Protein 2CAR (pdb70)

Secondary structure (DSSP, 8-state):
--HHHHHTT-EEEEE-S-HHHHHHHHHHH-TT--SEEEEE------B-S-HHHHHHHHHHHHHHHHSS-EEEEEEEEEEGGGTT-EETTHHHHHHHHHHHHHHHTTTT-S--EEEEEEEEEEE-S-SSPPPEEEEEEEEEEE-S--S-TTSTTGGGEEETT-SS-TTTS-HHHHHHH-HHHHHHHHHHHHH-SS--/-HHHHTTSEEEEE-S-HHHHHHHHHHH-TT--SEEEEE------B-SSHHHHHHHHHHHHHHHH-S-EEEEEEEEEEGGGTT-EETTHHHHHHHHHHHHHHHTTTT-S--EEEEEEEEEEE-S-TTSPPEEEEEEEEEEE-S--S-TTSTTGGGEEETT-SS-TTTS-HHHHHHH-HHHHHHHHHHHHH-SS--

Organism: Homo sapiens (NCBI:txid9606)

Nearest PDB structures (foldseek):
  2car-assembly1_A  TM=1.005E+00  e=1.311E-44  Homo sapiens
  4f95-assembly1_A-2  TM=9.889E-01  e=4.635E-39  Homo sapiens
  2j4e-assembly1_A  TM=9.411E-01  e=9.762E-36  Homo sapiens
  2mjp-assembly1_B  TM=8.930E-01  e=3.606E-17  Methanocaldococcus jannaschii
  2e5x-assembly1_A-2  TM=8.368E-01  e=1.799E-17  Pyrococcus horikoshii OT3

Foldseek 3Di:
DPPLVVAFAEEAEEADDDVVVVVVLDVLLDDLSGHHYDYDHDDFDQDDDAPVVRQQVRVVVVLVVVLFKYKYKAKFKAFVVVVGPPGRVLVVVCVVQNLQRVQVVCPVPPRQKIKMKMKMWIDGSDDPTGIDIFMFMFIFGFARFDADRVPGNQRGTDTPVDPHTSRPDDVVVCCVRPGVSRSSVRVSPVNDRPRD/DLVVQFAEEAEEADDDPVVVVVLDVLLDDQSRHHYDYDHDDFDQDDDDVVVRQQVRVVVVLVVPLFKYKYKAKFKAFVQVVGPPGRVLVVCCVVQNLQRVLVVCPVPPRFKIKMKMKMWIDGSDVVDGIDIFMFMFIFGFQRFDADSVPGNQRGTGTPPDPHTSRRDDPVRCCVRPRVSRRSVRVSPVNDRPSD

Radius of gyration: 23.87 Å; Cα contacts (8 Å, |Δi|>4): 933; chains: 2; bounding box: 58×58×48 Å

Structure (mmCIF, N/CA/C/O backbone):
data_2CAR
#
_entry.id   2CAR
#
_cell.length_a   31.230
_cell.length_b   105.000
_cell.length_c   50.140
_cell.angle_alpha   90.00
_cell.angle_beta   90.01
_cell.angle_gamma   90.00
#
_symmetry.space_group_name_H-M   'P 1 21 1'
#
loop_
_entity.id
_entity.type
_entity.pdbx_description
1 polymer 'INOSINE TRIPHOSPHATE PYROPHOSPHATASE'
2 water water
#
loop_
_atom_site.group_PDB
_atom_site.id
_atom_site.type_symbol
_atom_site.label_atom_id
_atom_site.label_alt_id
_atom_site.label_comp_id
_atom_site.label_asym_id
_atom_site.label_entity_id
_atom_site.label_seq_id
_atom_site.pdbx_PDB_ins_code
_atom_site.Cartn_x
_atom_site.Cartn_y
_atom_site.Cartn_z
_atom_site.occupancy
_atom_site.B_iso_or_equiv
_atom_site.auth_seq_id
_atom_site.auth_comp_id
_atom_site.auth_asym_id
_atom_site.auth_atom_id
_atom_site.pdbx_PDB_model_num
ATOM 1 N N . GLY A 1 1 ? 12.341 42.006 19.935 1.00 42.66 -1 GLY A N 1
ATOM 2 C CA . GLY A 1 1 ? 12.533 42.008 21.410 1.00 28.41 -1 GLY A CA 1
ATOM 3 C C . GLY A 1 1 ? 11.766 40.835 21.984 1.00 21.41 -1 GLY A C 1
ATOM 4 O O . GLY A 1 1 ? 10.967 40.327 21.161 1.00 26.71 -1 GLY A O 1
ATOM 5 N N . SER A 1 2 ? 11.940 40.408 23.218 1.00 12.71 0 SER A N 1
ATOM 6 C CA . SER A 1 2 ? 12.824 41.013 24.224 1.00 12.64 0 SER A CA 1
ATOM 7 C C . SER A 1 2 ? 14.302 40.792 24.090 1.00 10.32 0 SER A C 1
ATOM 8 O O . SER A 1 2 ? 14.940 40.039 23.425 1.00 13.40 0 SER A O 1
ATOM 11 N N . MET A 1 3 ? 15.024 41.549 24.920 1.00 11.73 1 MET A N 1
ATOM 12 C CA A MET A 1 3 ? 16.444 41.315 25.096 0.52 12.33 1 MET A CA 1
ATOM 13 C CA B MET A 1 3 ? 16.479 41.289 24.980 0.48 13.55 1 MET A CA 1
ATOM 14 C C . MET A 1 3 ? 16.816 39.898 25.524 1.00 16.61 1 MET A C 1
ATOM 15 O O . MET A 1 3 ? 17.725 39.192 25.083 1.00 24.95 1 MET A O 1
ATOM 24 N N . ALA A 1 4 ? 16.083 39.418 26.502 1.00 15.06 2 ALA A N 1
ATOM 25 C CA . ALA A 1 4 ? 16.272 38.040 26.952 1.00 14.19 2 ALA A CA 1
ATOM 26 C C . ALA A 1 4 ? 16.069 37.019 25.845 1.00 20.96 2 ALA A C 1
ATOM 27 O O . ALA A 1 4 ? 16.850 36.096 25.504 1.00 11.47 2 ALA A O 1
ATOM 29 N N . ALA A 1 5 ? 14.956 37.272 25.110 1.00 11.63 3 ALA A N 1
ATOM 30 C CA . ALA A 1 5 ? 14.618 36.279 24.079 1.00 11.13 3 ALA A CA 1
ATOM 31 C C . ALA A 1 5 ? 15.583 36.282 22.930 1.00 11.56 3 ALA A C 1
ATOM 32 O O . ALA A 1 5 ? 15.803 35.238 22.318 1.00 12.52 3 ALA A O 1
ATOM 34 N N . SER A 1 6 ? 16.171 37.473 22.671 1.00 11.87 4 SER A N 1
ATOM 35 C CA . SER A 1 6 ? 17.122 37.627 21.542 1.00 9.98 4 SER A CA 1
ATOM 36 C C . SER A 1 6 ? 18.346 36.768 21.796 1.00 12.41 4 SER A C 1
ATOM 37 O O . SER A 1 6 ? 19.077 36.420 20.890 1.00 13.85 4 SER A O 1
ATOM 40 N N . LEU A 1 7 ? 18.565 36.477 23.100 1.00 11.68 5 LEU A N 1
ATOM 41 C CA . LEU A 1 7 ? 19.735 35.678 23.492 1.00 9.93 5 LEU A CA 1
ATOM 42 C C . LEU A 1 7 ? 19.523 34.184 23.640 1.00 10.50 5 LEU A C 1
ATOM 43 O O . LEU A 1 7 ? 20.457 33.437 23.744 1.00 9.11 5 LEU A O 1
ATOM 48 N N . VAL A 1 8 ? 18.277 33.708 23.614 1.00 11.79 6 VAL A N 1
ATOM 49 C CA . VAL A 1 8 ? 17.977 32.269 23.704 1.00 10.97 6 VAL A CA 1
ATOM 50 C C . VAL A 1 8 ? 18.681 31.491 22.612 1.00 7.72 6 VAL A C 1
ATOM 51 O O . VAL A 1 8 ? 18.593 31.930 21.436 1.00 13.09 6 VAL A O 1
ATOM 55 N N . GLY A 1 9 ? 19.350 30.399 22.952 1.00 13.53 7 GLY A N 1
ATOM 56 C CA . GLY A 1 9 ? 20.149 29.522 22.143 1.00 9.02 7 GLY A CA 1
ATOM 57 C C . GLY A 1 9 ? 21.469 30.182 21.721 1.00 10.22 7 GLY A C 1
ATOM 58 O O . GLY A 1 9 ? 22.126 29.632 20.838 1.00 22.07 7 GLY A O 1
ATOM 59 N N . LYS A 1 10 ? 21.886 31.321 22.242 1.00 10.93 8 LYS A N 1
ATOM 60 C CA . LYS A 1 10 ? 23.094 31.959 21.799 1.00 10.10 8 LYS A CA 1
ATOM 61 C C . LYS A 1 10 ? 24.228 31.847 22.794 1.00 7.58 8 LYS A C 1
ATOM 62 O O . LYS A 1 10 ? 23.944 31.747 24.014 1.00 10.57 8 LYS A O 1
ATOM 68 N N . LYS A 1 11 ? 25.479 31.940 22.346 1.00 8.49 9 LYS A N 1
ATOM 69 C CA . LYS A 1 11 ? 26.646 32.093 23.161 1.00 9.07 9 LYS A CA 1
ATOM 70 C C . LYS A 1 11 ? 26.646 33.454 23.857 1.00 11.09 9 LYS A C 1
ATOM 71 O O . LYS A 1 11 ? 26.484 34.507 23.208 1.00 14.39 9 LYS A O 1
ATOM 77 N N . ILE A 1 12 ? 26.927 33.422 25.140 1.00 7.90 10 ILE A N 1
ATOM 78 C CA . ILE A 1 12 ? 27.243 34.556 25.980 1.00 8.30 10 ILE A CA 1
ATOM 79 C C . ILE A 1 12 ? 28.615 34.273 26.589 1.00 7.41 10 ILE A C 1
ATOM 80 O O . ILE A 1 12 ? 28.850 33.191 27.154 1.00 8.46 10 ILE A O 1
ATOM 85 N N . VAL A 1 13 ? 29.548 35.209 26.427 1.00 6.64 11 VAL A N 1
ATOM 86 C CA . VAL A 1 13 ? 30.883 35.109 26.970 1.00 6.63 11 VAL A CA 1
ATOM 87 C C . VAL A 1 13 ? 30.722 35.471 28.451 1.00 6.66 11 VAL A C 1
ATOM 88 O O . VAL A 1 13 ? 30.318 36.599 28.748 1.00 7.58 11 VAL A O 1
ATOM 92 N N . PHE A 1 14 ? 31.114 34.569 29.337 1.00 7.48 12 PHE A N 1
ATOM 93 C CA . PHE A 1 14 ? 31.266 34.847 30.728 1.00 6.50 12 PHE A CA 1
ATOM 94 C C . PHE A 1 14 ? 32.727 35.165 30.969 1.00 7.64 12 PHE A C 1
ATOM 95 O O . PHE A 1 14 ? 33.574 34.312 30.668 1.00 6.41 12 PHE A O 1
ATOM 103 N N . VAL A 1 15 ? 32.984 36.403 31.450 1.00 8.21 13 VAL A N 1
ATOM 104 C CA . VAL A 1 15 ? 34.393 36.817 31.707 1.00 8.57 13 VAL A CA 1
ATOM 105 C C . VAL A 1 15 ? 34.888 36.217 33.010 1.00 8.88 13 VAL A C 1
ATOM 106 O O . VAL A 1 15 ? 34.380 36.518 34.074 1.00 10.91 13 VAL A O 1
ATOM 110 N N . THR A 1 16 ? 35.910 35.373 32.925 1.00 9.35 14 THR A N 1
ATOM 111 C CA . THR A 1 16 ? 36.453 34.605 34.009 1.00 9.02 14 THR A CA 1
ATOM 112 C C . THR A 1 16 ? 37.737 33.970 33.498 1.00 9.92 14 THR A C 1
ATOM 113 O O . THR A 1 16 ? 37.886 33.866 32.264 1.00 14.23 14 THR A O 1
ATOM 117 N N . GLY A 1 17 ? 38.580 33.496 34.387 1.00 12.45 15 GLY A N 1
ATOM 118 C CA . GLY A 1 17 ? 39.758 32.755 34.069 1.00 15.05 15 GLY A CA 1
ATOM 119 C C . GLY A 1 17 ? 39.761 31.311 34.383 1.00 11.65 15 GLY A C 1
ATOM 120 O O . GLY A 1 17 ? 40.878 30.752 34.247 1.00 9.46 15 GLY A O 1
ATOM 121 N N A ASN A 1 18 ? 38.661 30.644 34.752 0.50 10.90 16 ASN A N 1
ATOM 122 N N B ASN A 1 18 ? 38.725 30.617 34.764 0.50 11.16 16 ASN A N 1
ATOM 123 C CA A ASN A 1 18 ? 38.828 29.203 35.028 0.50 12.69 16 ASN A CA 1
ATOM 124 C CA B ASN A 1 18 ? 38.910 29.180 35.044 0.50 12.64 16 ASN A CA 1
ATOM 125 C C A ASN A 1 18 ? 37.483 28.509 34.913 0.50 10.94 16 ASN A C 1
ATOM 126 C C B ASN A 1 18 ? 37.592 28.436 35.101 0.50 11.96 16 ASN A C 1
ATOM 127 O O A ASN A 1 18 ? 36.414 29.086 35.166 0.50 11.93 16 ASN A O 1
ATOM 128 O O B ASN A 1 18 ? 36.581 28.919 35.642 0.50 14.01 16 ASN A O 1
ATOM 137 N N . ALA A 1 19 ? 37.618 27.239 34.530 1.00 12.14 17 ALA A N 1
ATOM 138 C CA . ALA A 1 19 ? 36.439 26.448 34.293 1.00 12.68 17 ALA A CA 1
ATOM 139 C C . ALA A 1 19 ? 35.589 26.208 35.518 1.00 10.35 17 ALA A C 1
ATOM 140 O O . ALA A 1 19 ? 34.367 26.063 35.352 1.00 8.60 17 ALA A O 1
ATOM 142 N N . LYS A 1 20 ? 36.137 26.154 36.719 1.00 12.41 18 LYS A N 1
ATOM 143 C CA A LYS A 1 20 ? 35.272 25.868 37.874 0.66 12.70 18 LYS A CA 1
ATOM 144 C CA B LYS A 1 20 ? 35.313 25.875 37.883 0.34 12.61 18 LYS A CA 1
ATOM 145 C C . LYS A 1 20 ? 34.354 27.030 38.220 1.00 13.73 18 LYS A C 1
ATOM 146 O O . LYS A 1 20 ? 33.270 26.863 38.796 1.00 9.37 18 LYS A O 1
ATOM 157 N N . LYS A 1 21 ? 34.748 28.246 37.869 1.00 10.96 19 LYS A N 1
ATOM 158 C CA . LYS A 1 21 ? 33.851 29.404 38.111 1.00 10.20 19 LYS A CA 1
ATOM 159 C C . LYS A 1 21 ? 32.693 29.336 37.109 1.00 10.44 19 LYS A C 1
ATOM 160 O O . LYS A 1 21 ? 31.512 29.566 37.443 1.00 13.24 19 LYS A O 1
ATOM 166 N N . LEU A 1 22 ? 33.016 28.893 35.917 1.00 10.75 20 LEU A N 1
ATOM 167 C CA . LEU A 1 22 ? 31.912 28.678 34.982 1.00 9.05 20 LEU A CA 1
ATOM 168 C C . LEU A 1 22 ? 30.993 27.607 35.518 1.00 8.52 20 LEU A C 1
ATOM 169 O O . LEU A 1 22 ? 29.795 27.822 35.591 1.00 7.90 20 LEU A O 1
ATOM 174 N N . GLU A 1 23 ? 31.561 26.484 35.961 1.00 9.70 21 GLU A N 1
ATOM 175 C CA . GLU A 1 23 ? 30.687 25.415 36.449 1.00 10.02 21 GLU A CA 1
ATOM 176 C C . GLU A 1 23 ? 29.781 25.898 37.585 1.00 10.99 21 GLU A C 1
ATOM 177 O O . GLU A 1 23 ? 28.575 25.526 37.564 1.00 11.00 21 GLU A O 1
ATOM 183 N N . GLU A 1 24 ? 30.310 26.722 38.497 1.00 9.62 22 GLU A N 1
ATOM 184 C CA . GLU A 1 24 ? 29.496 27.177 39.622 1.00 9.33 22 GLU A CA 1
ATOM 185 C C . GLU A 1 24 ? 28.250 27.868 39.093 1.00 10.73 22 GLU A C 1
ATOM 186 O O . GLU A 1 24 ? 27.142 27.669 39.553 1.00 7.51 22 GLU A O 1
ATOM 192 N N . VAL A 1 25 ? 28.456 28.737 38.075 1.00 9.69 23 VAL A N 1
ATOM 193 C CA . VAL A 1 25 ? 27.424 29.607 37.575 1.00 7.69 23 VAL A CA 1
ATOM 194 C C . VAL A 1 25 ? 26.390 28.811 36.840 1.00 7.38 23 VAL A C 1
ATOM 195 O O . VAL A 1 25 ? 25.195 28.959 37.030 1.00 7.80 23 VAL A O 1
ATOM 199 N N . VAL A 1 26 ? 26.900 27.922 35.970 1.00 6.67 24 VAL A N 1
ATOM 200 C CA . VAL A 1 26 ? 26.020 27.096 35.189 1.00 7.02 24 VAL A CA 1
ATOM 201 C C . VAL A 1 26 ? 25.115 26.224 36.044 1.00 9.63 24 VAL A C 1
ATOM 202 O O . VAL A 1 26 ? 23.906 26.105 35.763 1.00 8.70 24 VAL A O 1
ATOM 206 N N . GLN A 1 27 ? 25.676 25.616 37.090 1.00 9.51 25 GLN A N 1
ATOM 207 C CA . GLN A 1 27 ? 24.853 24.833 38.002 1.00 8.21 25 GLN A CA 1
ATOM 208 C C . GLN A 1 27 ? 23.775 25.700 38.658 1.00 7.76 25 GLN A C 1
ATOM 209 O O . GLN A 1 27 ? 22.634 25.272 38.738 1.00 9.33 25 GLN A O 1
ATOM 215 N N . ILE A 1 28 ? 24.159 26.858 39.172 1.00 5.64 26 ILE A N 1
ATOM 216 C CA . ILE A 1 28 ? 23.218 27.705 39.880 1.00 6.53 26 ILE A CA 1
ATOM 217 C C . ILE A 1 28 ? 22.126 28.158 38.945 1.00 6.68 26 ILE A C 1
ATOM 218 O O . ILE A 1 28 ? 20.937 28.207 39.273 1.00 6.75 26 ILE A O 1
ATOM 223 N N . LEU A 1 29 ? 22.474 28.515 37.693 1.00 6.10 27 LEU A N 1
ATOM 224 C CA . LEU A 1 29 ? 21.465 28.935 36.763 1.00 5.19 27 LEU A CA 1
ATOM 225 C C . LEU A 1 29 ? 20.510 27.804 36.332 1.00 6.64 27 LEU A C 1
ATOM 226 O O . LEU A 1 29 ? 19.325 28.101 36.005 1.00 7.45 27 LEU A O 1
ATOM 231 N N . GLY A 1 30 ? 20.979 26.567 36.381 1.00 6.71 28 GLY A N 1
ATOM 232 C CA . GLY A 1 30 ? 20.109 25.439 36.210 1.00 7.25 28 GLY A CA 1
ATOM 233 C C . GLY A 1 30 ? 19.849 25.115 34.786 1.00 5.40 28 GLY A C 1
ATOM 234 O O . GLY A 1 30 ? 20.229 25.791 33.782 1.00 6.42 28 GLY A O 1
ATOM 235 N N A ASP A 1 31 ? 19.163 23.992 34.544 0.53 5.31 29 ASP A N 1
ATOM 236 N N B ASP A 1 31 ? 19.108 24.012 34.536 0.47 4.93 29 ASP A N 1
ATOM 237 C CA A ASP A 1 31 ? 19.082 23.455 33.199 0.53 5.67 29 ASP A CA 1
ATOM 238 C CA B ASP A 1 31 ? 19.006 23.444 33.205 0.47 5.80 29 ASP A CA 1
ATOM 239 C C A ASP A 1 31 ? 18.155 24.159 32.226 0.53 5.19 29 ASP A C 1
ATOM 240 C C B ASP A 1 31 ? 18.113 24.147 32.202 0.47 5.51 29 ASP A C 1
ATOM 241 O O A ASP A 1 31 ? 18.324 23.860 31.035 0.53 11.51 29 ASP A O 1
ATOM 242 O O B ASP A 1 31 ? 18.242 23.844 31.012 0.47 11.66 29 ASP A O 1
ATOM 251 N N . LYS A 1 32 ? 17.289 25.038 32.689 1.00 6.49 30 LYS A N 1
ATOM 252 C CA . LYS A 1 32 ? 16.374 25.801 31.851 1.00 5.29 30 LYS A CA 1
ATOM 253 C C . LYS A 1 32 ? 16.926 27.180 31.530 1.00 5.96 30 LYS A C 1
ATOM 254 O O . LYS A 1 32 ? 16.291 27.893 30.739 1.00 7.25 30 LYS A O 1
ATOM 260 N N . PHE A 1 33 ? 18.122 27.535 31.987 1.00 6.76 31 PHE A N 1
ATOM 261 C CA . PHE A 1 33 ? 18.785 28.758 31.557 1.00 7.03 31 PHE A CA 1
ATOM 262 C C . PHE A 1 33 ? 19.031 28.661 30.053 1.00 7.71 31 PHE A C 1
ATOM 263 O O . PHE A 1 33 ? 19.672 27.656 29.628 1.00 8.47 31 PHE A O 1
ATOM 271 N N . PRO A 1 34 ? 18.454 29.578 29.245 1.00 5.64 32 PRO A N 1
ATOM 272 C CA . PRO A 1 34 ? 18.304 29.235 27.828 1.00 7.00 32 PRO A CA 1
ATOM 273 C C . PRO A 1 34 ? 19.361 29.748 26.857 1.00 8.25 32 PRO A C 1
ATOM 274 O O . PRO A 1 34 ? 19.019 29.841 25.669 1.00 12.37 32 PRO A O 1
ATOM 278 N N . CYS A 1 35 ? 20.545 29.961 27.408 1.00 8.00 33 CYS A N 1
ATOM 279 C CA . CYS A 1 35 ? 21.695 30.450 26.641 1.00 8.54 33 CYS A CA 1
ATOM 280 C C . CYS A 1 35 ? 22.925 29.581 26.898 1.00 9.12 33 CYS A C 1
ATOM 281 O O . CYS A 1 35 ? 22.867 28.886 27.922 1.00 11.73 33 CYS A O 1
ATOM 284 N N . THR A 1 36 ? 23.973 29.694 26.098 1.00 8.77 34 THR A N 1
ATOM 285 C CA . THR A 1 36 ? 25.221 28.962 26.239 1.00 8.63 34 THR A CA 1
ATOM 286 C C . THR A 1 36 ? 26.283 29.917 26.811 1.00 8.05 34 THR A C 1
ATOM 287 O O . THR A 1 36 ? 26.791 30.823 26.157 1.00 9.41 34 THR A O 1
ATOM 291 N N . LEU A 1 37 ? 26.717 29.677 28.045 1.00 7.82 35 LEU A N 1
ATOM 292 C CA . LEU A 1 37 ? 27.792 30.508 28.579 1.00 8.50 35 LEU A CA 1
ATOM 293 C C . LEU A 1 37 ? 29.111 29.871 28.189 1.00 6.24 35 LEU A C 1
ATOM 294 O O . LEU A 1 37 ? 29.335 28.643 28.332 1.00 9.38 35 LEU A O 1
ATOM 299 N N . VAL A 1 38 ? 30.036 30.683 27.720 1.00 6.30 36 VAL A N 1
ATOM 300 C CA . VAL A 1 38 ? 31.371 30.271 27.335 1.00 7.37 36 VAL A CA 1
ATOM 301 C C . VAL A 1 38 ? 32.334 31.116 28.145 1.00 6.44 36 VAL A C 1
ATOM 302 O O . VAL A 1 38 ? 32.221 32.363 28.078 1.00 9.85 36 VAL A O 1
ATOM 306 N N . ALA A 1 39 ? 33.218 30.528 28.914 1.00 6.37 37 ALA A N 1
ATOM 307 C CA . ALA A 1 39 ? 34.212 31.263 29.661 1.00 6.73 37 ALA A CA 1
ATOM 308 C C . ALA A 1 39 ? 35.306 31.720 28.730 1.00 7.55 37 ALA A C 1
ATOM 309 O O . ALA A 1 39 ? 35.824 30.982 27.926 1.00 11.96 37 ALA A O 1
ATOM 311 N N . GLN A 1 40 ? 35.690 32.960 28.953 1.00 9.84 38 GLN A N 1
ATOM 312 C CA . GLN A 1 40 ? 36.895 33.525 28.300 1.00 8.13 38 GLN A CA 1
ATOM 313 C C . GLN A 1 40 ? 37.541 34.549 29.206 1.00 9.41 38 GLN A C 1
ATOM 314 O O . GLN A 1 40 ? 36.841 35.361 29.807 1.00 9.62 38 GLN A O 1
ATOM 320 N N . LYS A 1 41 ? 38.856 34.567 29.238 1.00 11.56 39 LYS A N 1
ATOM 321 C CA . LYS A 1 41 ? 39.584 35.612 29.933 1.00 9.21 39 LYS A CA 1
ATOM 322 C C . LYS A 1 41 ? 39.746 36.846 29.048 1.00 9.84 39 LYS A C 1
ATOM 323 O O . LYS A 1 41 ? 40.521 37.003 28.120 1.00 18.42 39 LYS A O 1
ATOM 329 N N . ILE A 1 42 ? 38.956 37.854 29.355 1.00 12.74 40 ILE A N 1
ATOM 330 C CA . ILE A 1 42 ? 38.949 39.130 28.695 1.00 12.86 40 ILE A CA 1
ATOM 331 C C . ILE A 1 42 ? 39.642 40.112 29.623 1.00 13.85 40 ILE A C 1
ATOM 332 O O . ILE A 1 42 ? 39.183 40.217 30.756 1.00 15.09 40 ILE A O 1
ATOM 337 N N A ASP A 1 43 ? 40.668 40.815 29.191 0.65 18.00 41 ASP A N 1
ATOM 338 N N B ASP A 1 43 ? 40.664 40.792 29.155 0.35 17.59 41 ASP A N 1
ATOM 339 C CA A ASP A 1 43 ? 41.404 41.901 29.830 0.65 18.12 41 ASP A CA 1
ATOM 340 C CA B ASP A 1 43 ? 41.361 41.848 29.869 0.35 17.76 41 ASP A CA 1
ATOM 341 C C A ASP A 1 43 ? 40.613 43.169 30.029 0.65 14.01 41 ASP A C 1
ATOM 342 C C B ASP A 1 43 ? 40.537 43.110 30.018 0.35 13.90 41 ASP A C 1
ATOM 343 O O A ASP A 1 43 ? 40.441 43.930 29.069 0.65 20.14 41 ASP A O 1
ATOM 344 O O B ASP A 1 43 ? 40.290 43.789 29.020 0.35 16.38 41 ASP A O 1
ATOM 353 N N . LEU A 1 44 ? 40.151 43.424 31.249 1.00 8.74 42 LEU A N 1
ATOM 354 C CA . LEU A 1 44 ? 39.304 44.585 31.484 1.00 8.39 42 LEU A CA 1
ATOM 355 C C . LEU A 1 44 ? 39.917 45.442 32.560 1.00 8.07 42 LEU A C 1
ATOM 356 O O . LEU A 1 44 ? 40.435 44.909 33.533 1.00 11.67 42 LEU A O 1
ATOM 361 N N . PRO A 1 45 ? 39.845 46.760 32.453 1.00 7.97 43 PRO A N 1
ATOM 362 C CA . PRO A 1 45 ? 40.249 47.639 33.547 1.00 10.06 43 PRO A CA 1
ATOM 363 C C . PRO A 1 45 ? 39.377 47.391 34.755 1.00 8.76 43 PRO A C 1
ATOM 364 O O . PRO A 1 45 ? 38.304 46.785 34.770 1.00 8.27 43 PRO A O 1
ATOM 368 N N . GLU A 1 46 ? 39.837 47.959 35.860 1.00 13.30 44 GLU A N 1
ATOM 369 C CA . GLU A 1 46 ? 38.981 48.065 37.034 1.00 14.08 44 GLU A CA 1
ATOM 370 C C . GLU A 1 46 ? 38.751 49.539 37.322 1.00 11.99 44 GLU A C 1
ATOM 371 O O . GLU A 1 46 ? 39.672 50.306 37.151 1.00 17.03 44 GLU A O 1
ATOM 377 N N . TYR A 1 47 ? 37.518 49.871 37.667 1.00 12.29 45 TYR A N 1
ATOM 378 C CA . TYR A 1 47 ? 37.111 51.256 37.675 1.00 12.05 45 TYR A CA 1
ATOM 379 C C . TYR A 1 47 ? 36.678 51.687 39.063 1.00 12.80 45 TYR A C 1
ATOM 380 O O . TYR A 1 47 ? 36.156 50.905 39.851 1.00 11.72 45 TYR A O 1
ATOM 389 N N . GLN A 1 48 ? 36.908 52.964 39.292 1.00 11.15 46 GLN A N 1
ATOM 390 C CA . GLN A 1 48 ? 36.290 53.619 40.393 1.00 11.40 46 GLN A CA 1
ATOM 391 C C . GLN A 1 48 ? 34.945 54.237 39.960 1.00 16.12 46 GLN A C 1
ATOM 392 O O . GLN A 1 48 ? 34.724 54.605 38.833 1.00 26.50 46 GLN A O 1
ATOM 398 N N . GLY A 1 49 ? 34.120 54.304 40.998 1.00 17.09 47 GLY A N 1
ATOM 399 C CA . GLY A 1 49 ? 32.781 54.835 40.772 1.00 22.09 47 GLY A CA 1
ATOM 400 C C . GLY A 1 49 ? 31.871 54.079 41.727 1.00 15.78 47 GLY A C 1
ATOM 401 O O . GLY A 1 49 ? 32.363 53.279 42.510 1.00 14.98 47 GLY A O 1
ATOM 402 N N . GLU A 1 50 ? 30.577 54.354 41.717 1.00 14.15 48 GLU A N 1
ATOM 403 C CA . GLU A 1 50 ? 29.598 53.614 42.469 1.00 11.49 48 GLU A CA 1
ATOM 404 C C . GLU A 1 50 ? 29.444 52.197 41.900 1.00 8.47 48 GLU A C 1
ATOM 405 O O . GLU A 1 50 ? 29.752 51.977 40.718 1.00 8.38 48 GLU A O 1
ATOM 411 N N . PRO A 1 51 ? 29.017 51.231 42.698 1.00 9.66 49 PRO A N 1
ATOM 412 C CA . PRO A 1 51 ? 28.997 49.829 42.245 1.00 8.70 49 PRO A CA 1
ATOM 413 C C . PRO A 1 51 ? 28.299 49.620 40.910 1.00 8.33 49 PRO A C 1
ATOM 414 O O . PRO A 1 51 ? 28.922 48.992 40.016 1.00 7.55 49 PRO A O 1
ATOM 418 N N . ASP A 1 52 ? 27.100 50.139 40.714 1.00 7.22 50 ASP A N 1
ATOM 419 C CA . ASP A 1 52 ? 26.418 49.966 39.457 1.00 8.61 50 ASP A CA 1
ATOM 420 C C . ASP A 1 52 ? 27.225 50.602 38.312 1.00 8.14 50 ASP A C 1
ATOM 421 O O . ASP A 1 52 ? 27.309 50.094 37.184 1.00 9.62 50 ASP A O 1
ATOM 426 N N . GLU A 1 53 ? 27.803 51.824 38.622 1.00 10.02 51 GLU A N 1
ATOM 427 C CA . GLU A 1 53 ? 28.434 52.475 37.454 1.00 12.72 51 GLU A CA 1
ATOM 428 C C . GLU A 1 53 ? 29.725 51.736 37.146 1.00 11.19 51 GLU A C 1
ATOM 429 O O . GLU A 1 53 ? 30.154 51.628 35.993 1.00 15.21 51 GLU A O 1
ATOM 435 N N . ILE A 1 54 ? 30.438 51.147 38.097 1.00 11.82 52 ILE A N 1
ATOM 436 C CA . ILE A 1 54 ? 31.593 50.327 37.750 1.00 9.87 52 ILE A CA 1
ATOM 437 C C . ILE A 1 54 ? 31.182 49.127 36.891 1.00 7.13 52 ILE A C 1
ATOM 438 O O . ILE A 1 54 ? 31.828 48.732 35.952 1.00 10.78 52 ILE A O 1
ATOM 443 N N . SER A 1 55 ? 30.124 48.425 37.330 1.00 6.83 53 SER A N 1
ATOM 444 C CA . SER A 1 55 ? 29.610 47.258 36.627 1.00 6.78 53 SER A CA 1
ATOM 445 C C . SER A 1 55 ? 29.275 47.581 35.193 1.00 7.05 53 SER A C 1
ATOM 446 O O . SER A 1 55 ? 29.725 46.862 34.297 1.00 7.04 53 SER A O 1
ATOM 449 N N . ILE A 1 56 ? 28.539 48.667 34.984 1.00 7.33 54 ILE A N 1
ATOM 450 C CA . ILE A 1 56 ? 28.208 49.114 33.634 1.00 6.84 54 ILE A CA 1
ATOM 451 C C . ILE A 1 56 ? 29.417 49.455 32.801 1.00 9.71 54 ILE A C 1
ATOM 452 O O . ILE A 1 56 ? 29.510 49.072 31.619 1.00 7.67 54 ILE A O 1
ATOM 457 N N . GLN A 1 57 ? 30.389 50.128 33.380 1.00 8.52 55 GLN A N 1
ATOM 458 C CA A GLN A 1 57 ? 31.560 50.539 32.560 0.52 9.59 55 GLN A CA 1
ATOM 459 C CA B GLN A 1 57 ? 31.588 50.503 32.640 0.48 9.98 55 GLN A CA 1
ATOM 460 C C . GLN A 1 57 ? 32.393 49.313 32.180 1.00 10.24 55 GLN A C 1
ATOM 461 O O . GLN A 1 57 ? 32.864 49.256 31.039 1.00 10.94 55 GLN A O 1
ATOM 472 N N . LYS A 1 58 ? 32.520 48.404 33.165 1.00 8.70 56 LYS A N 1
ATOM 473 C CA . LYS A 1 58 ? 33.286 47.197 32.857 1.00 10.43 56 LYS A CA 1
ATOM 474 C C . LYS A 1 58 ? 32.557 46.424 31.770 1.00 8.82 56 LYS A C 1
ATOM 475 O O . LYS A 1 58 ? 33.237 45.924 30.866 1.00 10.45 56 LYS A O 1
ATOM 481 N N . CYS A 1 59 ? 31.238 46.319 31.823 1.00 7.06 57 CYS A N 1
ATOM 482 C CA . CYS A 1 59 ? 30.496 45.531 30.799 1.00 6.98 57 CYS A CA 1
ATOM 483 C C . CYS A 1 59 ? 30.575 46.245 29.467 1.00 10.06 57 CYS A C 1
ATOM 484 O O . CYS A 1 59 ? 30.756 45.512 28.462 1.00 7.77 57 CYS A O 1
ATOM 487 N N . GLN A 1 60 ? 30.499 47.550 29.425 1.00 10.43 58 GLN A N 1
ATOM 488 C CA . GLN A 1 60 ? 30.701 48.270 28.148 1.00 9.55 58 GLN A CA 1
ATOM 489 C C . GLN A 1 60 ? 32.058 48.006 27.540 1.00 10.85 58 GLN A C 1
ATOM 490 O O . GLN A 1 60 ? 32.149 47.902 26.322 1.00 11.77 58 GLN A O 1
ATOM 496 N N . GLU A 1 61 ? 33.096 47.965 28.341 1.00 9.79 59 GLU A N 1
ATOM 497 C CA . GLU A 1 61 ? 34.425 47.723 27.806 1.00 11.45 59 GLU A CA 1
ATOM 498 C C . GLU A 1 61 ? 34.497 46.287 27.309 1.00 9.69 59 GLU A C 1
ATOM 499 O O . GLU A 1 61 ? 35.093 45.970 26.271 1.00 14.59 59 GLU A O 1
ATOM 505 N N . ALA A 1 62 ? 33.940 45.324 28.015 1.00 10.15 60 ALA A N 1
ATOM 506 C CA . ALA A 1 62 ? 33.796 43.959 27.532 1.00 10.49 60 ALA A CA 1
ATOM 507 C C . ALA A 1 62 ? 33.104 43.888 26.181 1.00 8.75 60 ALA A C 1
ATOM 508 O O . ALA A 1 62 ? 33.535 43.115 25.306 1.00 12.38 60 ALA A O 1
ATOM 510 N N . VAL A 1 63 ? 32.041 44.681 25.971 1.00 8.24 61 VAL A N 1
ATOM 511 C CA . VAL A 1 63 ? 31.384 44.730 24.678 1.00 9.48 61 VAL A CA 1
ATOM 512 C C . VAL A 1 63 ? 32.336 45.216 23.588 1.00 10.38 61 VAL A C 1
ATOM 513 O O . VAL A 1 63 ? 32.248 44.717 22.478 1.00 11.52 61 VAL A O 1
ATOM 517 N N . ARG A 1 64 ? 33.182 46.208 23.931 1.00 9.79 62 ARG A N 1
ATOM 518 C CA . ARG A 1 64 ? 34.111 46.647 22.907 1.00 12.98 62 ARG A CA 1
ATOM 519 C C . ARG A 1 64 ? 35.084 45.547 22.572 1.00 11.45 62 ARG A C 1
ATOM 520 O O . ARG A 1 64 ? 35.531 45.500 21.386 1.00 15.68 62 ARG A O 1
ATOM 528 N N . GLN A 1 65 ? 35.491 44.682 23.466 1.00 15.72 63 GLN A N 1
ATOM 529 C CA . GLN A 1 65 ? 36.431 43.611 23.132 1.00 15.05 63 GLN A CA 1
ATOM 530 C C . GLN A 1 65 ? 35.636 42.583 22.300 1.00 17.82 63 GLN A C 1
ATOM 531 O O . GLN A 1 65 ? 35.901 42.340 21.091 1.00 20.30 63 GLN A O 1
ATOM 537 N N . VAL A 1 66 ? 34.644 41.997 22.973 1.00 12.60 64 VAL A N 1
ATOM 538 C CA . VAL A 1 66 ? 33.853 40.901 22.394 1.00 12.91 64 VAL A CA 1
ATOM 539 C C . VAL A 1 66 ? 32.927 41.256 21.227 1.00 13.91 64 VAL A C 1
ATOM 540 O O . VAL A 1 66 ? 32.743 40.517 20.242 1.00 12.04 64 VAL A O 1
ATOM 544 N N . GLN A 1 67 ? 32.243 42.373 21.248 1.00 12.50 65 GLN A N 1
ATOM 545 C CA . GLN A 1 67 ? 31.299 42.722 20.148 1.00 10.51 65 GLN A CA 1
ATOM 546 C C . GLN A 1 67 ? 30.202 41.708 19.937 1.00 8.92 65 GLN A C 1
ATOM 547 O O . GLN A 1 67 ? 29.744 41.370 18.824 1.00 12.52 65 GLN A O 1
ATOM 553 N N . GLY A 1 68 ? 29.728 41.203 21.049 1.00 9.76 66 GLY A N 1
ATOM 554 C CA . GLY A 1 68 ? 28.678 40.238 21.137 1.00 10.68 66 GLY A CA 1
ATOM 555 C C . GLY A 1 68 ? 28.243 40.051 22.578 1.00 12.47 66 GLY A C 1
ATOM 556 O O . GLY A 1 68 ? 28.742 40.719 23.500 1.00 8.68 66 GLY A O 1
ATOM 557 N N . PRO A 1 69 ? 27.292 39.179 22.840 1.00 9.99 67 PRO A N 1
ATOM 558 C CA . PRO A 1 69 ? 26.809 39.073 24.257 1.00 7.39 67 PRO A CA 1
ATOM 559 C C . PRO A 1 69 ? 27.886 38.694 25.245 1.00 7.08 67 PRO A C 1
ATOM 560 O O . PRO A 1 69 ? 28.731 37.793 25.051 1.00 7.18 67 PRO A O 1
ATOM 564 N N . VAL A 1 70 ? 27.844 39.385 26.368 1.00 8.58 68 VAL A N 1
ATOM 565 C CA A VAL A 1 70 ? 28.851 39.233 27.409 0.75 7.38 68 VAL A CA 1
ATOM 566 C CA B VAL A 1 70 ? 28.869 39.241 27.407 0.25 7.91 68 VAL A CA 1
ATOM 567 C C . VAL A 1 70 ? 28.239 39.418 28.804 1.00 6.87 68 VAL A C 1
ATOM 568 O O . VAL A 1 70 ? 27.301 40.150 29.028 1.00 8.43 68 VAL A O 1
ATOM 575 N N . LEU A 1 71 ? 28.830 38.725 29.760 1.00 7.10 69 LEU A N 1
ATOM 576 C CA . LEU A 1 71 ? 28.431 38.696 31.167 1.00 5.94 69 LEU A CA 1
ATOM 577 C C . LEU A 1 71 ? 29.642 38.889 32.058 1.00 5.66 69 LEU A C 1
ATOM 578 O O . LEU A 1 71 ? 30.638 38.159 31.940 1.00 6.53 69 LEU A O 1
ATOM 583 N N . VAL A 1 72 ? 29.591 39.881 32.942 1.00 6.33 70 VAL A N 1
ATOM 584 C CA . VAL A 1 72 ? 30.676 40.151 33.876 1.00 6.21 70 VAL A CA 1
ATOM 585 C C . VAL A 1 72 ? 30.086 40.138 35.288 1.00 6.73 70 VAL A C 1
ATOM 586 O O . VAL A 1 72 ? 28.916 40.408 35.563 1.00 8.59 70 VAL A O 1
ATOM 590 N N . GLU A 1 73 ? 30.971 39.818 36.230 1.00 7.27 71 GLU A N 1
ATOM 591 C CA A GLU A 1 73 ? 30.668 39.779 37.674 0.51 8.44 71 GLU A CA 1
ATOM 592 C CA B GLU A 1 73 ? 30.570 39.948 37.639 0.49 7.25 71 GLU A CA 1
ATOM 593 C C . GLU A 1 73 ? 31.559 40.684 38.509 1.00 7.33 71 GLU A C 1
ATOM 594 O O . GLU A 1 73 ? 32.770 40.681 38.312 1.00 10.16 71 GLU A O 1
ATOM 605 N N . ASP A 1 74 ? 31.047 41.373 39.512 1.00 6.55 72 ASP A N 1
ATOM 606 C CA . ASP A 1 74 ? 31.782 42.188 40.445 1.00 7.78 72 ASP A CA 1
ATOM 607 C C . ASP A 1 74 ? 31.165 42.009 41.854 1.00 5.87 72 ASP A C 1
ATOM 608 O O . ASP A 1 74 ? 29.931 42.024 42.015 1.00 13.02 72 ASP A O 1
ATOM 613 N N A THR A 1 75 ? 31.985 41.911 42.890 0.52 7.35 73 THR A N 1
ATOM 614 N N B THR A 1 75 ? 32.059 41.905 42.862 0.48 7.41 73 THR A N 1
ATOM 615 C CA A THR A 1 75 ? 31.572 41.733 44.271 0.52 8.22 73 THR A CA 1
ATOM 616 C CA B THR A 1 75 ? 31.631 41.756 44.256 0.48 8.95 73 THR A CA 1
ATOM 617 C C A THR A 1 75 ? 32.201 42.727 45.254 0.52 8.23 73 THR A C 1
ATOM 618 C C B THR A 1 75 ? 32.102 43.004 44.984 0.48 7.57 73 THR A C 1
ATOM 619 O O A THR A 1 75 ? 33.421 42.888 45.349 0.52 18.31 73 THR A O 1
ATOM 620 O O B THR A 1 75 ? 33.090 43.637 44.678 0.48 19.09 73 THR A O 1
ATOM 627 N N . CYS A 1 76 ? 31.290 43.361 46.002 1.00 6.20 74 CYS A N 1
ATOM 628 C CA . CYS A 1 76 ? 31.627 44.464 46.916 1.00 6.84 74 CYS A CA 1
ATOM 629 C C . CYS A 1 76 ? 31.379 44.007 48.358 1.00 6.30 74 CYS A C 1
ATOM 630 O O . CYS A 1 76 ? 30.447 43.243 48.624 1.00 7.69 74 CYS A O 1
ATOM 633 N N . LEU A 1 77 ? 32.155 44.539 49.300 1.00 7.33 75 LEU A N 1
ATOM 634 C CA . LEU A 1 77 ? 31.862 44.302 50.722 1.00 5.88 75 LEU A CA 1
ATOM 635 C C . LEU A 1 77 ? 31.756 45.693 51.362 1.00 6.00 75 LEU A C 1
ATOM 636 O O . LEU A 1 77 ? 32.721 46.446 51.357 1.00 7.65 75 LEU A O 1
ATOM 641 N N . CYS A 1 78 ? 30.553 46.007 51.835 1.00 6.37 76 CYS A N 1
ATOM 642 C CA . CYS A 1 78 ? 30.139 47.359 52.169 1.00 6.36 76 CYS A CA 1
ATOM 643 C C . CYS A 1 78 ? 29.760 47.528 53.598 1.00 5.17 76 CYS A C 1
ATOM 644 O O . CYS A 1 78 ? 28.835 46.889 54.092 1.00 7.13 76 CYS A O 1
ATOM 647 N N . PHE A 1 79 ? 30.523 48.374 54.298 1.00 5.46 77 PHE A N 1
ATOM 648 C CA . PHE A 1 79 ? 30.388 48.563 55.731 1.00 5.62 77 PHE A CA 1
ATOM 649 C C . PHE A 1 79 ? 29.455 49.756 55.941 1.00 5.64 77 PHE A C 1
ATOM 650 O O . PHE A 1 79 ? 29.745 50.847 55.458 1.00 7.60 77 PHE A O 1
ATOM 658 N N . ASN A 1 80 ? 28.372 49.576 56.697 1.00 5.46 78 ASN A N 1
ATOM 659 C CA . ASN A 1 80 ? 27.462 50.710 56.782 1.00 8.56 78 ASN A CA 1
ATOM 660 C C . ASN A 1 80 ? 27.991 51.917 57.479 1.00 6.87 78 ASN A C 1
ATOM 661 O O . ASN A 1 80 ? 27.594 53.023 57.126 1.00 6.77 78 ASN A O 1
ATOM 666 N N . ALA A 1 81 ? 28.862 51.728 58.471 1.00 8.00 79 ALA A N 1
ATOM 667 C CA . ALA A 1 81 ? 29.393 52.909 59.149 1.00 7.76 79 ALA A CA 1
ATOM 668 C C . ALA A 1 81 ? 30.272 53.731 58.236 1.00 7.64 79 ALA A C 1
ATOM 669 O O . ALA A 1 81 ? 30.560 54.921 58.529 1.00 8.38 79 ALA A O 1
ATOM 671 N N . LEU A 1 82 ? 30.848 53.150 57.167 1.00 9.82 80 LEU A N 1
ATOM 672 C CA . LEU A 1 82 ? 31.738 53.766 56.212 1.00 9.17 80 LEU A CA 1
ATOM 673 C C . LEU A 1 82 ? 30.978 54.124 54.933 1.00 9.48 80 LEU A C 1
ATOM 674 O O . LEU A 1 82 ? 31.548 54.275 53.862 1.00 9.09 80 LEU A O 1
ATOM 679 N N . GLY A 1 83 ? 29.665 54.262 55.062 1.00 10.48 81 GLY A N 1
ATOM 680 C CA . GLY A 1 83 ? 28.879 54.652 53.919 1.00 9.08 81 GLY A CA 1
ATOM 681 C C . GLY A 1 83 ? 28.861 53.744 52.725 1.00 10.00 81 GLY A C 1
ATOM 682 O O . GLY A 1 83 ? 28.523 54.074 51.627 1.00 14.21 81 GLY A O 1
ATOM 683 N N . GLY A 1 84 ? 29.143 52.475 52.925 1.00 7.67 82 GLY A N 1
ATOM 684 C CA . GLY A 1 84 ? 29.208 51.452 51.890 1.00 8.99 82 GLY A CA 1
ATOM 685 C C . GLY A 1 84 ? 30.617 51.069 51.518 1.00 7.46 82 GLY A C 1
ATOM 686 O O . GLY A 1 84 ? 30.842 50.178 50.735 1.00 7.64 82 GLY A O 1
ATOM 687 N N . LEU A 1 85 ? 31.652 51.772 52.016 1.00 6.65 83 LEU A N 1
ATOM 688 C CA . LEU A 1 85 ? 33.033 51.437 51.725 1.00 8.41 83 LEU A CA 1
ATOM 689 C C . LEU A 1 85 ? 33.458 50.255 52.601 1.00 6.37 83 LEU A C 1
ATOM 690 O O . LEU A 1 85 ? 32.786 50.005 53.604 1.00 6.67 83 LEU A O 1
ATOM 695 N N . PRO A 1 86 ? 34.536 49.550 52.293 1.00 6.69 84 PRO A N 1
ATOM 696 C CA . PRO A 1 86 ? 35.354 49.679 51.107 1.00 7.10 84 PRO A CA 1
ATOM 697 C C . PRO A 1 86 ? 34.633 49.356 49.774 1.00 6.76 84 PRO A C 1
ATOM 698 O O . PRO A 1 86 ? 35.161 49.823 48.755 1.00 8.26 84 PRO A O 1
ATOM 702 N N . GLY A 1 87 ? 33.502 48.664 49.847 1.00 5.97 85 GLY A N 1
ATOM 703 C CA . GLY A 1 87 ? 32.668 48.518 48.654 1.00 8.64 85 GLY A CA 1
ATOM 704 C C . GLY A 1 87 ? 33.477 47.866 47.568 1.00 6.08 85 GLY A C 1
ATOM 705 O O . GLY A 1 87 ? 34.044 46.773 47.757 1.00 8.33 85 GLY A O 1
ATOM 706 N N . PRO A 1 88 ? 33.560 48.510 46.394 1.00 6.67 86 PRO A N 1
ATOM 707 C CA . PRO A 1 88 ? 34.241 47.966 45.210 1.00 7.76 86 PRO A CA 1
ATOM 708 C C . PRO A 1 88 ? 35.731 47.887 45.409 1.00 9.99 86 PRO A C 1
ATOM 709 O O . PRO A 1 88 ? 36.405 47.246 44.573 1.00 8.22 86 PRO A O 1
ATOM 713 N N . TYR A 1 89 ? 36.300 48.506 46.420 1.00 7.63 87 TYR A N 1
ATOM 714 C CA . TYR A 1 89 ? 37.729 48.529 46.626 1.00 7.88 87 TYR A CA 1
ATOM 715 C C . TYR A 1 89 ? 38.178 47.457 47.614 1.00 7.47 87 TYR A C 1
ATOM 716 O O . TYR A 1 89 ? 39.327 47.477 48.058 1.00 7.45 87 TYR A O 1
ATOM 725 N N . ILE A 1 90 ? 37.258 46.531 47.910 1.00 7.13 88 ILE A N 1
ATOM 726 C CA . ILE A 1 90 ? 37.538 45.549 48.957 1.00 7.48 88 ILE A CA 1
ATOM 727 C C . ILE A 1 90 ? 38.796 44.742 48.704 1.00 8.19 88 ILE A C 1
ATOM 728 O O . ILE A 1 90 ? 39.532 44.447 49.665 1.00 9.65 88 ILE A O 1
ATOM 733 N N . LYS A 1 91 ? 39.118 44.409 47.460 1.00 8.50 89 LYS A N 1
ATOM 734 C CA . LYS A 1 91 ? 40.314 43.609 47.181 1.00 10.76 89 LYS A CA 1
ATOM 735 C C . LYS A 1 91 ? 41.573 44.230 47.807 1.00 7.12 89 LYS A C 1
ATOM 736 O O . LYS A 1 91 ? 42.427 43.570 48.408 1.00 8.70 89 LYS A O 1
ATOM 742 N N . TRP A 1 92 ? 41.673 45.557 47.596 1.00 8.05 90 TRP A N 1
ATOM 743 C CA . TRP A 1 92 ? 42.870 46.286 48.007 1.00 8.76 90 TRP A CA 1
ATOM 744 C C . TRP A 1 92 ? 42.965 46.311 49.506 1.00 7.66 90 TRP A C 1
ATOM 745 O O . TRP A 1 92 ? 44.015 46.099 50.110 1.00 9.21 90 TRP A O 1
ATOM 756 N N . PHE A 1 93 ? 41.829 46.580 50.097 1.00 8.34 91 PHE A N 1
ATOM 757 C CA . PHE A 1 93 ? 41.767 46.597 51.553 1.00 8.65 91 PHE A CA 1
ATOM 758 C C . PHE A 1 93 ? 41.994 45.224 52.161 1.00 8.19 91 PHE A C 1
ATOM 759 O O . PHE A 1 93 ? 42.676 45.154 53.180 1.00 8.24 91 PHE A O 1
ATOM 767 N N . LEU A 1 94 ? 41.437 44.148 51.576 1.00 9.24 92 LEU A N 1
ATOM 768 C CA . LEU A 1 94 ? 41.752 42.822 52.122 1.00 8.22 92 LEU A CA 1
ATOM 769 C C . LEU A 1 94 ? 43.221 42.541 51.982 1.00 8.25 92 LEU A C 1
ATOM 770 O O . LEU A 1 94 ? 43.869 42.052 52.912 1.00 8.76 92 LEU A O 1
ATOM 775 N N . GLU A 1 95 ? 43.800 42.913 50.838 1.00 8.49 93 GLU A N 1
ATOM 776 C CA . GLU A 1 95 ? 45.203 42.587 50.635 1.00 9.53 93 GLU A CA 1
ATOM 777 C C . GLU A 1 95 ? 46.112 43.262 51.648 1.00 11.11 93 GLU A C 1
ATOM 778 O O . GLU A 1 95 ? 47.051 42.656 52.167 1.00 10.53 93 GLU A O 1
ATOM 784 N N . LYS A 1 96 ? 45.886 44.545 51.905 1.00 11.06 94 LYS A N 1
ATOM 785 C CA . LYS A 1 96 ? 46.718 45.308 52.821 1.00 9.29 94 LYS A CA 1
ATOM 786 C C . LYS A 1 96 ? 46.401 45.053 54.270 1.00 10.25 94 LYS A C 1
ATOM 787 O O . LYS A 1 96 ? 47.301 45.180 55.080 1.00 13.54 94 LYS A O 1
ATOM 793 N N . LEU A 1 97 ? 45.142 44.788 54.592 1.00 10.29 95 LEU A N 1
ATOM 794 C CA . LEU A 1 97 ? 44.754 44.739 56.005 1.00 10.61 95 LEU A CA 1
ATOM 795 C C . LEU A 1 97 ? 44.497 43.327 56.517 1.00 7.75 95 LEU A C 1
ATOM 796 O O . LEU A 1 97 ? 44.585 43.142 57.713 1.00 9.30 95 LEU A O 1
ATOM 801 N N . LYS A 1 98 ? 44.133 42.354 55.671 1.00 9.91 96 LYS A N 1
ATOM 802 C CA . LYS A 1 98 ? 43.806 41.005 56.138 1.00 9.10 96 LYS A CA 1
ATOM 803 C C . LYS A 1 98 ? 42.450 41.083 56.840 1.00 7.53 96 LYS A C 1
ATOM 804 O O . LYS A 1 98 ? 41.900 42.125 57.197 1.00 7.72 96 LYS A O 1
ATOM 810 N N . PRO A 1 99 ? 41.869 39.897 57.028 1.00 9.43 97 PRO A N 1
ATOM 811 C CA . PRO A 1 99 ? 40.616 39.887 57.751 1.00 10.78 97 PRO A CA 1
ATOM 812 C C . PRO A 1 99 ? 40.5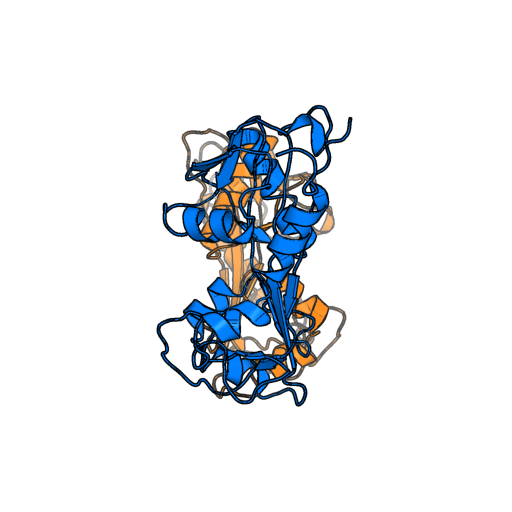55 40.601 59.086 1.00 10.21 97 PRO A C 1
ATOM 813 O O . PRO A 1 99 ? 39.647 41.336 59.482 1.00 8.05 97 PRO A O 1
ATOM 817 N N . GLU A 1 100 ? 41.627 40.406 59.824 1.00 9.76 98 GLU A N 1
ATOM 818 C CA A GLU A 1 100 ? 41.762 41.044 61.124 0.53 10.30 98 GLU A CA 1
ATOM 819 C CA B GLU A 1 100 ? 41.902 41.049 61.092 0.47 11.11 98 GLU A CA 1
ATOM 820 C C . GLU A 1 100 ? 41.788 42.574 61.031 1.00 9.80 98 GLU A C 1
ATOM 821 O O . GLU A 1 100 ? 41.213 43.310 61.811 1.00 9.00 98 GLU A O 1
ATOM 832 N N . GLY A 1 101 ? 42.482 43.089 60.010 1.00 7.69 99 GLY A N 1
ATOM 833 C CA . GLY A 1 101 ? 42.528 44.496 59.783 1.00 7.84 99 GLY A CA 1
ATOM 834 C C . GLY A 1 101 ? 41.270 45.098 59.192 1.00 6.29 99 GLY A C 1
ATOM 835 O O . GLY A 1 101 ? 40.952 46.254 59.446 1.00 7.28 99 GLY A O 1
ATOM 836 N N . LEU A 1 102 ? 40.507 44.296 58.445 1.00 8.03 100 LEU A N 1
ATOM 837 C CA . LEU A 1 102 ? 39.220 44.770 57.973 1.00 6.39 100 LEU A CA 1
ATOM 838 C C . LEU A 1 102 ? 38.286 45.078 59.141 1.00 7.67 100 LEU A C 1
ATOM 839 O O . LEU A 1 102 ? 37.522 46.054 59.153 1.00 6.70 100 LEU A O 1
ATOM 844 N N . HIS A 1 103 ? 38.335 44.195 60.151 1.00 6.51 101 HIS A N 1
ATOM 845 C CA . HIS A 1 103 ? 37.522 44.376 61.351 1.00 6.67 101 HIS A CA 1
ATOM 846 C C . HIS A 1 103 ? 38.039 45.559 62.158 1.00 6.40 101 HIS A C 1
ATOM 847 O O . HIS A 1 103 ? 37.287 46.362 62.653 1.00 6.93 101 HIS A O 1
ATOM 854 N N . GLN A 1 104 ? 39.354 45.665 62.254 1.00 7.43 102 GLN A N 1
ATOM 855 C CA . GLN A 1 104 ? 39.957 46.740 63.018 1.00 9.02 102 GLN A CA 1
ATOM 856 C C . GLN A 1 104 ? 39.648 48.124 62.464 1.00 6.99 102 GLN A C 1
ATOM 857 O O . GLN A 1 104 ? 39.663 49.113 63.183 1.00 6.65 102 GLN A O 1
ATOM 863 N N . LEU A 1 105 ? 39.377 48.155 61.159 1.00 7.67 103 LEU A N 1
ATOM 864 C CA . LEU A 1 105 ? 39.078 49.390 60.485 1.00 8.75 103 LEU A CA 1
ATOM 865 C C . LEU A 1 105 ? 37.808 50.023 61.092 1.00 11.12 103 LEU A C 1
ATOM 866 O O . LEU A 1 105 ? 37.668 51.229 60.960 1.00 9.86 103 LEU A O 1
ATOM 871 N N . LEU A 1 106 ? 36.958 49.235 61.741 1.00 6.88 104 LEU A N 1
ATOM 872 C CA . LEU A 1 106 ? 35.721 49.658 62.344 1.00 5.96 104 LEU A CA 1
ATOM 873 C C . LEU A 1 106 ? 35.863 50.022 63.844 1.00 7.48 104 LEU A C 1
ATOM 874 O O . LEU A 1 106 ? 34.824 50.358 64.428 1.00 9.59 104 LEU A O 1
ATOM 879 N N . ALA A 1 107 ? 37.058 49.970 64.382 1.00 6.40 105 ALA A N 1
ATOM 880 C CA . ALA A 1 107 ? 37.153 50.167 65.840 1.00 7.55 105 ALA A CA 1
ATOM 881 C C . ALA A 1 107 ? 36.548 51.483 66.295 1.00 11.04 105 ALA A C 1
ATOM 882 O O . ALA A 1 107 ? 35.916 51.502 67.376 1.00 13.81 105 ALA A O 1
ATOM 884 N N . GLY A 1 108 ? 36.663 52.494 65.454 1.00 9.99 106 GLY A N 1
ATOM 885 C CA . GLY A 1 108 ? 36.063 53.754 65.824 1.00 11.46 106 GLY A CA 1
ATOM 886 C C . GLY A 1 108 ? 34.576 53.906 65.604 1.00 10.82 106 GLY A C 1
ATOM 887 O O . GLY A 1 108 ? 34.074 55.037 65.849 1.00 13.60 106 GLY A O 1
ATOM 888 N N . PHE A 1 109 ? 33.850 52.917 65.181 1.00 9.65 107 PHE A N 1
ATOM 889 C CA . PHE A 1 109 ? 32.434 53.007 64.910 1.00 11.04 107 PHE A CA 1
ATOM 890 C C . PHE A 1 109 ? 31.655 51.947 65.662 1.00 9.17 107 PHE A C 1
ATOM 891 O O . PHE A 1 109 ? 31.953 50.772 65.707 1.00 10.61 107 PHE A O 1
ATOM 899 N N . GLU A 1 110 ? 30.589 52.304 66.308 1.00 11.17 108 GLU A N 1
ATOM 900 C CA . GLU A 1 110 ? 29.767 51.352 67.032 1.00 11.63 108 GLU A CA 1
ATOM 901 C C . GLU A 1 110 ? 28.987 50.406 66.093 1.00 10.65 108 GLU A C 1
ATOM 902 O O . GLU A 1 110 ? 28.746 49.276 66.496 1.00 11.94 108 GLU A O 1
ATOM 908 N N . ASP A 1 111 ? 28.614 50.854 64.904 1.00 8.96 109 ASP A N 1
ATOM 909 C CA . ASP A 1 111 ? 27.802 50.113 63.902 1.00 8.16 109 ASP A CA 1
ATOM 910 C C . ASP A 1 111 ? 28.696 49.203 63.107 1.00 6.49 109 ASP A C 1
ATOM 911 O O . ASP A 1 111 ? 29.487 49.660 62.267 1.00 7.56 109 ASP A O 1
ATOM 916 N N . LYS A 1 112 ? 28.586 47.917 63.397 1.00 7.50 110 LYS A N 1
ATOM 917 C CA . LYS A 1 112 ? 29.441 46.906 62.769 1.00 7.34 110 LYS A CA 1
ATOM 918 C C . LYS A 1 112 ? 28.728 46.269 61.598 1.00 5.51 110 LYS A C 1
ATOM 919 O O . LYS A 1 112 ? 29.246 45.340 60.988 1.00 8.37 110 LYS A O 1
ATOM 925 N N . SER A 1 113 ? 27.569 46.821 61.242 1.00 7.97 111 SER A N 1
ATOM 926 C CA . SER A 1 113 ? 26.765 46.160 60.210 1.00 6.94 111 SER A CA 1
ATOM 927 C C . SER A 1 113 ? 27.379 46.383 58.828 1.00 7.14 111 SER A C 1
ATOM 928 O O . SER A 1 113 ? 28.047 47.371 58.547 1.00 6.88 111 SER A O 1
ATOM 931 N N . ALA A 1 114 ? 27.050 45.469 57.896 1.00 5.39 112 ALA A N 1
ATOM 932 C CA . ALA A 1 114 ? 27.629 45.465 56.581 1.00 4.94 112 ALA A CA 1
ATOM 933 C C . ALA A 1 114 ? 26.741 44.679 55.638 1.00 4.82 112 ALA A C 1
ATOM 934 O O . ALA A 1 114 ? 25.877 43.951 56.118 1.00 7.26 112 ALA A O 1
ATOM 936 N N . TYR A 1 115 ? 26.993 44.723 54.350 1.00 6.27 113 TYR A N 1
ATOM 937 C CA . TYR A 1 115 ? 26.419 43.811 53.428 1.00 4.92 113 TYR A CA 1
ATOM 938 C C . TYR A 1 115 ? 27.406 43.403 52.333 1.00 4.78 113 TYR A C 1
ATOM 939 O O . TYR A 1 115 ? 28.291 44.172 51.918 1.00 6.06 113 TYR A O 1
ATOM 948 N N . ALA A 1 116 ? 27.211 42.149 51.885 1.00 5.93 114 ALA A N 1
ATOM 949 C CA . ALA A 1 116 ? 27.995 41.668 50.747 1.00 5.90 114 ALA A CA 1
ATOM 950 C C . ALA A 1 116 ? 27.115 41.885 49.509 1.00 5.10 114 ALA A C 1
ATOM 951 O O . ALA A 1 116 ? 25.893 41.686 49.669 1.00 6.58 114 ALA A O 1
ATOM 953 N N . LEU A 1 117 ? 27.688 42.258 48.403 1.00 4.83 115 LEU A N 1
ATOM 954 C CA . LEU A 1 117 ? 26.954 42.617 47.208 1.00 5.82 115 LEU A CA 1
ATOM 955 C C . LEU A 1 117 ? 27.604 41.931 46.030 1.00 5.95 115 LEU A C 1
ATOM 956 O O . LEU A 1 117 ? 28.830 42.055 45.848 1.00 7.70 115 LEU A O 1
ATOM 961 N N . CYS A 1 118 ? 26.783 41.203 45.269 1.00 5.66 116 CYS A N 1
ATOM 962 C CA . CYS A 1 118 ? 27.313 40.704 43.975 1.00 4.99 116 CYS A CA 1
ATOM 963 C C . CYS A 1 118 ? 26.498 41.352 42.878 1.00 5.59 116 CYS A C 1
ATOM 964 O O . CYS A 1 118 ? 25.284 41.392 42.995 1.00 6.25 116 CYS A O 1
ATOM 967 N N . THR A 1 119 ? 27.103 41.837 41.798 1.00 5.30 117 THR A N 1
ATOM 968 C CA . THR A 1 119 ? 26.398 42.345 40.606 1.00 6.28 117 THR A CA 1
ATOM 969 C C . THR A 1 119 ? 26.905 41.619 39.368 1.00 6.46 117 THR A C 1
ATOM 970 O O . THR A 1 119 ? 28.132 41.652 39.164 1.00 6.24 117 THR A O 1
ATOM 974 N N . PHE A 1 120 ? 25.966 41.097 38.622 1.00 5.07 118 PHE A N 1
ATOM 975 C CA . PHE A 1 120 ? 26.275 40.600 37.294 1.00 6.44 118 PHE A CA 1
ATOM 976 C C . PHE A 1 120 ? 25.794 41.635 36.311 1.00 5.90 118 PHE A C 1
ATOM 977 O O . PHE A 1 120 ? 24.784 42.300 36.491 1.00 7.37 118 PHE A O 1
ATOM 985 N N . ALA A 1 121 ? 26.486 41.839 35.227 1.00 5.51 119 ALA A N 1
ATOM 986 C CA . ALA A 1 121 ? 26.043 42.793 34.218 1.00 5.30 119 ALA A CA 1
ATOM 987 C C . ALA A 1 121 ? 26.075 42.090 32.880 1.00 7.10 119 ALA A C 1
ATOM 988 O O . ALA A 1 121 ? 27.033 41.422 32.512 1.00 7.58 119 ALA A O 1
ATOM 990 N N . LEU A 1 122 ? 25.012 42.298 32.127 1.00 6.75 120 LEU A N 1
ATOM 991 C CA . LEU A 1 122 ? 24.804 41.632 30.856 1.00 6.86 120 LEU A CA 1
ATOM 992 C C . LEU A 1 122 ? 24.533 42.609 29.728 1.00 8.03 120 LEU A C 1
ATOM 993 O O . LEU A 1 122 ? 23.808 43.588 29.926 1.00 7.89 120 LEU A O 1
ATOM 998 N N . SER A 1 123 ? 25.115 42.289 28.561 1.00 9.66 121 SER A N 1
ATOM 999 C CA . SER A 1 123 ? 24.830 43.040 27.381 1.00 10.92 121 SER A CA 1
ATOM 1000 C C . SER A 1 123 ? 24.831 42.127 26.160 1.00 10.89 121 SER A C 1
ATOM 1001 O O . SER A 1 123 ? 25.531 41.113 26.163 1.00 10.90 121 SER A O 1
ATOM 1004 N N . THR A 1 124 ? 24.038 42.501 25.150 1.00 14.43 122 THR A N 1
ATOM 1005 C CA . THR A 1 124 ? 23.916 41.721 23.927 1.00 10.82 122 THR A CA 1
ATOM 1006 C C . THR A 1 124 ? 25.061 42.036 22.981 1.00 10.84 122 THR A C 1
ATOM 1007 O O . THR A 1 124 ? 25.280 41.418 21.923 1.00 10.66 122 THR A O 1
ATOM 1011 N N . GLY A 1 125 ? 25.792 43.075 23.380 1.00 10.40 123 GLY A N 1
ATOM 1012 C CA . GLY A 1 125 ? 26.877 43.519 22.535 1.00 12.23 123 GLY A CA 1
ATOM 1013 C C . GLY A 1 125 ? 26.396 44.457 21.454 1.00 14.57 123 GLY A C 1
ATOM 1014 O O . GLY A 1 125 ? 27.226 44.924 20.711 1.00 19.40 123 GLY A O 1
ATOM 1015 N N . ASP A 1 126 ? 25.095 44.679 21.431 1.00 20.03 124 ASP A N 1
ATOM 1016 C CA . ASP A 1 126 ? 24.277 45.790 20.918 1.00 24.15 124 ASP A CA 1
ATOM 1017 C C . ASP A 1 126 ? 23.513 45.401 19.731 1.00 30.75 124 ASP A C 1
ATOM 1018 O O . ASP A 1 126 ? 23.692 44.298 19.186 1.00 43.81 124 ASP A O 1
ATOM 1023 N N . PRO A 1 127 ? 22.439 46.117 19.343 1.00 39.46 125 PRO A N 1
ATOM 1024 C CA . PRO A 1 127 ? 22.293 47.397 18.740 1.00 32.77 125 PRO A CA 1
ATOM 1025 C C . PRO A 1 127 ? 23.012 48.552 19.423 1.00 33.07 125 PRO A C 1
ATOM 1026 O O . PRO A 1 127 ? 24.240 48.433 19.034 1.00 43.07 125 PRO A O 1
ATOM 1030 N N . SER A 1 128 ? 22.839 49.407 20.403 1.00 31.56 126 SER A N 1
ATOM 1031 C CA . SER A 1 128 ? 21.958 50.315 21.047 1.00 27.02 126 SER A CA 1
ATOM 1032 C C . SER A 1 128 ? 21.332 49.935 22.384 1.00 20.95 126 SER A C 1
ATOM 1033 O O . SER A 1 128 ? 20.461 50.656 22.892 1.00 23.13 126 SER A O 1
ATOM 1036 N N . GLN A 1 129 ? 21.736 48.871 23.001 1.00 23.10 127 GLN A N 1
ATOM 1037 C CA . GLN A 1 129 ? 21.279 48.021 24.077 1.00 16.02 127 GLN A CA 1
ATOM 1038 C C . GLN A 1 129 ? 21.943 48.443 25.406 1.00 17.67 127 GLN A C 1
ATOM 1039 O O . GLN A 1 129 ? 23.174 48.365 25.550 1.00 18.63 127 GLN A O 1
ATOM 1045 N N . PRO A 1 130 ? 21.104 48.821 26.348 1.00 19.94 128 PRO A N 1
ATOM 1046 C CA . PRO A 1 130 ? 21.699 49.172 27.635 1.00 17.78 128 PRO A CA 1
ATOM 1047 C C . PRO A 1 130 ? 22.167 47.901 28.330 1.00 11.69 128 PRO A C 1
ATOM 1048 O O . PRO A 1 130 ? 21.684 46.794 28.130 1.00 12.26 128 PRO A O 1
ATOM 1052 N N . VAL A 1 131 ? 23.197 48.078 29.149 1.00 11.20 129 VAL A N 1
ATOM 1053 C CA . VAL A 1 131 ? 23.632 47.054 30.078 1.00 9.49 129 VAL A CA 1
ATOM 1054 C C . VAL A 1 131 ? 22.520 46.797 31.079 1.00 8.35 129 VAL A C 1
ATOM 1055 O O . VAL A 1 131 ? 21.872 47.736 31.563 1.00 11.07 129 VAL A O 1
ATOM 1059 N N . ARG A 1 132 ? 22.317 45.522 31.462 1.00 6.50 130 ARG A N 1
ATOM 1060 C CA A ARG A 1 132 ? 21.312 45.179 32.482 0.53 7.69 130 ARG A CA 1
ATOM 1061 C CA B ARG A 1 132 ? 21.352 45.181 32.480 0.47 7.72 130 ARG A CA 1
ATOM 1062 C C . ARG A 1 132 ? 22.079 44.576 33.663 1.00 6.19 130 ARG A C 1
ATOM 1063 O O . ARG A 1 132 ? 22.976 43.742 33.428 1.00 6.67 130 ARG A O 1
ATOM 1078 N N . LEU A 1 133 ? 21.725 45.012 34.877 1.00 5.49 131 LEU A N 1
ATOM 1079 C CA . LEU A 1 133 ? 22.373 44.599 36.114 1.00 6.39 131 LEU A CA 1
ATOM 1080 C C . LEU A 1 133 ? 21.439 43.684 36.901 1.00 7.95 131 LEU A C 1
ATOM 1081 O O . LEU A 1 133 ? 20.230 43.900 36.943 1.00 7.15 131 LEU A O 1
ATOM 1086 N N . PHE A 1 134 ? 22.038 42.718 37.596 1.00 5.18 132 PHE A N 1
ATOM 1087 C CA . PHE A 1 134 ? 21.410 41.707 38.406 1.00 5.85 132 PHE A CA 1
ATOM 1088 C C . PHE A 1 134 ? 22.159 41.651 39.722 1.00 5.96 132 PHE A C 1
ATOM 1089 O O . PHE A 1 134 ? 23.356 41.414 39.715 1.00 8.06 132 PHE A O 1
ATOM 1097 N N . ARG A 1 135 ? 21.507 41.923 40.814 1.00 5.53 133 ARG A N 1
ATOM 1098 C CA A ARG A 1 135 ? 22.196 42.167 42.072 0.64 6.11 133 ARG A CA 1
ATOM 1099 C CA B ARG A 1 135 ? 22.258 42.098 42.050 0.36 7.49 133 ARG A CA 1
ATOM 1100 C C . ARG A 1 135 ? 21.652 41.232 43.139 1.00 4.90 133 ARG A C 1
ATOM 1101 O O . ARG A 1 135 ? 20.506 40.822 43.182 1.00 7.14 133 ARG A O 1
ATOM 1116 N N . GLY A 1 136 ? 22.547 40.958 44.080 1.00 5.47 134 GLY A N 1
ATOM 1117 C CA . GLY A 1 136 ? 22.250 40.176 45.264 1.00 6.48 134 GLY A CA 1
ATOM 1118 C C . GLY A 1 136 ? 23.025 40.771 46.417 1.00 5.31 134 GLY A C 1
ATOM 1119 O O . GLY A 1 136 ? 24.167 41.114 46.272 1.00 6.81 134 GLY A O 1
ATOM 1120 N N . ARG A 1 137 ? 22.331 40.830 47.550 1.00 6.69 135 ARG A N 1
ATOM 1121 C CA . ARG A 1 137 ? 22.923 41.377 48.741 1.00 6.38 135 ARG A CA 1
ATOM 1122 C C . ARG A 1 137 ? 22.581 40.501 49.938 1.00 6.96 135 ARG A C 1
ATOM 1123 O O . ARG A 1 137 ? 21.491 39.969 50.038 1.00 10.28 135 ARG A O 1
ATOM 1131 N N . THR A 1 138 ? 23.563 40.441 50.814 1.00 6.17 136 THR A N 1
ATOM 1132 C CA . THR A 1 138 ? 23.395 39.777 52.072 1.00 5.85 136 THR A CA 1
ATOM 1133 C C . THR A 1 138 ? 23.837 40.634 53.230 1.00 5.73 136 THR A C 1
ATOM 1134 O O . THR A 1 138 ? 25.004 41.042 53.236 1.00 6.30 136 THR A O 1
ATOM 1138 N N . SER A 1 139 ? 22.940 40.902 54.179 1.00 7.05 137 SER A N 1
ATOM 1139 C CA A SER A 1 139 ? 23.293 41.718 55.327 0.53 5.90 137 SER A CA 1
ATOM 1140 C CA B SER A 1 139 ? 23.191 41.693 55.364 0.47 7.34 137 SER A CA 1
ATOM 1141 C C . SER A 1 139 ? 23.927 40.877 56.427 1.00 6.04 137 SER A C 1
ATOM 1142 O O . SER A 1 139 ? 23.614 39.696 56.582 1.00 7.66 137 SER A O 1
ATOM 1147 N N . GLY A 1 140 ? 24.827 41.563 57.142 1.00 6.34 138 GLY A N 1
ATOM 1148 C CA . GLY A 1 140 ? 25.487 40.890 58.219 1.00 6.18 138 GLY A CA 1
ATOM 1149 C C . GLY A 1 140 ? 26.308 41.840 59.027 1.00 6.30 138 GLY A C 1
ATOM 1150 O O . GLY A 1 140 ? 25.943 43.042 59.126 1.00 6.20 138 GLY A O 1
ATOM 1151 N N . ARG A 1 141 ? 27.379 41.371 59.689 1.00 7.46 139 ARG A N 1
ATOM 1152 C CA . ARG A 1 141 ? 28.185 42.186 60.579 1.00 6.65 139 ARG A CA 1
ATOM 1153 C C . ARG A 1 141 ? 29.647 41.825 60.357 1.00 4.62 139 ARG A C 1
ATOM 1154 O O . ARG A 1 141 ? 29.931 40.648 60.013 1.00 6.15 139 ARG A O 1
ATOM 1162 N N . ILE A 1 142 ? 30.509 42.792 60.583 1.00 5.15 140 ILE A N 1
ATOM 1163 C CA . ILE A 1 142 ? 31.943 42.568 60.489 1.00 5.95 140 ILE A CA 1
ATOM 1164 C C . ILE A 1 142 ? 32.410 42.198 61.896 1.00 6.67 140 ILE A C 1
ATOM 1165 O O . ILE A 1 142 ? 32.076 42.914 62.846 1.00 8.08 140 ILE A O 1
ATOM 1170 N N . VAL A 1 143 ? 33.128 41.117 61.968 1.00 5.35 141 VAL A N 1
ATOM 1171 C CA . VAL A 1 143 ? 33.521 40.510 63.210 1.00 6.08 141 VAL A CA 1
ATOM 1172 C C . VAL A 1 143 ? 35.004 40.175 63.219 1.00 6.22 141 VAL A C 1
ATOM 1173 O O . VAL A 1 143 ? 35.582 40.052 62.144 1.00 6.40 141 VAL A O 1
ATOM 1177 N N . ALA A 1 144 ? 35.575 39.990 64.403 1.00 6.39 142 ALA A N 1
ATOM 1178 C CA . ALA A 1 144 ? 36.922 39.482 64.463 1.00 5.79 142 ALA A CA 1
ATOM 1179 C C . ALA A 1 144 ? 36.993 38.114 63.759 1.00 6.18 142 ALA A C 1
ATOM 1180 O O . ALA A 1 144 ? 36.091 37.307 63.943 1.00 6.24 142 ALA A O 1
ATOM 1182 N N . PRO A 1 145 ? 37.994 37.848 62.955 1.00 5.21 143 PRO A N 1
ATOM 1183 C CA . PRO A 1 145 ? 37.897 36.724 62.053 1.00 6.08 143 PRO A CA 1
ATOM 1184 C C . PRO A 1 145 ? 37.749 35.371 62.751 1.00 6.87 143 PRO A C 1
ATOM 1185 O O . PRO A 1 145 ? 38.386 35.119 63.772 1.00 6.65 143 PRO A O 1
ATOM 1189 N N . ARG A 1 146 ? 36.950 34.554 62.107 1.00 5.55 144 ARG A N 1
ATOM 1190 C CA . ARG A 1 146 ? 36.747 33.179 62.503 1.00 7.65 144 ARG A CA 1
ATOM 1191 C C . ARG A 1 146 ? 36.717 32.268 61.299 1.00 5.42 144 ARG A C 1
ATOM 1192 O O . ARG A 1 146 ? 36.135 32.660 60.282 1.00 5.59 144 ARG A O 1
ATOM 1200 N N . GLY A 1 147 ? 37.297 31.088 61.407 1.00 7.72 145 GLY A N 1
ATOM 1201 C CA . GLY A 1 147 ? 37.269 30.162 60.287 1.00 8.74 145 GLY A CA 1
ATOM 1202 C C . GLY A 1 147 ? 38.551 30.235 59.520 1.00 10.49 145 GLY A C 1
ATOM 1203 O O . GLY A 1 147 ? 39.519 30.955 59.749 1.00 11.85 145 GLY A O 1
ATOM 1204 N N . CYS A 1 148 ? 38.576 29.381 58.481 1.00 9.55 146 CYS A N 1
ATOM 1205 C CA . CYS A 1 148 ? 39.821 29.226 57.748 1.00 7.90 146 CYS A CA 1
ATOM 1206 C C . CYS A 1 148 ? 40.103 30.520 56.992 1.00 8.65 146 CYS A C 1
ATOM 1207 O O . CYS A 1 148 ? 39.269 31.086 56.272 1.00 12.32 146 CYS A O 1
ATOM 1210 N N . GLN A 1 149 ? 41.306 31.015 57.205 1.00 11.03 147 GLN A N 1
ATOM 1211 C CA . GLN A 1 149 ? 41.752 32.329 56.744 1.00 12.24 147 GLN A CA 1
ATOM 1212 C C . GLN A 1 149 ? 42.049 32.300 55.252 1.00 11.71 147 GLN A C 1
ATOM 1213 O O . GLN A 1 149 ? 42.393 33.374 54.719 1.00 10.62 147 GLN A O 1
ATOM 1219 N N . ASP A 1 150 ? 41.917 31.168 54.560 1.00 13.39 148 ASP A N 1
ATOM 1220 C CA . ASP A 1 150 ? 42.273 31.155 53.124 1.00 10.76 148 ASP A CA 1
ATOM 1221 C C . ASP A 1 150 ? 41.155 31.751 52.248 1.00 10.12 148 ASP A C 1
ATOM 1222 O O . ASP A 1 150 ? 41.419 32.074 51.087 1.00 13.94 148 ASP A O 1
ATOM 1227 N N . PHE A 1 151 ? 39.973 31.882 52.857 1.00 12.09 149 PHE A N 1
ATOM 1228 C CA . PHE A 1 151 ? 38.757 32.188 52.122 1.00 8.89 149 PHE A CA 1
ATOM 1229 C C . PHE A 1 151 ? 38.481 33.677 52.043 1.00 6.41 149 PHE A C 1
ATOM 1230 O O . PHE A 1 151 ? 37.400 34.182 52.320 1.00 8.05 149 PHE A O 1
ATOM 1238 N N . GLY A 1 152 ? 39.473 34.461 51.550 1.00 10.13 150 GLY A N 1
ATOM 1239 C CA . GLY A 1 152 ? 39.240 35.864 51.269 1.00 12.96 150 GLY A CA 1
ATOM 1240 C C . GLY A 1 152 ? 38.771 36.651 52.465 1.00 8.21 150 GLY A C 1
ATOM 1241 O O . GLY A 1 152 ? 39.397 36.561 53.496 1.00 8.78 150 GLY A O 1
ATOM 1242 N N . TRP A 1 153 ? 37.692 37.446 52.274 1.00 6.69 151 TRP A N 1
ATOM 1243 C CA . TRP A 1 153 ? 37.153 38.248 53.412 1.00 5.31 151 TRP A CA 1
ATOM 1244 C C . TRP A 1 153 ? 36.092 37.478 54.213 1.00 5.46 151 TRP A C 1
ATOM 1245 O O . TRP A 1 153 ? 35.642 37.941 55.274 1.00 5.50 151 TRP A O 1
ATOM 1256 N N . ASP A 1 154 ? 35.760 36.272 53.776 1.00 3.78 152 ASP A N 1
ATOM 1257 C CA . ASP A 1 154 ? 34.761 35.443 54.459 1.00 5.17 152 ASP A CA 1
ATOM 1258 C C . ASP A 1 154 ? 35.018 35.315 55.936 1.00 5.11 152 ASP A C 1
ATOM 1259 O O . ASP A 1 154 ? 33.968 35.310 56.650 1.00 4.96 152 ASP A O 1
ATOM 1264 N N A PRO A 1 155 ? 36.210 35.207 56.471 0.60 5.17 153 PRO A N 1
ATOM 1265 N N B PRO A 1 155 ? 36.238 35.184 56.468 0.41 4.75 153 PRO A N 1
ATOM 1266 C CA A PRO A 1 155 ? 36.375 35.083 57.929 0.60 3.94 153 PRO A CA 1
ATOM 1267 C CA B PRO A 1 155 ? 36.429 35.046 57.924 0.41 3.94 153 PRO A CA 1
ATOM 1268 C C A PRO A 1 155 ? 35.765 36.201 58.790 0.60 4.09 153 PRO A C 1
ATOM 1269 C C B PRO A 1 155 ? 35.908 36.202 58.790 0.41 4.37 153 PRO A C 1
ATOM 1270 O O A PRO A 1 155 ? 35.416 35.968 59.957 0.60 5.95 153 PRO A O 1
ATOM 1271 O O B PRO A 1 155 ? 35.807 36.072 60.021 0.41 3.24 153 PRO A O 1
ATOM 1278 N N A CYS A 1 156 ? 35.677 37.421 58.248 0.60 4.25 154 CYS A N 1
ATOM 1279 N N B CYS A 1 156 ? 35.586 37.353 58.195 0.41 4.40 154 CYS A N 1
ATOM 1280 C CA A CYS A 1 156 ? 35.251 38.588 58.985 0.60 4.70 154 CYS A CA 1
ATOM 1281 C CA B CYS A 1 156 ? 35.159 38.539 58.894 0.41 7.09 154 CYS A CA 1
ATOM 1282 C C A CYS A 1 156 ? 33.791 38.950 58.718 0.60 3.94 154 CYS A C 1
ATOM 1283 C C B CYS A 1 156 ? 33.685 38.852 58.856 0.41 5.69 154 CYS A C 1
ATOM 1284 O O A CYS A 1 156 ? 33.359 39.968 59.245 0.60 3.65 154 CYS A O 1
ATOM 1285 O O B CYS A 1 156 ? 33.231 39.725 59.570 0.41 6.80 154 CYS A O 1
ATOM 1290 N N . PHE A 1 157 ? 33.021 38.132 57.973 1.00 4.19 155 PHE A N 1
ATOM 1291 C CA . PHE A 1 157 ? 31.641 38.473 57.651 1.00 5.26 155 PHE A CA 1
ATOM 1292 C C . PHE A 1 157 ? 30.678 37.439 58.241 1.00 3.73 155 PHE A C 1
ATOM 1293 O O . PHE A 1 157 ? 30.761 36.271 57.852 1.00 5.44 155 PHE A O 1
ATOM 1301 N N . GLN A 1 158 ? 29.844 37.882 59.165 1.00 6.97 156 GLN A N 1
ATOM 1302 C CA . GLN A 1 158 ? 28.843 37.008 59.765 1.00 5.18 156 GLN A CA 1
ATOM 1303 C C . GLN A 1 158 ? 27.489 37.386 59.199 1.00 6.17 156 GLN A C 1
ATOM 1304 O O . GLN A 1 158 ? 27.025 38.508 59.544 1.00 5.75 156 GLN A O 1
ATOM 1310 N N . PRO A 1 159 ? 26.833 36.515 58.408 1.00 6.14 157 PRO A N 1
ATOM 1311 C CA . PRO A 1 159 ? 25.545 36.927 57.870 1.00 7.06 157 PRO A CA 1
ATOM 1312 C C . PRO A 1 159 ? 24.435 36.924 58.883 1.00 7.63 157 PRO A C 1
ATOM 1313 O O . PRO A 1 159 ? 24.363 35.964 59.660 1.00 8.77 157 PRO A O 1
ATOM 1317 N N . ASP A 1 160 ? 23.549 37.890 58.837 1.00 8.09 158 ASP A N 1
ATOM 1318 C CA . ASP A 1 160 ? 22.344 37.808 59.633 1.00 13.31 158 ASP A CA 1
ATOM 1319 C C . ASP A 1 160 ? 21.636 36.466 59.423 1.00 21.45 158 ASP A C 1
ATOM 1320 O O . ASP A 1 160 ? 21.457 35.872 58.368 1.00 25.98 158 ASP A O 1
ATOM 1325 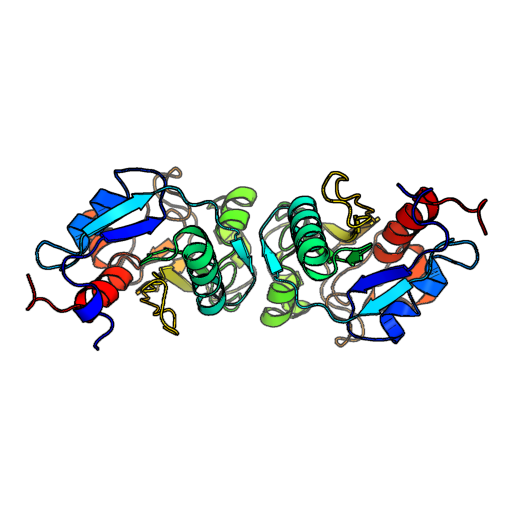N N . GLY A 1 161 ? 21.200 36.001 60.575 1.00 31.28 159 GLY A N 1
ATOM 1326 C CA . GLY A 1 161 ? 20.600 34.661 60.558 1.00 32.63 159 GLY A CA 1
ATOM 1327 C C . GLY A 1 161 ? 21.491 33.674 61.299 1.00 31.33 159 GLY A C 1
ATOM 1328 O O . GLY A 1 161 ? 20.934 32.691 61.748 1.00 35.16 159 GLY A O 1
ATOM 1329 N N . TYR A 1 162 ? 22.788 34.011 61.354 1.00 26.93 160 TYR A N 1
ATOM 1330 C CA . TYR A 1 162 ? 23.765 33.053 61.852 1.00 20.13 160 TYR A CA 1
ATOM 1331 C C . TYR A 1 162 ? 24.718 33.559 62.913 1.00 15.96 160 TYR A C 1
ATOM 1332 O O . TYR A 1 162 ? 24.910 34.759 63.073 1.00 21.06 160 TYR A O 1
ATOM 1341 N N . GLU A 1 163 ? 25.354 32.579 63.556 1.00 13.54 161 GLU A N 1
ATOM 1342 C CA A GLU A 1 163 ? 26.381 32.818 64.586 0.52 15.22 161 GLU A CA 1
ATOM 1343 C CA B GLU A 1 163 ? 26.412 32.900 64.528 0.48 15.31 161 GLU A CA 1
ATOM 1344 C C . GLU A 1 163 ? 27.765 32.372 64.085 1.00 13.11 161 GLU A C 1
ATOM 1345 O O . GLU A 1 163 ? 28.704 32.222 64.855 1.00 15.16 161 GLU A O 1
ATOM 1356 N N . GLN A 1 164 ? 27.848 32.103 62.799 1.00 10.61 162 GLN A N 1
ATOM 1357 C CA A GLN A 1 164 ? 29.036 31.625 62.090 0.52 6.45 162 GLN A CA 1
ATOM 1358 C CA B GLN A 1 164 ? 29.077 31.695 62.137 0.48 6.05 162 GLN A CA 1
ATOM 1359 C C . GLN A 1 164 ? 29.344 32.665 61.025 1.00 5.78 162 GLN A C 1
ATOM 1360 O O . GLN A 1 164 ? 28.446 33.230 60.423 1.00 7.36 162 GLN A O 1
ATOM 1371 N N . THR A 1 165 ? 30.651 32.813 60.748 1.00 5.48 163 THR A N 1
ATOM 1372 C CA . THR A 1 165 ? 31.102 33.609 59.639 1.00 4.97 163 THR A CA 1
ATOM 1373 C C . THR A 1 165 ? 30.919 32.824 58.334 1.00 6.45 163 THR A C 1
ATOM 1374 O O . THR A 1 165 ? 30.747 31.622 58.353 1.00 6.38 163 THR A O 1
ATOM 1378 N N . TYR A 1 166 ? 30.929 33.543 57.207 1.00 6.55 164 TYR A N 1
ATOM 1379 C CA . TYR A 1 166 ? 30.925 32.839 55.930 1.00 6.13 164 TYR A CA 1
ATOM 1380 C C . TYR A 1 166 ? 32.035 31.807 55.874 1.00 5.80 164 TYR A C 1
ATOM 1381 O O . TYR A 1 166 ? 31.852 30.740 55.276 1.00 5.85 164 TYR A O 1
ATOM 1390 N N . ALA A 1 167 ? 33.220 32.080 56.404 1.00 4.80 165 ALA A N 1
ATOM 1391 C CA . ALA A 1 167 ? 34.287 31.083 56.368 1.00 5.67 165 ALA A CA 1
ATOM 1392 C C . ALA A 1 167 ? 33.992 29.855 57.218 1.00 5.65 165 ALA A C 1
ATOM 1393 O O . ALA A 1 167 ? 34.294 28.721 56.835 1.00 8.26 165 ALA A O 1
ATOM 1395 N N . GLU A 1 168 ? 33.373 30.014 58.384 1.00 4.94 166 GLU A N 1
ATOM 1396 C CA . GLU A 1 168 ? 33.040 28.886 59.196 1.00 6.25 166 GLU A CA 1
ATOM 1397 C C . GLU A 1 168 ? 31.898 28.062 58.628 1.00 5.21 166 GLU A C 1
ATOM 1398 O O . GLU A 1 168 ? 31.858 26.833 58.859 1.00 7.42 166 GLU A O 1
ATOM 1404 N N . MET A 1 169 ? 30.907 28.670 57.972 1.00 7.05 167 MET A N 1
ATOM 1405 C CA A MET A 1 169 ? 29.752 28.003 57.460 0.50 7.84 167 MET A CA 1
ATOM 1406 C CA B MET A 1 169 ? 29.733 27.930 57.552 0.50 8.18 167 MET A CA 1
ATOM 1407 C C . MET A 1 169 ? 30.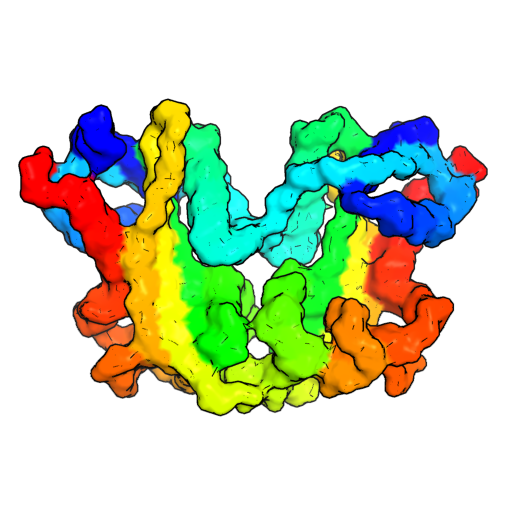086 26.921 56.464 1.00 6.58 167 MET A C 1
ATOM 1408 O O . MET A 1 169 ? 30.919 27.141 55.563 1.00 9.45 167 MET A O 1
ATOM 1417 N N . PRO A 1 170 ? 29.443 25.773 56.433 1.00 9.72 168 PRO A N 1
ATOM 1418 C CA . PRO A 1 170 ? 29.618 24.807 55.331 1.00 9.91 168 PRO A CA 1
ATOM 1419 C C . PRO A 1 170 ? 28.968 25.376 54.066 1.00 10.12 168 PRO A C 1
ATOM 1420 O O . PRO A 1 170 ? 28.039 26.208 54.160 1.00 10.20 168 PRO A O 1
ATOM 1424 N N . LYS A 1 171 ? 29.482 25.002 52.899 1.00 15.38 169 LYS A N 1
ATOM 1425 C CA . LYS A 1 171 ? 29.180 25.730 51.666 1.00 11.26 169 LYS A CA 1
ATOM 1426 C C . LYS A 1 171 ? 27.681 25.653 51.456 1.00 9.85 169 LYS A C 1
ATOM 1427 O O . LYS A 1 171 ? 27.082 26.621 51.023 1.00 7.56 169 LYS A O 1
ATOM 1433 N N . ALA A 1 172 ? 26.989 24.554 51.735 1.00 10.52 170 ALA A N 1
ATOM 1434 C CA . ALA A 1 172 ? 25.582 24.486 51.426 1.00 11.60 170 ALA A CA 1
ATOM 1435 C C . ALA A 1 172 ? 24.768 25.476 52.273 1.00 9.76 170 ALA A C 1
ATOM 1436 O O . ALA A 1 172 ? 23.725 25.999 51.839 1.00 11.13 170 ALA A O 1
ATOM 1438 N N . GLU A 1 173 ? 25.207 25.760 53.500 1.00 11.69 171 GLU A N 1
ATOM 1439 C CA . GLU A 1 173 ? 24.509 26.780 54.278 1.00 12.10 171 GLU A CA 1
ATOM 1440 C C . GLU A 1 173 ? 24.863 28.193 53.809 1.00 13.88 171 GLU A C 1
ATOM 1441 O O . GLU A 1 173 ? 24.018 29.115 53.702 1.00 11.40 171 GLU A O 1
ATOM 1447 N N . LYS A 1 174 ? 26.144 28.429 53.435 1.00 8.14 172 LYS A N 1
ATOM 1448 C CA . LYS A 1 174 ? 26.429 29.730 52.839 1.00 8.21 172 LYS A CA 1
ATOM 1449 C C . LYS A 1 174 ? 25.621 29.942 51.585 1.00 7.42 172 LYS A C 1
ATOM 1450 O O . LYS A 1 174 ? 25.171 31.064 51.403 1.00 8.59 172 LYS A O 1
ATOM 1456 N N . ASN A 1 175 ? 25.425 28.907 50.753 1.00 7.80 173 ASN A N 1
ATOM 1457 C CA . ASN A 1 175 ? 24.710 29.086 49.508 1.00 6.64 173 ASN A CA 1
ATOM 1458 C C . ASN A 1 175 ? 23.314 29.630 49.764 1.00 7.33 173 ASN A C 1
ATOM 1459 O O . ASN A 1 175 ? 22.795 30.366 48.938 1.00 6.95 173 ASN A O 1
ATOM 1464 N N . ALA A 1 176 ? 22.722 29.169 50.836 1.00 7.22 174 ALA A N 1
ATOM 1465 C CA . ALA A 1 176 ? 21.321 29.569 51.112 1.00 7.85 174 ALA A CA 1
ATOM 1466 C C . ALA A 1 176 ? 21.133 31.044 51.404 1.00 7.50 174 ALA A C 1
ATOM 1467 O O . ALA A 1 176 ? 20.031 31.542 51.228 1.00 8.84 174 ALA A O 1
ATOM 1469 N N . VAL A 1 177 ? 22.240 31.731 51.799 1.00 7.62 175 VAL A N 1
ATOM 1470 C CA . VAL A 1 177 ? 22.129 33.174 52.023 1.00 9.01 175 VAL A CA 1
ATOM 1471 C C . VAL A 1 177 ? 23.091 33.949 51.163 1.00 10.37 175 VAL A C 1
ATOM 1472 O O . VAL A 1 177 ? 23.184 35.127 51.375 1.00 11.55 175 VAL A O 1
ATOM 1476 N N . SER A 1 178 ? 23.740 33.291 50.208 1.00 7.52 176 SER A N 1
ATOM 1477 C CA . SER A 1 178 ? 24.801 33.949 49.483 1.00 5.87 176 SER A CA 1
ATOM 1478 C C . SER A 1 178 ? 24.307 35.046 48.594 1.00 6.32 176 SER A C 1
ATOM 1479 O O . SER A 1 178 ? 23.353 34.893 47.845 1.00 8.56 176 SER A O 1
ATOM 1482 N N . HIS A 1 179 ? 25.041 36.118 48.564 1.00 5.89 177 HIS A N 1
ATOM 1483 C CA . HIS A 1 179 ? 24.827 37.319 47.760 1.00 6.56 177 HIS A CA 1
ATOM 1484 C C . HIS A 1 179 ? 24.994 36.966 46.294 1.00 5.51 177 HIS A C 1
ATOM 1485 O O . HIS A 1 179 ? 24.284 37.509 45.434 1.00 6.88 177 HIS A O 1
ATOM 1492 N N . ARG A 1 180 ? 25.917 36.043 45.996 1.00 6.14 178 ARG A N 1
ATOM 1493 C CA A ARG A 1 180 ? 26.138 35.602 44.634 0.51 6.38 178 ARG A CA 1
ATOM 1494 C CA B ARG A 1 180 ? 26.129 35.620 44.623 0.49 6.70 178 ARG A CA 1
ATOM 1495 C C . ARG A 1 180 ? 24.991 34.745 44.119 1.00 7.10 178 ARG A C 1
ATOM 1496 O O . ARG A 1 180 ? 24.517 34.945 42.975 1.00 5.81 178 ARG A O 1
ATOM 1511 N N . PHE A 1 181 ? 24.520 33.805 44.918 1.00 4.90 179 PHE A N 1
ATOM 1512 C CA . PHE A 1 181 ? 23.350 33.007 44.581 1.00 5.54 179 PHE A CA 1
ATOM 1513 C C . PHE A 1 181 ? 22.185 33.957 44.339 1.00 5.85 179 PHE A C 1
ATOM 1514 O O . PHE A 1 181 ? 21.381 33.745 43.431 1.00 8.19 179 PHE A O 1
ATOM 1522 N N . ARG A 1 182 ? 22.044 35.002 45.155 1.00 7.12 180 ARG A N 1
ATOM 1523 C CA . ARG A 1 182 ? 20.912 35.898 44.974 1.00 6.27 180 ARG A CA 1
ATOM 1524 C C . ARG A 1 182 ? 20.972 36.682 43.688 1.00 6.48 180 ARG A C 1
ATOM 1525 O O . ARG A 1 182 ? 19.951 36.884 43.004 1.00 6.47 180 ARG A O 1
ATOM 1533 N N . ALA A 1 183 ? 22.133 37.139 43.307 1.00 5.50 181 ALA A N 1
ATOM 1534 C CA . ALA A 1 183 ? 22.331 37.825 42.027 1.00 6.89 181 ALA A CA 1
ATOM 1535 C C . ALA A 1 183 ? 21.981 36.891 40.876 1.00 4.74 181 ALA A C 1
ATOM 1536 O O . ALA A 1 183 ? 21.324 37.327 39.954 1.00 6.38 181 ALA A O 1
ATOM 1538 N N . LEU A 1 184 ? 22.450 35.655 40.949 1.00 7.47 182 LEU A N 1
ATOM 1539 C CA . LEU A 1 184 ? 22.217 34.721 39.852 1.00 5.85 182 LEU A CA 1
ATOM 1540 C C . LEU A 1 184 ? 20.748 34.385 39.755 1.00 5.85 182 LEU A C 1
ATOM 1541 O O . LEU A 1 184 ? 20.223 34.079 38.673 1.00 7.23 182 LEU A O 1
ATOM 1546 N N . LEU A 1 185 ? 19.997 34.378 40.860 1.00 5.32 183 LEU A N 1
ATOM 1547 C CA . LEU A 1 185 ? 18.570 34.143 40.787 1.00 6.32 183 LEU A CA 1
ATOM 1548 C C . LEU A 1 185 ? 17.871 35.250 40.001 1.00 6.70 183 LEU A C 1
ATOM 1549 O O . LEU A 1 185 ? 16.949 34.947 39.204 1.00 6.58 183 LEU A O 1
ATOM 1554 N N . GLU A 1 186 ? 18.286 36.516 40.199 1.00 5.71 184 GLU A N 1
ATOM 1555 C CA . GLU A 1 186 ? 17.790 37.593 39.377 1.00 5.98 184 GLU A CA 1
ATOM 1556 C C . GLU A 1 186 ? 18.079 37.413 37.886 1.00 5.19 184 GLU A C 1
ATOM 1557 O O . GLU A 1 186 ? 17.197 37.654 37.044 1.00 6.56 184 GLU A O 1
ATOM 1563 N N . LEU A 1 187 ? 19.288 37.000 37.510 1.00 4.93 185 LEU A N 1
ATOM 1564 C CA . LEU A 1 187 ? 19.643 36.669 36.144 1.00 5.49 185 LEU A CA 1
ATOM 1565 C C . LEU A 1 187 ? 18.771 35.544 35.599 1.00 4.59 185 LEU A C 1
ATOM 1566 O O . LEU A 1 187 ? 18.243 35.656 34.490 1.00 6.14 185 LEU A O 1
ATOM 1571 N N . GLN A 1 188 ? 18.584 34.453 36.368 1.00 5.57 186 GLN A N 1
ATOM 1572 C CA . GLN A 1 188 ? 17.746 33.350 35.939 1.00 5.62 186 GLN A CA 1
ATOM 1573 C C . GLN A 1 188 ? 16.330 33.823 35.660 1.00 5.54 186 GLN A C 1
ATOM 1574 O O . GLN A 1 188 ? 15.703 33.439 34.644 1.00 6.86 186 GLN A O 1
ATOM 1580 N N . GLU A 1 189 ? 15.781 34.594 36.619 1.00 5.93 187 GLU A N 1
ATOM 1581 C CA . GLU A 1 189 ? 14.382 35.027 36.502 1.00 6.83 187 GLU A CA 1
ATOM 1582 C C . GLU A 1 189 ? 14.188 35.910 35.301 1.00 6.71 187 GLU A C 1
ATOM 1583 O O . GLU A 1 189 ? 13.067 35.892 34.690 1.00 7.43 187 GLU A O 1
ATOM 1589 N N . TYR A 1 190 ? 15.194 36.706 34.937 1.00 6.82 188 TYR A N 1
ATOM 1590 C CA . TYR A 1 190 ? 15.101 37.608 33.793 1.00 7.32 188 TYR A CA 1
ATOM 1591 C C . TYR A 1 190 ? 14.779 36.849 32.525 1.00 6.86 188 TYR A C 1
ATOM 1592 O O . TYR A 1 190 ? 14.022 37.263 31.667 1.00 9.52 188 TYR A O 1
ATOM 1601 N N . PHE A 1 191 ? 15.427 35.689 32.364 1.00 6.26 189 PHE A N 1
ATOM 1602 C CA . PHE A 1 191 ? 15.234 34.871 31.178 1.00 7.19 189 PHE A CA 1
ATOM 1603 C C . PHE A 1 191 ? 13.996 34.000 31.301 1.00 8.72 189 PHE A C 1
ATOM 1604 O O . PHE A 1 191 ? 13.420 33.665 30.271 1.00 7.15 189 PHE A O 1
ATOM 1612 N N . GLY A 1 192 ? 13.553 33.619 32.478 1.00 6.46 190 GLY A N 1
ATOM 1613 C CA . GLY A 1 192 ? 12.437 32.676 32.675 1.00 7.33 190 GLY A CA 1
ATOM 1614 C C . GLY A 1 192 ? 12.883 31.263 32.394 1.00 6.39 190 GLY A C 1
ATOM 1615 O O . GLY A 1 192 ? 13.935 30.935 31.862 1.00 6.92 190 GLY A O 1
ATOM 1616 N N A SER A 1 193 ? 11.958 30.375 32.739 0.70 7.30 191 SER A N 1
ATOM 1617 N N B SER A 1 193 ? 11.974 30.349 32.760 0.30 7.56 191 SER A N 1
ATOM 1618 C CA A SER A 1 193 ? 12.098 28.939 32.643 0.70 7.54 191 SER A CA 1
ATOM 1619 C CA B SER A 1 193 ? 12.219 28.927 32.552 0.30 8.86 191 SER A CA 1
ATOM 1620 C C A SER A 1 193 ? 11.130 28.312 31.641 0.70 8.99 191 SER A C 1
ATOM 1621 C C B SER A 1 193 ? 11.158 28.314 31.635 0.30 9.04 191 SER A C 1
ATOM 1622 O O A SER A 1 193 ? 10.643 27.196 31.828 0.70 8.96 191 SER A O 1
ATOM 1623 O O B SER A 1 193 ? 10.644 27.218 31.869 0.30 8.27 191 SER A O 1
ATOM 1628 N N . LEU A 1 194 ? 10.835 29.069 30.581 1.00 7.78 192 LEU A N 1
ATOM 1629 C CA . LEU A 1 194 ? 9.792 28.641 29.632 1.00 7.62 192 LEU A CA 1
ATOM 1630 C C . LEU A 1 194 ? 10.378 28.413 28.250 1.00 6.80 192 LEU A C 1
ATOM 1631 O O . LEU A 1 194 ? 9.652 28.039 27.322 1.00 8.40 192 LEU A O 1
ATOM 1636 N N . ALA A 1 195 ? 11.653 28.636 28.060 1.00 9.34 193 ALA A N 1
ATOM 1637 C CA . ALA A 1 195 ? 12.322 28.652 26.783 1.00 8.23 193 ALA A CA 1
ATOM 1638 C C . ALA A 1 195 ? 13.256 27.490 26.528 1.00 8.51 193 ALA A C 1
ATOM 1639 O O . ALA A 1 195 ? 13.747 27.401 25.371 1.00 11.99 193 ALA A O 1
ATOM 1641 N N . ALA A 1 196 ? 13.478 26.700 27.565 1.00 8.68 194 ALA A N 1
ATOM 1642 C CA . ALA A 1 196 ? 14.410 25.563 27.517 1.00 13.81 194 ALA A CA 1
ATOM 1643 C C . ALA A 1 196 ? 14.003 24.560 28.585 1.00 11.98 194 ALA A C 1
ATOM 1644 O O . ALA A 1 196 ? 14.566 23.453 28.776 1.00 15.20 194 ALA A O 1
ATOM 1647 N N . MET B 1 3 ? 62.451 63.146 24.280 1.00 21.52 1 MET B N 1
ATOM 1648 C CA . MET B 1 3 ? 61.245 63.429 25.022 1.00 21.26 1 MET B CA 1
ATOM 1649 C C . MET B 1 3 ? 61.086 64.881 25.465 1.00 12.59 1 MET B C 1
ATOM 1650 O O . MET B 1 3 ? 60.304 65.623 24.804 1.00 15.07 1 MET B O 1
ATOM 1655 N N . ALA B 1 4 ? 61.709 65.372 26.537 1.00 10.71 2 ALA B N 1
ATOM 1656 C CA . ALA B 1 4 ? 61.506 66.778 26.867 1.00 9.82 2 ALA B CA 1
ATOM 1657 C C . ALA B 1 4 ? 62.010 67.630 25.733 1.00 11.46 2 ALA B C 1
ATOM 1658 O O . ALA B 1 4 ? 61.288 68.561 25.333 1.00 27.74 2 ALA B O 1
ATOM 1660 N N . ALA B 1 5 ? 63.181 67.217 25.206 1.00 18.08 3 ALA B N 1
ATOM 1661 C CA . ALA B 1 5 ? 63.748 68.009 24.125 1.00 21.05 3 ALA B CA 1
ATOM 1662 C C . ALA B 1 5 ? 62.751 68.159 23.001 1.00 16.88 3 ALA B C 1
ATOM 1663 O O . ALA B 1 5 ? 62.701 69.245 22.443 1.00 19.33 3 ALA B O 1
ATOM 1665 N N . SER B 1 6 ? 61.922 67.154 22.791 1.00 13.76 4 SER B N 1
ATOM 1666 C CA . SER B 1 6 ? 60.976 67.213 21.688 1.00 16.19 4 SER B CA 1
ATOM 1667 C C . SER B 1 6 ? 59.706 68.007 21.911 1.00 13.37 4 SER B C 1
ATOM 1668 O O . SER B 1 6 ? 58.974 68.264 20.951 1.00 16.38 4 SER B O 1
ATOM 1671 N N . LEU B 1 7 ? 59.409 68.362 23.147 1.00 10.11 5 LEU B N 1
ATOM 1672 C CA A LEU B 1 7 ? 58.209 69.136 23.483 0.50 11.87 5 LEU B CA 1
ATOM 1673 C CA B LEU B 1 7 ? 58.197 69.133 23.463 0.50 11.90 5 LEU B CA 1
ATOM 1674 C C . LEU B 1 7 ? 58.462 70.619 23.698 1.00 8.98 5 LEU B C 1
ATOM 1675 O O . LEU B 1 7 ? 57.579 71.434 23.889 1.00 15.43 5 LEU B O 1
ATOM 1684 N N . VAL B 1 8 ? 59.757 70.969 23.611 1.00 10.99 6 VAL B N 1
ATOM 1685 C CA . VAL B 1 8 ? 60.067 72.383 23.752 1.00 12.78 6 VAL B CA 1
ATOM 1686 C C . VAL B 1 8 ? 59.357 73.241 22.720 1.00 14.08 6 VAL B C 1
ATOM 1687 O O . VAL B 1 8 ? 59.393 72.954 21.495 1.00 13.40 6 VAL B O 1
ATOM 1691 N N . GLY B 1 9 ? 58.630 74.288 23.114 1.00 9.95 7 GLY B N 1
ATOM 1692 C CA . GLY B 1 9 ? 57.954 75.035 22.063 1.00 13.73 7 GLY B CA 1
ATOM 1693 C C . GLY B 1 9 ? 56.546 74.662 21.619 1.00 11.57 7 GLY B C 1
ATOM 1694 O O . GLY B 1 9 ? 55.941 75.383 20.850 1.00 8.31 7 GLY B O 1
ATOM 1695 N N . LYS B 1 10 ? 56.069 73.554 22.155 1.00 11.40 8 LYS B N 1
ATOM 1696 C CA . LYS B 1 10 ? 54.867 72.873 21.738 1.00 14.74 8 LYS B CA 1
ATOM 1697 C C . LYS B 1 10 ? 53.818 72.868 22.830 1.00 11.32 8 LYS B C 1
ATOM 1698 O O . LYS B 1 10 ? 54.062 73.042 24.027 1.00 9.20 8 LYS B O 1
ATOM 1704 N N . LYS B 1 11 ? 52.610 72.674 22.351 1.00 10.27 9 LYS B N 1
ATOM 1705 C CA . LYS B 1 11 ? 51.410 72.651 23.158 1.00 9.40 9 LYS B CA 1
ATOM 1706 C C . LYS B 1 11 ? 51.412 71.301 23.837 1.00 6.38 9 LYS B C 1
ATOM 1707 O O . LYS B 1 11 ? 51.597 70.282 23.219 1.00 7.54 9 LYS B O 1
ATOM 1713 N N . ILE B 1 12 ? 51.116 71.386 25.113 1.00 6.78 10 ILE B N 1
ATOM 1714 C CA . ILE B 1 12 ? 50.782 70.220 25.926 1.00 5.95 10 ILE B CA 1
ATOM 1715 C C . ILE B 1 12 ? 49.394 70.444 26.525 1.00 7.22 10 ILE B C 1
ATOM 1716 O O . ILE B 1 12 ? 49.200 71.473 27.172 1.00 7.23 10 ILE B O 1
ATOM 1721 N N . VAL B 1 13 ? 48.434 69.561 26.325 1.00 7.35 11 VAL B N 1
ATOM 1722 C CA . VAL B 1 13 ? 47.164 69.678 26.963 1.00 7.89 11 VAL B CA 1
ATOM 1723 C C . VAL B 1 13 ? 47.301 69.291 28.424 1.00 7.15 11 VAL B C 1
ATOM 1724 O O . VAL B 1 13 ? 47.814 68.207 28.657 1.00 8.51 11 VAL B O 1
ATOM 1728 N N . PHE B 1 14 ? 46.868 70.190 29.303 1.00 6.48 12 PHE B N 1
ATOM 1729 C CA . PHE B 1 14 ? 46.737 69.897 30.726 1.00 8.56 12 PHE B CA 1
ATOM 1730 C C . PHE B 1 14 ? 45.278 69.628 31.057 1.00 7.08 12 PHE B C 1
ATOM 1731 O O . PHE B 1 14 ? 44.398 70.472 30.952 1.00 7.93 12 PHE B O 1
ATOM 1739 N N . VAL B 1 15 ? 45.002 68.410 31.437 1.00 6.61 13 VAL B N 1
ATOM 1740 C CA . VAL B 1 15 ? 43.637 67.958 31.638 1.00 6.09 13 VAL B CA 1
ATOM 1741 C C . VAL B 1 15 ? 43.187 68.555 32.961 1.00 6.08 13 VAL B C 1
ATOM 1742 O O . VAL B 1 15 ? 43.646 68.222 34.041 1.00 6.91 13 VAL B O 1
ATOM 1746 N N . THR B 1 16 ? 42.284 69.504 32.853 1.00 6.50 14 THR B N 1
ATOM 1747 C CA . THR B 1 16 ? 41.713 70.175 34.005 1.00 9.65 14 THR B CA 1
ATOM 1748 C C . THR B 1 16 ? 40.412 70.824 33.559 1.00 10.29 14 THR B C 1
ATOM 1749 O O . THR B 1 16 ? 40.033 70.837 32.396 1.00 10.34 14 THR B O 1
ATOM 1753 N N . GLY B 1 17 ? 39.666 71.301 34.543 1.00 14.20 15 GLY B N 1
ATOM 1754 C CA . GLY B 1 17 ? 38.371 71.931 34.297 1.00 15.02 15 GLY B CA 1
ATOM 1755 C C . GLY B 1 17 ? 38.354 73.412 34.510 1.00 9.45 15 GLY B C 1
ATOM 1756 O O . GLY B 1 17 ? 37.408 74.117 34.147 1.00 9.59 15 GLY B O 1
ATOM 1757 N N . ASN B 1 18 ? 39.407 73.979 35.108 1.00 10.92 16 ASN B N 1
ATOM 1758 C CA . ASN B 1 18 ? 39.340 75.409 35.434 1.00 15.01 16 ASN B CA 1
ATOM 1759 C C . ASN B 1 18 ? 40.640 76.069 35.095 1.00 13.71 16 ASN B C 1
ATOM 1760 O O . ASN B 1 18 ? 41.755 75.529 35.206 1.00 16.58 16 ASN B O 1
ATOM 1765 N N . ALA B 1 19 ? 40.547 77.321 34.690 1.00 12.45 17 ALA B N 1
ATOM 1766 C CA . ALA B 1 19 ? 41.651 78.170 34.304 1.00 11.98 17 ALA B CA 1
ATOM 1767 C C . ALA B 1 19 ? 42.499 78.501 35.520 1.00 13.40 17 ALA B C 1
ATOM 1768 O O . ALA B 1 19 ? 43.713 78.708 35.335 1.00 16.30 17 ALA B O 1
ATOM 1770 N N . LYS B 1 20 ? 41.920 78.547 36.711 1.00 10.23 18 LYS B N 1
ATOM 1771 C CA . LYS B 1 20 ? 42.670 78.882 37.908 1.00 11.14 18 LYS B CA 1
ATOM 1772 C C . LYS B 1 20 ? 43.676 77.748 38.180 1.00 9.90 18 LYS B C 1
ATOM 1773 O O . LYS B 1 20 ? 44.822 78.067 38.496 1.00 15.34 18 LYS B O 1
ATOM 1779 N N . LYS B 1 21 ? 43.288 76.492 38.005 1.00 12.89 19 LYS B N 1
ATOM 1780 C CA . LYS B 1 21 ? 44.157 75.352 38.221 1.00 12.70 19 LYS B CA 1
ATOM 1781 C C . LYS B 1 21 ? 45.342 75.398 37.255 1.00 11.24 19 LYS B C 1
ATOM 1782 O O . LYS B 1 21 ? 46.451 75.040 37.664 1.00 10.14 19 LYS B O 1
ATOM 1788 N N . LEU B 1 22 ? 45.132 75.834 36.017 1.00 10.01 20 LEU B N 1
ATOM 1789 C CA . LEU B 1 22 ? 46.195 76.015 35.056 1.00 10.59 20 LEU B CA 1
ATOM 1790 C C . LEU B 1 22 ? 47.154 77.117 35.472 1.00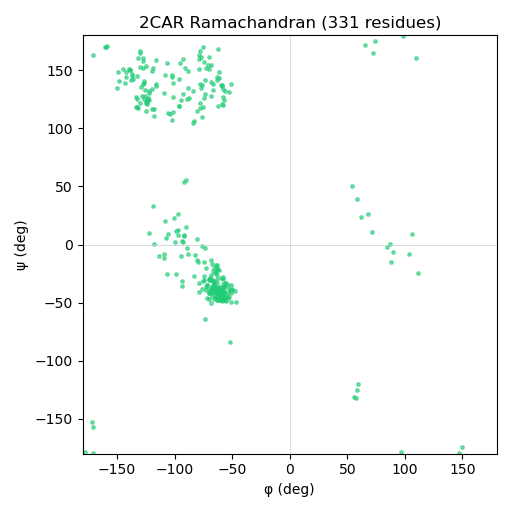 10.59 20 LEU B C 1
ATOM 1791 O O . LEU B 1 22 ? 48.380 77.016 35.343 1.00 9.95 20 LEU B O 1
ATOM 1796 N N . GLU B 1 23 ? 46.539 78.181 36.031 1.00 10.46 21 GLU B N 1
ATOM 1797 C CA . GLU B 1 23 ? 47.333 79.339 36.476 1.00 10.10 21 GLU B CA 1
ATOM 1798 C C . GLU B 1 23 ? 48.266 78.925 37.603 1.00 6.52 21 GLU B C 1
ATOM 1799 O O . GLU B 1 23 ? 49.433 79.331 37.583 1.00 8.97 21 GLU B O 1
ATOM 1805 N N A GLU B 1 24 ? 47.863 78.184 38.614 0.53 8.56 22 GLU B N 1
ATOM 1806 N N B GLU B 1 24 ? 47.766 78.195 38.601 0.47 8.67 22 GLU B N 1
ATOM 1807 C CA A GLU B 1 24 ? 48.704 77.723 39.687 0.53 8.30 22 GLU B CA 1
ATOM 1808 C CA B GLU B 1 24 ? 48.618 77.735 39.678 0.47 8.65 22 GLU B CA 1
ATOM 1809 C C A GLU B 1 24 ? 49.893 76.898 39.196 0.53 6.26 22 GLU B C 1
ATOM 1810 C C B GLU B 1 24 ? 49.814 77.028 39.023 0.47 7.34 22 GLU B C 1
ATOM 1811 O O A GLU B 1 24 ? 51.033 77.068 39.620 0.53 9.30 22 GLU B O 1
ATOM 1812 O O B GLU B 1 24 ? 50.961 77.474 39.141 0.47 14.33 22 GLU B O 1
ATOM 1823 N N . VAL B 1 25 ? 49.574 75.975 38.283 1.00 6.26 23 VAL B N 1
ATOM 1824 C CA . VAL B 1 25 ? 50.641 75.162 37.702 1.00 6.70 23 VAL B CA 1
ATOM 1825 C C . VAL B 1 25 ? 51.621 75.992 36.876 1.00 6.65 23 VAL B C 1
ATOM 1826 O O . VAL B 1 25 ? 52.856 75.805 36.900 1.00 6.18 23 VAL B O 1
ATOM 1830 N N . VAL B 1 26 ? 51.151 76.899 36.028 1.00 7.38 24 VAL B N 1
ATOM 1831 C CA . VAL B 1 26 ? 52.050 77.715 35.185 1.00 6.95 24 VAL B CA 1
ATOM 1832 C C . VAL B 1 26 ? 52.912 78.571 36.082 1.00 5.51 24 VAL B C 1
ATOM 1833 O O . VAL B 1 26 ? 54.105 78.737 35.799 1.00 7.02 24 VAL B O 1
ATOM 1837 N N . GLN B 1 27 ? 52.382 79.127 37.164 1.00 5.88 25 GLN B N 1
ATOM 1838 C CA . GLN B 1 27 ? 53.211 79.939 38.065 1.00 6.12 25 GLN B CA 1
ATOM 1839 C C . GLN B 1 27 ? 54.290 79.078 38.728 1.00 6.44 25 GLN B C 1
ATOM 1840 O O . GLN B 1 27 ? 55.428 79.557 38.790 1.00 6.55 25 GLN B O 1
ATOM 1846 N N . ILE B 1 28 ? 53.932 77.902 39.221 1.00 8.08 26 ILE B N 1
ATOM 1847 C CA . ILE B 1 28 ? 54.903 77.038 39.912 1.00 6.09 26 ILE B CA 1
ATOM 1848 C C . ILE B 1 28 ? 56.010 76.621 38.958 1.00 5.45 26 ILE B C 1
ATOM 1849 O O . ILE B 1 28 ? 57.201 76.602 39.369 1.00 7.64 26 ILE B O 1
ATOM 1854 N N . LEU B 1 29 ? 55.650 76.297 37.724 1.00 7.20 27 LEU B N 1
ATOM 1855 C CA . LEU B 1 29 ? 56.682 75.842 36.799 1.00 7.03 27 LEU B CA 1
ATOM 1856 C C . LEU B 1 29 ? 57.582 76.983 36.355 1.00 6.05 27 LEU B C 1
ATOM 1857 O O . LEU B 1 29 ? 58.664 76.718 35.890 1.00 6.27 27 LEU B O 1
ATOM 1862 N N . GLY B 1 30 ? 57.173 78.216 36.460 1.00 6.22 28 GLY B N 1
ATOM 1863 C CA . GLY B 1 30 ? 58.030 79.343 36.121 1.00 6.23 28 GLY B CA 1
ATOM 1864 C C . GLY B 1 30 ? 58.258 79.690 34.699 1.00 8.04 28 GLY B C 1
ATOM 1865 O O . GLY B 1 30 ? 57.844 78.957 33.791 1.00 8.53 28 GLY B O 1
ATOM 1866 N N A ASP B 1 31 ? 58.935 80.834 34.491 0.52 8.20 29 ASP B N 1
ATOM 1867 N N B ASP B 1 31 ? 59.007 80.824 34.492 0.48 8.31 29 ASP B N 1
ATOM 1868 C CA A ASP B 1 31 ? 59.059 81.421 33.170 0.52 9.24 29 ASP B CA 1
ATOM 1869 C CA B ASP B 1 31 ? 59.138 81.439 33.183 0.48 9.52 29 ASP B CA 1
ATOM 1870 C C A ASP B 1 31 ? 59.900 80.630 32.196 0.52 7.79 29 ASP B C 1
ATOM 1871 C C B ASP B 1 31 ? 59.956 80.649 32.195 0.48 8.07 29 ASP B C 1
ATOM 1872 O O A ASP B 1 31 ? 59.695 80.803 30.985 0.52 8.68 29 ASP B O 1
ATOM 1873 O O B ASP B 1 31 ? 59.788 80.811 30.982 0.48 9.16 29 ASP B O 1
ATOM 1882 N N . LYS B 1 32 ? 60.786 79.769 32.672 1.00 6.43 30 LYS B N 1
ATOM 1883 C CA . LYS B 1 32 ? 61.647 79.056 31.728 1.00 8.80 30 LYS B CA 1
ATOM 1884 C C . LYS B 1 32 ? 61.106 77.677 31.416 1.00 7.51 30 LYS B C 1
ATOM 1885 O O . LYS B 1 32 ? 61.715 76.936 30.662 1.00 10.52 30 LYS B O 1
ATOM 1891 N N . PHE B 1 33 ? 59.946 77.307 31.961 1.00 6.90 31 PHE B N 1
ATOM 1892 C CA . PHE B 1 33 ? 59.329 76.059 31.486 1.00 6.54 31 PHE B CA 1
ATOM 1893 C C . PHE B 1 33 ? 59.111 76.185 29.979 1.00 6.60 31 PHE B C 1
ATOM 1894 O O . PHE B 1 33 ? 58.456 77.159 29.599 1.00 8.63 31 PHE B O 1
ATOM 1902 N N . PRO B 1 34 ? 59.676 75.341 29.133 1.00 6.56 32 PRO B N 1
ATOM 1903 C CA . PRO B 1 34 ? 59.760 75.648 27.706 1.00 7.45 32 PRO B CA 1
ATOM 1904 C C . PRO B 1 34 ? 58.601 75.186 26.861 1.00 7.69 32 PRO B C 1
ATOM 1905 O O . PRO B 1 34 ? 58.776 75.243 25.639 1.00 9.62 32 PRO B O 1
ATOM 1909 N N . CYS B 1 35 ? 57.464 74.811 27.421 1.00 7.60 33 CYS B N 1
ATOM 1910 C CA . CYS B 1 35 ? 56.326 74.313 26.642 1.00 5.91 33 CYS B CA 1
ATOM 1911 C C . CYS B 1 35 ? 55.104 75.168 26.970 1.00 6.33 33 CYS B C 1
ATOM 1912 O O . CYS B 1 35 ? 55.068 75.913 27.918 1.00 9.37 33 CYS B O 1
ATOM 1915 N N A THR B 1 36 ? 54.071 75.052 26.139 0.52 7.19 34 THR B N 1
ATOM 1916 N N B THR B 1 36 ? 54.147 75.048 26.111 0.48 7.33 34 THR B N 1
ATOM 1917 C CA A THR B 1 36 ? 52.831 75.833 26.323 0.52 8.42 34 THR B CA 1
ATOM 1918 C CA B THR B 1 36 ? 52.918 75.824 26.338 0.48 8.62 34 THR B CA 1
ATOM 1919 C C A THR B 1 36 ? 51.684 74.958 26.807 0.52 7.67 34 THR B C 1
ATOM 1920 C C B THR B 1 36 ? 51.896 74.842 26.884 0.48 7.91 34 THR B C 1
ATOM 1921 O O A THR B 1 36 ? 51.102 74.220 26.019 0.52 9.16 34 THR B O 1
ATOM 1922 O O B THR B 1 36 ? 51.543 73.894 26.185 0.48 10.95 34 THR B O 1
ATOM 1929 N N . LEU B 1 37 ? 51.401 75.117 28.110 1.00 7.84 35 LEU B N 1
ATOM 1930 C CA . LEU B 1 37 ? 50.293 74.361 28.659 1.00 6.09 35 LEU B CA 1
ATOM 1931 C C . LEU B 1 37 ? 48.959 74.987 28.269 1.00 8.73 35 LEU B C 1
ATOM 1932 O O . LEU B 1 37 ? 48.818 76.189 28.342 1.00 8.57 35 LEU B O 1
ATOM 1937 N N . VAL B 1 38 ? 48.060 74.147 27.798 1.00 9.14 36 VAL B N 1
ATOM 1938 C CA . VAL B 1 38 ? 46.723 74.535 27.384 1.00 7.30 36 VAL B CA 1
ATOM 1939 C C . VAL B 1 38 ? 45.674 73.725 28.120 1.00 7.35 36 VAL B C 1
ATOM 1940 O O . VAL B 1 38 ? 45.695 72.499 28.043 1.00 6.27 36 VAL B O 1
ATOM 1944 N N . ALA B 1 39 ? 44.763 74.367 28.846 1.00 9.04 37 ALA B N 1
ATOM 1945 C CA . ALA B 1 39 ? 43.805 73.582 29.631 1.00 8.13 37 ALA B CA 1
ATOM 1946 C C . ALA B 1 39 ? 42.704 73.024 28.773 1.00 8.68 37 ALA B C 1
ATOM 1947 O O . ALA B 1 39 ? 42.206 73.761 27.919 1.00 7.55 37 ALA B O 1
ATOM 1949 N N . GLN B 1 40 ? 42.330 71.787 29.006 1.00 7.43 38 GLN B N 1
ATOM 1950 C CA . GLN B 1 40 ? 41.203 71.168 28.293 1.00 8.09 38 GLN B CA 1
ATOM 1951 C C . GLN B 1 40 ? 40.560 70.135 29.190 1.00 7.12 38 GLN B C 1
ATOM 1952 O O . GLN B 1 40 ? 41.257 69.326 29.787 1.00 7.07 38 GLN B O 1
ATOM 1958 N N . LYS B 1 41 ? 39.228 70.157 29.230 1.00 7.44 39 LYS B N 1
ATOM 1959 C CA A LYS B 1 41 ? 38.517 69.154 30.028 0.52 9.39 39 LYS B CA 1
ATOM 1960 C CA B LYS B 1 41 ? 38.493 69.164 30.024 0.47 9.45 39 LYS B CA 1
ATOM 1961 C C . LYS B 1 41 ? 38.361 67.968 29.096 1.00 10.33 39 LYS B C 1
ATOM 1962 O O . LYS B 1 41 ? 37.612 68.002 28.130 1.00 11.76 39 LYS B O 1
ATOM 1973 N N . ILE B 1 42 ? 39.077 66.910 29.325 1.00 12.75 40 ILE B N 1
ATOM 1974 C CA . ILE B 1 42 ? 39.050 65.669 28.604 1.00 17.15 40 ILE B CA 1
ATOM 1975 C C . ILE B 1 42 ? 38.400 64.669 29.560 1.00 15.23 40 ILE B C 1
ATOM 1976 O O . ILE B 1 42 ? 38.716 64.556 30.727 1.00 12.09 40 ILE B O 1
ATOM 1981 N N . ASP B 1 43 ? 37.410 63.948 29.068 1.00 17.97 41 ASP B N 1
ATOM 1982 C CA . ASP B 1 43 ? 36.705 62.958 29.874 1.00 19.29 41 ASP B CA 1
ATOM 1983 C C . ASP B 1 43 ? 37.597 61.732 30.014 1.00 16.21 41 ASP B C 1
ATOM 1984 O O . ASP B 1 43 ? 37.923 61.133 28.981 1.00 20.10 41 ASP B O 1
ATOM 1989 N N . LEU B 1 44 ? 37.948 61.446 31.267 1.00 13.08 42 LEU B N 1
ATOM 1990 C CA . LEU B 1 44 ? 38.792 60.297 31.585 1.00 12.85 42 LEU B CA 1
ATOM 1991 C C . LEU B 1 44 ? 38.198 59.371 32.655 1.00 13.62 42 LEU B C 1
ATOM 1992 O O . LEU B 1 44 ? 37.660 59.905 33.629 1.00 13.18 42 LEU B O 1
ATOM 1997 N N . PRO B 1 45 ? 38.296 58.064 32.478 1.00 11.76 43 PRO B N 1
ATOM 1998 C CA . PRO B 1 45 ? 37.803 57.172 33.552 1.00 10.20 43 PRO B CA 1
ATOM 1999 C C . PRO B 1 45 ? 38.743 57.304 34.718 1.00 10.78 43 PRO B C 1
ATOM 2000 O O . PRO B 1 45 ? 39.884 57.782 34.594 1.00 12.47 43 PRO B O 1
ATOM 2004 N N . GLU B 1 46 ? 38.187 56.871 35.842 1.00 7.80 44 GLU B N 1
ATOM 2005 C CA . GLU B 1 46 ? 38.857 56.792 37.123 1.00 8.49 44 GLU B CA 1
ATOM 2006 C C . GLU B 1 46 ? 39.213 55.321 37.307 1.00 8.95 44 GLU B C 1
ATOM 2007 O O . GLU B 1 46 ? 38.396 54.461 37.567 1.00 19.70 44 GLU B O 1
ATOM 2013 N N . TYR B 1 47 ? 40.465 54.946 37.189 1.00 12.79 45 TYR B N 1
ATOM 2014 C CA . TYR B 1 47 ? 40.849 53.547 37.264 1.00 12.57 45 TYR B CA 1
ATOM 2015 C C . TYR B 1 47 ? 41.241 53.099 38.666 1.00 11.26 45 TYR B C 1
ATOM 2016 O O . TYR B 1 47 ? 41.620 53.997 39.446 1.00 12.34 45 TYR B O 1
ATOM 2025 N N . GLN B 1 48 ? 41.227 51.814 39.023 1.00 13.27 46 GLN B N 1
ATOM 2026 C CA . GLN B 1 48 ? 41.703 51.316 40.316 1.00 14.81 46 GLN B CA 1
ATOM 2027 C C . GLN B 1 48 ? 43.164 50.835 40.195 1.00 18.62 46 GLN B C 1
ATOM 2028 O O . GLN B 1 48 ? 43.518 50.473 39.081 1.00 22.05 46 GLN B O 1
ATOM 2034 N N . GLY B 1 49 ? 43.944 50.795 41.263 1.00 19.19 47 GLY B N 1
ATOM 2035 C CA . GLY B 1 49 ? 45.280 50.248 41.110 1.00 21.96 47 GLY B CA 1
ATOM 2036 C C . GLY B 1 49 ? 46.242 50.890 42.084 1.00 13.67 47 GLY B C 1
ATOM 2037 O O . GLY B 1 49 ? 45.846 51.637 42.938 1.00 15.27 47 GLY B O 1
ATOM 2038 N N . GLU B 1 50 ? 47.517 50.529 41.934 1.00 11.75 48 GLU B N 1
ATOM 2039 C CA A GLU B 1 50 ? 48.532 51.240 42.670 0.64 12.91 48 GLU B CA 1
ATOM 2040 C CA B GLU B 1 50 ? 48.581 51.226 42.678 0.36 12.89 48 GLU B CA 1
ATOM 2041 C C . GLU B 1 50 ? 48.615 52.636 42.103 1.00 8.95 48 GLU B C 1
ATOM 2042 O O . GLU B 1 50 ? 48.307 52.795 40.910 1.00 8.15 48 GLU B O 1
ATOM 2053 N N . PRO B 1 51 ? 48.958 53.662 42.862 1.00 10.89 49 PRO B N 1
ATOM 2054 C CA . PRO B 1 51 ? 49.005 55.009 42.267 1.00 10.00 49 PRO B CA 1
ATOM 2055 C C . PRO B 1 51 ? 49.792 55.149 40.974 1.00 8.60 49 PRO B C 1
ATOM 2056 O O . PRO B 1 51 ? 49.355 55.864 40.046 1.00 10.12 49 PRO B O 1
ATOM 2060 N N . ASP B 1 52 ? 50.926 54.498 40.755 1.00 8.75 50 ASP B N 1
ATOM 2061 C CA . ASP B 1 52 ? 51.592 54.712 39.479 1.00 8.43 50 ASP B CA 1
ATOM 2062 C C . ASP B 1 52 ? 50.815 54.154 38.278 1.00 8.70 50 ASP B C 1
ATOM 2063 O O . ASP B 1 52 ? 50.799 54.770 37.218 1.00 7.61 50 ASP B O 1
ATOM 2068 N N . GLU B 1 53 ? 50.220 52.962 38.478 1.00 8.56 51 GLU B N 1
ATOM 2069 C CA . GLU B 1 53 ? 49.420 52.316 37.479 1.00 10.64 51 GLU B CA 1
ATOM 2070 C C . GLU B 1 53 ? 48.245 53.128 36.992 1.00 10.15 51 GLU B C 1
ATOM 2071 O O . GLU B 1 53 ? 47.988 53.177 35.801 1.00 11.56 51 GLU B O 1
ATOM 2077 N N . ILE B 1 54 ? 47.612 53.738 37.983 1.00 7.52 52 ILE B N 1
ATOM 2078 C CA . ILE B 1 54 ? 46.411 54.519 37.683 1.00 9.94 52 ILE B CA 1
ATOM 2079 C C . ILE B 1 54 ? 46.810 55.706 36.827 1.00 9.25 52 ILE B C 1
ATOM 2080 O O . ILE B 1 54 ? 46.182 56.041 35.852 1.00 8.35 52 ILE B O 1
ATOM 2085 N N . SER B 1 55 ? 47.886 56.402 37.238 1.00 7.13 53 SER B N 1
ATOM 2086 C CA . SER B 1 55 ? 48.312 57.575 36.492 1.00 6.89 53 SER B CA 1
ATOM 2087 C C . SER B 1 55 ? 48.756 57.234 35.082 1.00 5.47 53 SER B C 1
ATOM 2088 O O . SER B 1 55 ? 48.543 57.939 34.118 1.00 6.88 53 SER B O 1
ATOM 2091 N N . ILE B 1 56 ? 49.441 56.063 34.965 1.00 7.25 54 ILE B N 1
ATOM 2092 C CA . ILE B 1 56 ? 49.854 55.670 33.613 1.00 8.47 54 ILE B CA 1
ATOM 2093 C C . ILE B 1 56 ? 48.616 55.330 32.824 1.00 7.04 54 ILE B C 1
ATOM 2094 O O . ILE B 1 56 ? 48.487 55.824 31.684 1.00 9.55 54 ILE B O 1
ATOM 2099 N N . GLN B 1 57 ? 47.722 54.478 33.374 1.00 8.09 55 GLN B N 1
ATOM 2100 C CA . GLN B 1 57 ? 46.522 54.121 32.615 1.00 11.91 55 GLN B CA 1
ATOM 2101 C C . GLN B 1 57 ? 45.722 55.381 32.225 1.00 10.24 55 GLN B C 1
ATOM 2102 O O . GLN B 1 57 ? 45.178 55.447 31.118 1.00 11.73 55 GLN B O 1
ATOM 2108 N N . LYS B 1 58 ? 45.577 56.375 33.093 1.00 9.45 56 LYS B N 1
ATOM 2109 C CA . LYS B 1 58 ? 44.886 57.612 32.832 1.00 10.20 56 LYS B CA 1
ATOM 2110 C C . LYS B 1 58 ? 45.509 58.463 31.722 1.00 9.65 56 LYS B C 1
ATOM 2111 O O . LYS B 1 58 ? 44.864 58.947 30.803 1.00 9.26 56 LYS B O 1
ATOM 2117 N N . CYS B 1 59 ? 46.837 58.571 31.843 1.00 8.74 57 CYS B N 1
ATOM 2118 C CA . CYS B 1 59 ? 47.584 59.248 30.786 1.00 8.55 57 CYS B CA 1
ATOM 2119 C C . CYS B 1 59 ? 47.420 58.551 29.430 1.00 7.07 57 CYS B C 1
ATOM 2120 O O . CYS B 1 59 ? 47.203 59.220 28.386 1.00 9.93 57 CYS B O 1
ATOM 2123 N N . GLN B 1 60 ? 47.510 57.232 29.454 1.00 6.66 58 GLN B N 1
ATOM 2124 C CA . GLN B 1 60 ? 47.384 56.562 28.151 1.00 11.70 58 GLN B CA 1
ATOM 2125 C C . GLN B 1 60 ? 46.022 56.747 27.519 1.00 11.65 58 GLN B C 1
ATOM 2126 O O . GLN B 1 60 ? 45.875 56.915 26.322 1.00 11.12 58 GLN B O 1
ATOM 2132 N N . GLU B 1 61 ? 44.972 56.748 28.328 1.00 11.35 59 GLU B N 1
ATOM 2133 C CA . GLU B 1 61 ? 43.657 57.037 27.786 1.00 12.50 59 GLU B CA 1
ATOM 2134 C C . GLU B 1 61 ? 43.595 58.492 27.286 1.00 12.70 59 GLU B C 1
ATOM 2135 O O . GLU B 1 61 ? 42.909 58.757 26.275 1.00 12.89 59 GLU B O 1
ATOM 2141 N N . ALA B 1 62 ? 44.269 59.428 27.960 1.00 10.75 60 ALA B N 1
ATOM 2142 C CA . ALA B 1 62 ? 44.229 60.828 27.542 1.00 11.76 60 ALA B CA 1
ATOM 2143 C C . ALA B 1 62 ? 44.947 60.945 26.197 1.00 10.82 60 ALA B C 1
ATOM 2144 O O . ALA B 1 62 ? 44.445 61.644 25.309 1.00 12.11 60 ALA B O 1
ATOM 2146 N N . VAL B 1 63 ? 46.047 60.176 26.088 1.00 11.64 61 VAL B N 1
ATOM 2147 C CA . VAL B 1 63 ? 46.724 60.136 24.782 1.00 13.96 61 VAL B CA 1
ATOM 2148 C C . VAL B 1 63 ? 45.793 59.585 23.689 1.00 14.36 61 VAL B C 1
ATOM 2149 O O . VAL B 1 63 ? 45.673 60.128 22.566 1.00 13.95 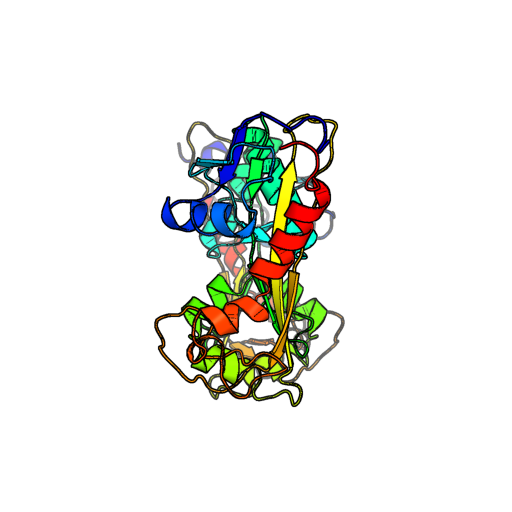61 VAL B O 1
ATOM 2153 N N . ARG B 1 64 ? 45.066 58.485 23.938 1.00 15.07 62 ARG B N 1
ATOM 2154 C CA . ARG B 1 64 ? 44.122 57.877 22.998 1.00 18.84 62 ARG B CA 1
ATOM 2155 C C . ARG B 1 64 ? 43.164 58.932 22.470 1.00 18.36 62 ARG B C 1
ATOM 2156 O O . ARG B 1 64 ? 42.799 58.938 21.283 1.00 22.42 62 ARG B O 1
ATOM 2164 N N . GLN B 1 65 ? 42.802 59.893 23.310 1.00 18.65 63 GLN B N 1
ATOM 2165 C CA . GLN B 1 65 ? 41.794 60.911 23.013 1.00 22.07 63 GLN B CA 1
ATOM 2166 C C . GLN B 1 65 ? 42.303 62.236 22.450 1.00 20.62 63 GLN B C 1
ATOM 2167 O O . GLN B 1 65 ? 41.646 62.977 21.683 1.00 26.23 63 GLN B O 1
ATOM 2173 N N . VAL B 1 66 ? 43.526 62.591 22.869 1.00 12.10 64 VAL B N 1
ATOM 2174 C CA . VAL B 1 66 ? 44.140 63.855 22.452 1.00 13.11 64 VAL B CA 1
ATOM 2175 C C . VAL B 1 66 ? 45.021 63.695 21.236 1.00 11.48 64 VAL B C 1
ATOM 2176 O O . VAL B 1 66 ? 45.166 64.596 20.393 1.00 12.91 64 VAL B O 1
ATOM 2180 N N . GLN B 1 67 ? 45.675 62.559 21.199 1.00 9.97 65 GLN B N 1
ATOM 2181 C CA . GLN B 1 67 ? 46.616 62.142 20.159 1.00 12.94 65 GLN B CA 1
ATOM 2182 C C . GLN B 1 67 ? 47.678 63.234 20.016 1.00 13.50 65 GLN B C 1
ATOM 2183 O O . GLN B 1 67 ? 47.958 63.729 18.919 1.00 12.36 65 GLN B O 1
ATOM 2189 N N . GLY B 1 68 ? 48.228 63.614 21.162 1.00 10.59 66 GLY B N 1
ATOM 2190 C CA . GLY B 1 68 ? 49.255 64.639 21.174 1.00 10.54 66 GLY B CA 1
ATOM 2191 C C . GLY B 1 68 ? 49.679 64.756 22.631 1.00 6.55 66 GLY B C 1
ATOM 2192 O O . GLY B 1 68 ? 49.139 63.982 23.433 1.00 8.19 66 GLY B O 1
ATOM 2193 N N . PRO B 1 69 ? 50.607 65.666 22.894 1.00 7.33 67 PRO B N 1
ATOM 2194 C CA . PRO B 1 69 ? 51.131 65.781 24.270 1.00 9.23 67 PRO B CA 1
ATOM 2195 C C . PRO B 1 69 ? 50.036 66.088 25.273 1.00 8.39 67 PRO B C 1
ATOM 2196 O O . PRO B 1 69 ? 49.209 66.944 25.065 1.00 8.10 67 PRO B O 1
ATOM 2200 N N . VAL B 1 70 ? 50.118 65.388 26.415 1.00 6.12 68 VAL B N 1
ATOM 2201 C CA . VAL B 1 70 ? 49.110 65.569 27.464 1.00 7.62 68 VAL B CA 1
ATOM 2202 C C . VAL B 1 70 ? 49.763 65.329 28.814 1.00 6.93 68 VAL B C 1
ATOM 2203 O O . VAL B 1 70 ? 50.673 64.507 28.945 1.00 9.02 68 VAL B O 1
ATOM 2207 N N . LEU B 1 71 ? 49.237 66.052 29.784 1.00 6.05 69 LEU B N 1
ATOM 2208 C CA . LEU B 1 71 ? 49.652 66.072 31.172 1.00 6.45 69 LEU B CA 1
ATOM 2209 C C . LEU B 1 71 ? 48.425 65.852 32.047 1.00 6.24 69 LEU B C 1
ATOM 2210 O O . LEU B 1 71 ? 47.481 66.623 31.890 1.00 7.45 69 LEU B O 1
ATOM 2215 N N . VAL B 1 72 ? 48.466 64.900 32.949 1.00 6.79 70 VAL B N 1
ATOM 2216 C CA . VAL B 1 72 ? 47.375 64.605 33.887 1.00 6.99 70 VAL B CA 1
ATOM 2217 C C . VAL B 1 72 ? 47.963 64.603 35.314 1.00 5.51 70 VAL B C 1
ATOM 2218 O O . VAL B 1 72 ? 49.131 64.413 35.440 1.00 6.36 70 VAL B O 1
ATOM 2222 N N . GLU B 1 73 ? 47.095 64.804 36.266 1.00 6.48 71 GLU B N 1
ATOM 2223 C CA A GLU B 1 73 ? 47.378 64.939 37.690 0.51 9.17 71 GLU B CA 1
ATOM 2224 C CA B GLU B 1 73 ? 47.451 64.823 37.670 0.49 7.84 71 GLU B CA 1
ATOM 2225 C C . GLU B 1 73 ? 46.468 63.989 38.479 1.00 9.22 71 GLU B C 1
ATOM 2226 O O . GLU B 1 73 ? 45.298 63.891 38.105 1.00 16.22 71 GLU B O 1
ATOM 2237 N N . ASP B 1 74 ? 47.043 63.372 39.491 1.00 8.15 72 ASP B N 1
ATOM 2238 C CA A ASP B 1 74 ? 46.307 62.598 40.441 0.52 8.81 72 ASP B CA 1
ATOM 2239 C CA B ASP B 1 74 ? 46.260 62.611 40.445 0.48 8.78 72 ASP B CA 1
ATOM 2240 C C . ASP B 1 74 ? 46.846 62.791 41.847 1.00 8.78 72 ASP B C 1
ATOM 2241 O O . ASP B 1 74 ? 48.061 62.822 41.997 1.00 7.41 72 ASP B O 1
ATOM 2250 N N . THR B 1 75 ? 45.997 62.812 42.846 1.00 8.55 73 THR B N 1
ATOM 2251 C CA . THR B 1 75 ? 46.387 63.010 44.237 1.00 7.95 73 THR B CA 1
ATOM 2252 C C . THR B 1 75 ? 45.820 61.891 45.082 1.00 8.65 73 THR B C 1
ATOM 2253 O O . THR B 1 75 ? 44.685 61.451 44.933 1.00 10.73 73 THR B O 1
ATOM 2257 N N . CYS B 1 76 ? 46.616 61.377 46.030 1.00 7.48 74 CYS B N 1
ATOM 2258 C CA . CYS B 1 76 ? 46.287 60.366 46.990 1.00 7.60 74 CYS B CA 1
ATOM 2259 C C . CYS B 1 76 ? 46.617 60.827 48.413 1.00 5.88 74 CYS B C 1
ATOM 2260 O O . CYS B 1 76 ? 47.519 61.629 48.614 1.00 7.54 74 CYS B O 1
ATOM 2263 N N . LEU B 1 77 ? 45.889 60.302 49.379 1.00 5.11 75 LEU B N 1
ATOM 2264 C CA . LEU B 1 77 ? 46.202 60.492 50.787 1.00 5.84 75 LEU B CA 1
ATOM 2265 C C . LEU B 1 77 ? 46.335 59.100 51.348 1.00 5.43 75 LEU B C 1
ATOM 2266 O O . LEU B 1 77 ? 45.403 58.298 51.324 1.00 5.47 75 LEU B O 1
ATOM 2271 N N . CYS B 1 78 ? 47.526 58.829 51.889 1.00 6.58 76 CYS B N 1
ATOM 2272 C CA . CYS B 1 78 ? 47.984 57.469 52.145 1.00 5.43 76 CYS B CA 1
ATOM 2273 C C . CYS B 1 78 ? 48.218 57.258 53.613 1.00 6.58 76 CYS B C 1
ATOM 2274 O O . CYS B 1 78 ? 49.130 57.836 54.205 1.00 6.66 76 CYS B O 1
ATOM 2277 N N . PHE B 1 79 ? 47.366 56.430 54.269 1.00 5.67 77 PHE B N 1
ATOM 2278 C CA . PHE B 1 79 ? 47.568 56.200 55.714 1.00 6.55 77 PHE B CA 1
ATOM 2279 C C . PHE B 1 79 ? 48.523 54.996 55.861 1.00 6.77 77 PHE B C 1
ATOM 2280 O O . PHE B 1 79 ? 48.288 53.892 55.344 1.00 6.38 77 PHE B O 1
ATOM 2288 N N . ASN B 1 80 ? 49.613 55.182 56.578 1.00 6.76 78 ASN B N 1
ATOM 2289 C CA . ASN B 1 80 ? 50.627 54.122 56.710 1.00 6.14 78 ASN B CA 1
ATOM 2290 C C . ASN B 1 80 ? 50.123 52.905 57.467 1.00 8.66 78 ASN B C 1
ATOM 2291 O O . ASN B 1 80 ? 50.525 51.780 57.166 1.00 13.26 78 ASN B O 1
ATOM 2296 N N . ALA B 1 81 ? 49.252 53.063 58.469 1.00 6.65 79 ALA B N 1
ATOM 2297 C CA . ALA B 1 81 ? 48.619 51.965 59.139 1.00 7.40 79 ALA B CA 1
ATOM 2298 C C . ALA B 1 81 ? 47.735 51.144 58.226 1.00 8.44 79 ALA B C 1
ATOM 2299 O O . ALA B 1 81 ? 47.419 50.020 58.637 1.00 13.58 79 ALA B O 1
ATOM 2301 N N . LEU B 1 82 ? 47.307 51.696 57.118 1.00 7.52 80 LEU B N 1
ATOM 2302 C CA . LEU B 1 82 ? 46.416 51.011 56.205 1.00 7.36 80 LEU B CA 1
ATOM 2303 C C . LEU B 1 82 ? 47.134 50.595 54.920 1.00 8.33 80 LEU B C 1
ATOM 2304 O O . LEU B 1 82 ? 46.456 50.326 53.927 1.00 9.44 80 LEU B O 1
ATOM 2309 N N . GLY B 1 83 ? 48.446 50.524 54.961 1.00 7.84 81 GLY B N 1
ATOM 2310 C CA . GLY B 1 83 ? 49.183 50.107 53.801 1.00 15.76 81 GLY B CA 1
ATOM 2311 C C . GLY B 1 83 ? 49.123 51.106 52.681 1.00 10.26 81 GLY B C 1
ATOM 2312 O O . GLY B 1 83 ? 49.240 50.695 51.519 1.00 11.52 81 GLY B O 1
ATOM 2313 N N . GLY B 1 84 ? 48.915 52.369 53.021 1.00 8.74 82 GLY B N 1
ATOM 2314 C CA . GLY B 1 84 ? 48.731 53.394 52.048 1.00 7.31 82 GLY B CA 1
ATOM 2315 C C . GLY B 1 84 ? 47.373 53.699 51.495 1.00 7.79 82 GLY B C 1
ATOM 2316 O O . GLY B 1 84 ? 47.225 54.615 50.664 1.00 7.53 82 GLY B O 1
ATOM 2317 N N . LEU B 1 85 ? 46.374 52.962 51.972 1.00 8.45 83 LEU B N 1
ATOM 2318 C CA . LEU B 1 85 ? 44.999 53.305 51.715 1.00 6.45 83 LEU B CA 1
ATOM 2319 C C . LEU B 1 85 ? 44.538 54.447 52.638 1.00 6.70 83 LEU B C 1
ATOM 2320 O O . LEU B 1 85 ? 45.175 54.714 53.675 1.00 7.09 83 LEU B O 1
ATOM 2325 N N . PRO B 1 86 ? 43.479 55.156 52.298 1.00 6.90 84 PRO B N 1
ATOM 2326 C CA . PRO B 1 86 ? 42.644 55.023 51.090 1.00 7.37 84 PRO B CA 1
ATOM 2327 C C . PRO B 1 86 ? 43.354 55.340 49.779 1.00 6.38 84 PRO B C 1
ATOM 2328 O O . PRO B 1 86 ? 42.976 54.866 48.716 1.00 6.18 84 PRO B O 1
ATOM 2332 N N . GLY B 1 87 ? 44.403 56.144 49.860 1.00 6.31 85 GLY B N 1
ATOM 2333 C CA . GLY B 1 87 ? 45.285 56.375 48.724 1.00 5.35 85 GLY B CA 1
ATOM 2334 C C . GLY B 1 87 ? 44.553 56.958 47.543 1.00 6.94 85 GLY B C 1
ATOM 2335 O O . GLY B 1 87 ? 43.981 58.017 47.658 1.00 5.40 85 GLY B O 1
ATOM 2336 N N . PRO B 1 88 ? 44.546 56.264 46.392 1.00 6.68 86 PRO B N 1
ATOM 2337 C CA . PRO B 1 88 ? 43.862 56.879 45.264 1.00 8.27 86 PRO B CA 1
ATOM 2338 C C . PRO B 1 88 ? 42.341 56.860 45.387 1.00 7.53 86 PRO B C 1
ATOM 2339 O O . PRO B 1 88 ? 41.654 57.356 44.481 1.00 15.42 86 PRO B O 1
ATOM 2343 N N . TYR B 1 89 ? 41.810 56.240 46.457 1.00 7.04 87 TYR B N 1
ATOM 2344 C CA . TYR B 1 89 ? 40.379 56.251 46.688 1.00 7.33 87 TYR B CA 1
ATOM 2345 C C . TYR B 1 89 ? 39.952 57.328 47.708 1.00 7.22 87 TYR B C 1
ATOM 2346 O O . TYR B 1 89 ? 38.804 57.360 48.134 1.00 8.86 87 TYR B O 1
ATOM 2355 N N . ILE B 1 90 ? 40.830 58.238 48.076 1.00 6.41 88 ILE B N 1
ATOM 2356 C CA . ILE B 1 90 ? 40.539 59.307 49.005 1.00 7.32 88 ILE B CA 1
ATOM 2357 C C . ILE B 1 90 ? 39.302 60.097 48.610 1.00 7.77 88 ILE B C 1
ATOM 2358 O O . ILE B 1 90 ? 38.534 60.433 49.559 1.00 7.14 88 ILE B O 1
ATOM 2363 N N . LYS B 1 91 ? 39.021 60.375 47.340 1.00 8.23 89 LYS B N 1
ATOM 2364 C CA . LYS B 1 91 ? 37.827 61.153 47.016 1.00 8.40 89 LYS B CA 1
ATOM 2365 C C . LYS B 1 91 ? 36.550 60.564 47.658 1.00 7.45 89 LYS B C 1
ATOM 2366 O O . LYS B 1 91 ? 35.688 61.244 48.228 1.00 8.87 89 LYS B O 1
ATOM 2372 N N . TRP B 1 92 ? 36.386 59.223 47.571 1.00 6.99 90 TRP B N 1
ATOM 2373 C CA . TRP B 1 92 ? 35.209 58.533 48.066 1.00 6.85 90 TRP B CA 1
ATOM 2374 C C . TRP B 1 92 ? 35.167 58.459 49.568 1.00 8.04 90 TRP B C 1
ATOM 2375 O O . TRP B 1 92 ? 34.117 58.631 50.157 1.00 7.43 90 TRP B O 1
ATOM 2386 N N . PHE B 1 93 ? 36.363 58.224 50.166 1.00 7.30 91 PHE B N 1
ATOM 2387 C CA . PHE B 1 93 ? 36.400 58.214 51.616 1.00 7.47 91 PHE B CA 1
ATOM 2388 C C . PHE B 1 93 ? 36.057 59.576 52.182 1.00 7.68 91 PHE B C 1
ATOM 2389 O O . PHE B 1 93 ? 35.300 59.711 53.173 1.00 9.60 91 PHE B O 1
ATOM 2397 N N . LEU B 1 94 ? 36.636 60.642 51.608 1.00 7.50 92 LEU B N 1
ATOM 2398 C CA . LEU B 1 94 ? 36.260 61.970 52.041 1.00 7.77 92 LEU B CA 1
ATOM 2399 C C . LEU B 1 94 ? 34.771 62.293 51.940 1.00 7.85 92 LEU B C 1
ATOM 2400 O O . LEU B 1 94 ? 34.225 62.881 52.867 1.00 7.71 92 LEU B O 1
ATOM 2405 N N . GLU B 1 95 ? 34.148 61.951 50.836 1.00 8.20 93 GLU B N 1
ATOM 2406 C CA . GLU B 1 95 ? 32.760 62.247 50.597 1.00 10.32 93 GLU B CA 1
ATOM 2407 C C . GLU B 1 95 ? 31.896 61.558 51.638 1.00 9.27 93 GLU B C 1
ATOM 2408 O O . GLU B 1 95 ? 30.991 62.135 52.218 1.00 14.16 93 GLU B O 1
ATOM 2414 N N . LYS B 1 96 ? 32.227 60.269 51.935 1.00 8.93 94 LYS B N 1
ATOM 2415 C CA . LYS B 1 96 ? 31.364 59.562 52.891 1.00 12.78 94 LYS B CA 1
ATOM 2416 C C . LYS B 1 96 ? 31.614 59.919 54.336 1.00 9.42 94 LYS B C 1
ATOM 2417 O O . LYS B 1 96 ? 30.682 60.049 55.112 1.00 12.53 94 LYS B O 1
ATOM 2423 N N . LEU B 1 97 ? 32.889 60.061 54.692 1.00 8.94 95 LEU B N 1
ATOM 2424 C CA . LEU B 1 97 ? 33.329 60.166 56.071 1.00 8.74 95 LEU B CA 1
ATOM 2425 C C . LEU B 1 97 ? 33.598 61.568 56.600 1.00 9.38 95 LEU B C 1
ATOM 2426 O O . LEU B 1 97 ? 33.568 61.726 57.828 1.00 9.50 95 LEU B O 1
ATOM 2431 N N . LYS B 1 98 ? 33.908 62.463 55.656 1.00 8.70 96 LYS B N 1
ATOM 2432 C CA . LYS B 1 98 ? 34.297 63.832 55.957 1.00 7.89 96 LYS B CA 1
ATOM 2433 C C . LYS B 1 98 ? 35.643 63.793 56.713 1.00 7.67 96 LYS B C 1
ATOM 2434 O O . LYS B 1 98 ? 36.120 62.728 57.040 1.00 7.63 96 LYS B O 1
ATOM 2440 N N . PRO B 1 99 ? 36.311 64.938 56.966 1.00 8.88 97 PRO B N 1
ATOM 2441 C CA . PRO B 1 99 ? 37.600 64.887 57.706 1.00 8.13 97 PRO B CA 1
ATOM 2442 C C . PRO B 1 99 ? 37.469 64.209 59.058 1.00 7.71 97 PRO B C 1
ATOM 2443 O O . PRO B 1 99 ? 38.371 63.455 59.453 1.00 8.25 97 PRO B O 1
ATOM 2447 N N . GLU B 1 100 ? 36.378 64.369 59.780 1.00 7.29 98 GLU B N 1
ATOM 2448 C CA . GLU B 1 100 ? 36.246 63.741 61.079 1.00 6.85 98 GLU B CA 1
ATOM 2449 C C . GLU B 1 100 ? 36.283 62.216 60.954 1.00 6.20 98 GLU B C 1
ATOM 2450 O O . GLU B 1 100 ? 36.969 61.545 61.742 1.00 6.12 98 GLU B O 1
ATOM 2456 N N . GLY B 1 101 ? 35.504 61.688 60.025 1.00 7.62 99 GLY B N 1
ATOM 2457 C CA . GLY B 1 101 ? 35.471 60.222 59.846 1.00 7.67 99 GLY B CA 1
ATOM 2458 C C . GLY B 1 101 ? 36.725 59.646 59.276 1.00 6.07 99 GLY B C 1
ATOM 2459 O O . GLY B 1 101 ? 37.060 58.493 59.581 1.00 6.26 99 GLY B O 1
ATOM 2460 N N . LEU B 1 102 ? 37.470 60.369 58.439 1.00 6.05 100 LEU B N 1
ATOM 2461 C CA . LEU B 1 102 ? 38.813 59.953 57.992 1.00 7.54 100 LEU B CA 1
ATOM 2462 C C . LEU B 1 102 ? 39.683 59.719 59.202 1.00 6.31 100 LEU B C 1
ATOM 2463 O O . LEU B 1 102 ? 40.399 58.759 59.283 1.00 7.63 100 LEU B O 1
ATOM 2468 N N . HIS B 1 103 ? 39.691 60.667 60.169 1.00 6.86 101 HIS B N 1
ATOM 2469 C CA . HIS B 1 103 ? 40.453 60.453 61.380 1.00 6.44 101 HIS B CA 1
ATOM 2470 C C . HIS B 1 103 ? 39.965 59.264 62.190 1.00 6.74 101 HIS B C 1
ATOM 2471 O O . HIS B 1 103 ? 40.745 58.440 62.703 1.00 6.63 101 HIS B O 1
ATOM 2478 N N . GLN B 1 104 ? 38.640 59.117 62.329 1.00 5.91 102 GLN B N 1
ATOM 2479 C CA . GLN B 1 104 ? 37.994 58.004 63.017 1.00 6.64 102 GLN B CA 1
ATOM 2480 C C . GLN B 1 104 ? 38.349 56.667 62.373 1.00 8.28 102 GLN B C 1
ATOM 2481 O O . GLN B 1 104 ? 38.387 55.652 63.106 1.00 8.66 102 GLN B O 1
ATOM 2487 N N . LEU B 1 105 ? 38.645 56.583 61.085 1.00 6.87 103 LEU B N 1
ATOM 2488 C CA . LEU B 1 105 ? 39.062 55.352 60.486 1.00 7.01 103 LEU B CA 1
ATOM 2489 C C . LEU B 1 105 ? 40.301 54.735 61.117 1.00 6.32 103 LEU B C 1
ATOM 2490 O O . LEU B 1 105 ? 40.511 53.544 61.063 1.00 8.01 103 LEU B O 1
ATOM 2495 N N . LEU B 1 106 ? 41.169 55.563 61.693 1.00 7.01 104 LEU B N 1
ATOM 2496 C CA . LEU B 1 106 ? 42.379 55.120 62.336 1.00 8.70 104 LEU B CA 1
ATOM 2497 C C . LEU B 1 106 ? 42.210 54.860 63.819 1.00 7.46 104 LEU B C 1
ATOM 2498 O O . LEU B 1 106 ? 43.224 54.595 64.479 1.00 7.30 104 LEU B O 1
ATOM 2503 N N . ALA B 1 107 ? 41.021 54.899 64.409 1.00 7.39 105 ALA B N 1
ATOM 2504 C CA . ALA B 1 107 ? 40.862 54.792 65.848 1.00 8.06 105 ALA B CA 1
ATOM 2505 C C . ALA B 1 107 ? 41.449 53.500 66.375 1.00 8.06 105 ALA B C 1
ATOM 2506 O O . ALA B 1 107 ? 41.892 53.481 67.537 1.00 10.18 105 ALA B O 1
ATOM 2508 N N . GLY B 1 108 ? 41.489 52.401 65.620 1.00 7.00 106 GLY B N 1
ATOM 2509 C CA . GLY B 1 108 ? 42.006 51.138 66.134 1.00 8.47 106 GLY B CA 1
ATOM 2510 C C . GLY B 1 108 ? 43.469 50.921 65.883 1.00 7.38 106 GLY B C 1
ATOM 2511 O O . GLY B 1 108 ? 43.994 49.803 66.175 1.00 10.31 106 GLY B O 1
ATOM 2512 N N . PHE B 1 109 ? 44.166 51.915 65.390 1.00 6.88 107 PHE B N 1
ATOM 2513 C CA . PHE B 1 109 ? 45.530 51.819 64.981 1.00 8.33 107 PHE B CA 1
ATOM 2514 C C . PHE B 1 109 ? 46.333 52.889 65.658 1.00 10.05 107 PHE B C 1
ATOM 2515 O O . PHE B 1 109 ? 46.014 54.065 65.561 1.00 10.96 107 PHE B O 1
ATOM 2523 N N . GLU B 1 110 ? 47.396 52.519 66.349 1.00 11.47 108 GLU B N 1
ATOM 2524 C CA . GLU B 1 110 ? 48.264 53.460 66.989 1.00 13.70 108 GLU B CA 1
ATOM 2525 C C . GLU B 1 110 ? 49.036 54.383 66.060 1.00 11.75 108 GLU B C 1
ATOM 2526 O O . GLU B 1 110 ? 49.330 55.513 66.363 1.00 12.22 108 GLU B O 1
ATOM 2532 N N . ASP B 1 111 ? 49.360 53.849 64.892 1.00 10.66 109 ASP B N 1
ATOM 2533 C CA . ASP B 1 111 ? 50.088 54.668 63.932 1.00 10.27 109 ASP B CA 1
ATOM 2534 C C . ASP B 1 111 ? 49.157 55.586 63.181 1.00 8.07 109 ASP B C 1
ATOM 2535 O O . ASP B 1 111 ? 48.338 55.121 62.407 1.00 7.37 109 ASP B O 1
ATOM 2540 N N . LYS B 1 112 ? 49.293 56.891 63.360 1.00 6.27 110 LYS B N 1
ATOM 2541 C CA . LYS B 1 112 ? 48.518 57.920 62.681 1.00 6.62 110 LYS B CA 1
ATOM 2542 C C . LYS B 1 112 ? 49.285 58.537 61.512 1.00 6.36 110 LYS B C 1
ATOM 2543 O O . LYS B 1 112 ? 48.763 59.468 60.895 1.00 5.56 110 LYS B O 1
ATOM 2549 N N . SER B 1 113 ? 50.487 58.091 61.201 1.00 5.27 111 SER B N 1
ATOM 2550 C CA . SER B 1 113 ? 51.279 58.724 60.160 1.00 5.34 111 SER B CA 1
ATOM 2551 C C . SER B 1 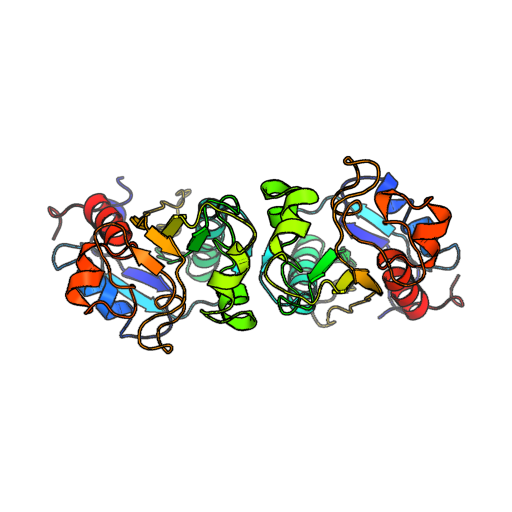113 ? 50.672 58.431 58.787 1.00 5.96 111 SER B C 1
ATOM 2552 O O . SER B 1 113 ? 50.020 57.402 58.573 1.00 6.11 111 SER B O 1
ATOM 2555 N N . ALA B 1 114 ? 50.983 59.362 57.910 1.00 6.71 112 ALA B N 1
ATOM 2556 C CA . ALA B 1 114 ? 50.424 59.339 56.551 1.00 6.32 112 ALA B CA 1
ATOM 2557 C C . ALA B 1 114 ? 51.277 60.150 55.629 1.00 6.47 112 ALA B C 1
ATOM 2558 O O . ALA B 1 114 ? 52.162 60.910 56.009 1.00 7.70 112 ALA B O 1
ATOM 2560 N N . TYR B 1 115 ? 51.022 60.073 54.343 1.00 5.05 113 TYR B N 1
ATOM 2561 C CA . TYR B 1 115 ? 51.631 61.000 53.422 1.00 5.94 113 TYR B CA 1
ATOM 2562 C C . TYR B 1 115 ? 50.634 61.371 52.341 1.00 5.81 113 TYR B C 1
ATOM 2563 O O . TYR B 1 115 ? 49.784 60.571 51.928 1.00 6.79 113 TYR B O 1
ATOM 2572 N N . ALA B 1 116 ? 50.678 62.591 51.908 1.00 5.37 114 ALA B N 1
ATOM 2573 C CA . ALA B 1 116 ? 50.081 63.126 50.721 1.00 5.94 114 ALA B CA 1
ATOM 2574 C C . ALA B 1 116 ? 51.002 62.876 49.532 1.00 5.66 114 ALA B C 1
ATOM 2575 O O . ALA B 1 116 ? 52.213 63.120 49.569 1.00 6.59 114 ALA B O 1
ATOM 2577 N N . LEU B 1 117 ? 50.431 62.374 48.456 1.00 6.30 115 LEU B N 1
ATOM 2578 C CA . LEU B 1 117 ? 51.081 62.102 47.186 1.00 5.89 115 LEU B CA 1
ATOM 2579 C C . LEU B 1 117 ? 50.416 62.837 46.044 1.00 6.30 115 LEU B C 1
ATOM 2580 O O . LEU B 1 117 ? 49.194 62.765 45.861 1.00 7.86 115 LEU B O 1
ATOM 2585 N N . CYS B 1 118 ? 51.219 63.495 45.204 1.00 4.99 116 CYS B N 1
ATOM 2586 C CA . CYS B 1 118 ? 50.793 64.078 43.930 1.00 5.27 116 CYS B CA 1
ATOM 2587 C C . CYS B 1 118 ? 51.657 63.450 42.826 1.00 4.62 116 CYS B C 1
ATOM 2588 O O . CYS B 1 118 ? 52.884 63.413 42.951 1.00 5.68 116 CYS B O 1
ATOM 2591 N N . THR B 1 119 ? 50.923 62.987 41.813 1.00 5.75 117 THR B N 1
ATOM 2592 C CA . THR B 1 119 ? 51.613 62.387 40.651 1.00 6.33 117 THR B CA 1
ATOM 2593 C C . THR B 1 119 ? 51.121 63.150 39.434 1.00 6.01 117 THR B C 1
ATOM 2594 O O . THR B 1 119 ? 49.943 63.243 39.101 1.00 7.98 117 THR B O 1
ATOM 2598 N N . PHE B 1 120 ? 52.069 63.735 38.668 1.00 7.41 118 PHE B N 1
ATOM 2599 C CA . PHE B 1 120 ? 51.795 64.219 37.318 1.00 6.74 118 PHE B CA 1
ATOM 2600 C C . PHE B 1 120 ? 52.346 63.193 36.328 1.00 6.84 118 PHE B C 1
ATOM 2601 O O . PHE B 1 120 ? 53.469 62.656 36.543 1.00 7.86 118 PHE B O 1
ATOM 2609 N N . ALA B 1 121 ? 51.597 62.927 35.251 1.00 6.25 119 ALA B N 1
ATOM 2610 C CA . ALA B 1 121 ? 51.901 61.974 34.198 1.00 5.58 119 ALA B CA 1
ATOM 2611 C C . ALA B 1 121 ? 51.908 62.684 32.851 1.00 4.04 119 ALA B C 1
ATOM 2612 O O . ALA B 1 121 ? 50.894 63.344 32.552 1.00 5.48 119 ALA B O 1
ATOM 2614 N N . LEU B 1 122 ? 52.974 62.573 32.101 1.00 5.00 120 LEU B N 1
ATOM 2615 C CA . LEU B 1 122 ? 53.236 63.216 30.842 1.00 5.88 120 LEU B CA 1
ATOM 2616 C C . LEU B 1 122 ? 53.448 62.188 29.738 1.00 4.93 120 LEU B C 1
ATOM 2617 O O . LEU B 1 122 ? 54.230 61.263 29.885 1.00 6.38 120 LEU B O 1
ATOM 2622 N N . SER B 1 123 ? 52.818 62.399 28.597 1.00 5.27 121 SER B N 1
ATOM 2623 C CA . SER B 1 123 ? 53.194 61.704 27.385 1.00 7.57 121 SER B CA 1
ATOM 2624 C C . SER B 1 123 ? 53.355 62.742 26.263 1.00 8.12 121 SER B C 1
ATOM 2625 O O . SER B 1 123 ? 52.726 63.737 26.210 1.00 8.93 121 SER B O 1
ATOM 2628 N N . THR B 1 124 ? 54.207 62.428 25.283 1.00 7.25 122 THR B N 1
ATOM 2629 C CA . THR B 1 124 ? 54.300 63.184 24.045 1.00 11.50 122 THR B CA 1
ATOM 2630 C C . THR B 1 124 ? 53.091 62.880 23.154 1.00 11.23 122 THR B C 1
ATOM 2631 O O . THR B 1 124 ? 52.854 63.576 22.147 1.00 16.01 122 THR B O 1
ATOM 2635 N N . GLY B 1 125 ? 52.349 61.824 23.438 1.00 15.29 123 GLY B N 1
ATOM 2636 C CA . GLY B 1 125 ? 51.400 61.369 22.428 1.00 21.47 123 GLY B CA 1
ATOM 2637 C C . GLY B 1 125 ? 51.866 60.393 21.394 1.00 17.07 123 GLY B C 1
ATOM 2638 O O . GLY B 1 125 ? 51.063 59.743 20.697 1.00 33.33 123 GLY B O 1
ATOM 2639 N N . ASP B 1 126 ? 53.173 60.188 21.219 1.00 19.13 124 ASP B N 1
ATOM 2640 C CA . ASP B 1 126 ? 53.665 59.166 20.322 1.00 22.88 124 ASP B CA 1
ATOM 2641 C C . ASP B 1 126 ? 53.442 57.805 20.951 1.00 22.95 124 ASP B C 1
ATOM 2642 O O . ASP B 1 126 ? 53.720 57.620 22.118 1.00 17.20 124 ASP B O 1
ATOM 2647 N N . PRO B 1 127 ? 52.847 56.901 20.212 1.00 23.44 125 PRO B N 1
ATOM 2648 C CA . PRO B 1 127 ? 52.507 55.610 20.781 1.00 22.41 125 PRO B CA 1
ATOM 2649 C C . PRO B 1 127 ? 53.706 54.798 21.227 1.00 18.79 125 PRO B C 1
ATOM 2650 O O . PRO B 1 127 ? 53.553 53.871 22.048 1.00 25.32 125 PRO B O 1
ATOM 2654 N N . SER B 1 128 ? 54.906 55.045 20.720 1.00 25.53 126 SER B N 1
ATOM 2655 C CA . SER B 1 128 ? 56.017 54.197 21.163 1.00 23.93 126 SER B CA 1
ATOM 2656 C C . SER B 1 128 ? 56.589 54.840 22.403 1.00 26.16 126 SER B C 1
ATOM 2657 O O . SER B 1 128 ? 57.425 54.260 23.056 1.00 44.30 126 SER B O 1
ATOM 2660 N N . GLN B 1 129 ? 56.158 56.069 22.779 1.00 19.62 127 GLN B N 1
ATOM 2661 C CA . GLN B 1 129 ? 56.960 56.611 23.889 1.00 25.97 127 GLN B CA 1
ATOM 2662 C C . GLN B 1 129 ? 56.259 56.485 25.229 1.00 24.50 127 GLN B C 1
ATOM 2663 O O . GLN B 1 129 ? 55.135 56.956 25.320 1.00 49.36 127 GLN B O 1
ATOM 2669 N N . PRO B 1 130 ? 56.820 55.918 26.289 1.00 14.45 128 PRO B N 1
ATOM 2670 C CA . PRO B 1 130 ? 56.090 55.595 27.524 1.00 16.56 128 PRO B CA 1
ATOM 2671 C C . PRO B 1 130 ? 55.886 56.822 28.415 1.00 20.53 128 PRO B C 1
ATOM 2672 O O . PRO B 1 130 ? 56.587 57.837 28.451 1.00 16.96 128 PRO B O 1
ATOM 2676 N N . VAL B 1 131 ? 54.762 56.671 29.139 1.00 13.78 129 VAL B N 1
ATOM 2677 C CA . VAL B 1 131 ? 54.413 57.724 30.088 1.00 10.32 129 VAL B CA 1
ATOM 2678 C C . VAL B 1 131 ? 55.510 57.970 31.112 1.00 10.83 129 VAL B C 1
ATOM 2679 O O . VAL B 1 131 ? 55.988 57.003 31.701 1.00 11.60 129 VAL B O 1
ATOM 2683 N N . ARG B 1 132 ? 55.864 59.240 31.360 1.00 8.87 130 ARG B N 1
ATOM 2684 C CA A ARG B 1 132 ? 56.749 59.614 32.448 0.57 7.04 130 ARG B CA 1
ATOM 2685 C CA B ARG B 1 132 ? 56.755 59.615 32.444 0.43 6.80 130 ARG B CA 1
ATOM 2686 C C . ARG B 1 132 ? 55.993 60.215 33.624 1.00 5.88 130 ARG B C 1
ATOM 2687 O O . ARG B 1 132 ? 55.182 61.095 33.483 1.00 6.87 130 ARG B O 1
ATOM 2702 N N . LEU B 1 133 ? 56.304 59.723 34.802 1.00 6.86 131 LEU B N 1
ATOM 2703 C CA . LEU B 1 133 ? 55.733 60.210 36.046 1.00 5.43 131 LEU B CA 1
ATOM 2704 C C . LEU B 1 133 ? 56.663 61.125 36.824 1.00 4.77 131 LEU B C 1
ATOM 2705 O O . LEU B 1 133 ? 57.869 61.007 36.843 1.00 7.83 131 LEU B O 1
ATOM 2710 N N . PHE B 1 134 ? 56.017 62.095 37.495 1.00 5.38 132 PHE B N 1
ATOM 2711 C CA . PHE B 1 134 ? 56.657 63.079 38.331 1.00 5.97 132 PHE B CA 1
ATOM 2712 C C . PHE B 1 134 ? 55.864 63.126 39.637 1.00 5.87 132 PHE B C 1
ATOM 2713 O O . PHE B 1 134 ? 54.681 63.513 39.611 1.00 6.92 132 PHE B O 1
ATOM 2721 N N . ARG B 1 135 ? 56.568 62.785 40.721 1.00 5.63 133 ARG B N 1
ATOM 2722 C CA A ARG B 1 135 ? 55.879 62.650 41.999 0.56 6.31 133 ARG B CA 1
ATOM 2723 C CA B ARG B 1 135 ? 55.795 62.766 41.962 0.44 6.73 133 ARG B CA 1
ATOM 2724 C C . ARG B 1 135 ? 56.407 63.583 43.091 1.00 7.01 133 ARG B C 1
ATOM 2725 O O . ARG B 1 135 ? 57.612 63.912 43.123 1.00 6.71 133 ARG B O 1
ATOM 2740 N N . GLY B 1 136 ? 55.496 63.953 43.968 1.00 5.28 134 GLY B N 1
ATOM 2741 C CA . GLY B 1 136 ? 55.874 64.637 45.227 1.00 5.97 134 GLY B CA 1
ATOM 2742 C C . GLY B 1 136 ? 55.109 64.059 46.415 1.00 6.11 134 GLY B C 1
ATOM 2743 O O . GLY B 1 136 ? 53.938 63.720 46.334 1.00 6.70 134 GLY B O 1
ATOM 2744 N N . ARG B 1 137 ? 55.791 63.962 47.568 1.00 6.03 135 ARG B N 1
ATOM 2745 C CA . ARG B 1 137 ? 55.212 63.358 48.760 1.00 7.39 135 ARG B CA 1
ATOM 2746 C C . ARG B 1 137 ? 55.472 64.259 49.962 1.00 5.75 135 ARG B C 1
ATOM 2747 O O . ARG B 1 137 ? 56.553 64.899 50.033 1.00 7.06 135 ARG B O 1
ATOM 2755 N N . THR B 1 138 ? 54.535 64.310 5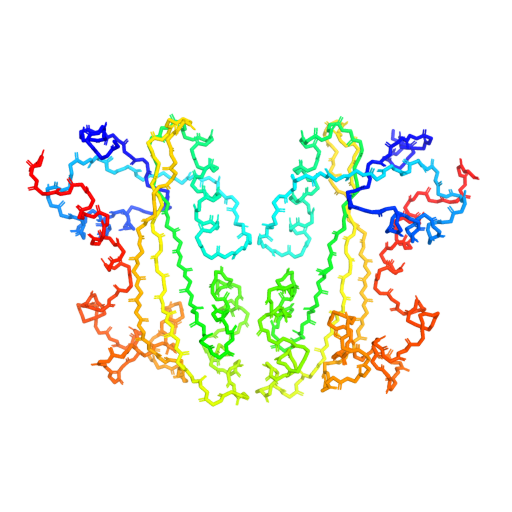0.878 1.00 5.14 136 THR B N 1
ATOM 2756 C CA . THR B 1 138 ? 54.624 65.103 52.109 1.00 6.14 136 THR B CA 1
ATOM 2757 C C . THR B 1 138 ? 54.234 64.193 53.272 1.00 5.39 136 THR B C 1
ATOM 2758 O O . THR B 1 138 ? 53.097 63.726 53.347 1.00 5.31 136 THR B O 1
ATOM 2762 N N . SER B 1 139 ? 55.127 63.956 54.192 1.00 6.20 137 SER B N 1
ATOM 2763 C CA . SER B 1 139 ? 54.799 63.088 55.310 1.00 7.37 137 SER B CA 1
ATOM 2764 C C . SER B 1 139 ? 54.181 63.913 56.424 1.00 6.66 137 SER B C 1
ATOM 2765 O O . SER B 1 139 ? 54.491 65.114 56.612 1.00 6.40 137 SER B O 1
ATOM 2768 N N . GLY B 1 140 ? 53.301 63.307 57.188 1.00 6.10 138 GLY B N 1
ATOM 2769 C CA . GLY B 1 140 ? 52.535 63.959 58.212 1.00 7.09 138 GLY B CA 1
ATOM 2770 C C . GLY B 1 140 ? 51.790 62.903 59.024 1.00 5.12 138 GLY B C 1
ATOM 2771 O O . GLY B 1 140 ? 52.133 61.712 59.105 1.00 6.52 138 GLY B O 1
ATOM 2772 N N . ARG B 1 141 ? 50.733 63.392 59.640 1.00 5.17 139 ARG B N 1
ATOM 2773 C CA . ARG B 1 141 ? 49.838 62.599 60.498 1.00 6.75 139 ARG B CA 1
ATOM 2774 C C . ARG B 1 141 ? 48.418 62.991 60.216 1.00 7.21 139 ARG B C 1
ATOM 2775 O O . ARG B 1 141 ? 48.072 64.130 59.922 1.00 7.60 139 ARG B O 1
ATOM 2783 N N . ILE B 1 142 ? 47.516 62.022 60.396 1.00 4.96 140 ILE B N 1
ATOM 2784 C CA . ILE B 1 142 ? 46.081 62.262 60.446 1.00 4.81 140 ILE B CA 1
ATOM 2785 C C . ILE B 1 142 ? 45.608 62.603 61.836 1.00 4.23 140 ILE B C 1
ATOM 2786 O O . ILE B 1 142 ? 45.890 61.861 62.810 1.00 6.28 140 ILE B O 1
ATOM 2791 N N . VAL B 1 143 ? 44.934 63.716 61.968 1.00 6.03 141 VAL B N 1
ATOM 2792 C CA . VAL B 1 143 ? 44.498 64.297 63.237 1.00 5.49 141 VAL B CA 1
ATOM 2793 C C . VAL B 1 143 ? 43.009 64.597 63.203 1.00 5.26 141 VAL B C 1
ATOM 2794 O O . VAL B 1 143 ? 42.385 64.748 62.164 1.00 5.88 141 VAL B O 1
ATOM 2798 N N . ALA B 1 144 ? 42.378 64.747 64.345 1.00 6.32 142 ALA B N 1
ATOM 2799 C CA . ALA B 1 144 ? 41.076 65.308 64.463 1.00 7.24 142 ALA B CA 1
ATOM 2800 C C . ALA B 1 144 ? 41.065 66.644 63.758 1.00 6.21 142 ALA B C 1
ATOM 2801 O O . ALA B 1 144 ? 41.995 67.446 63.888 1.00 6.92 142 ALA B O 1
ATOM 2803 N N . PRO B 1 145 ? 40.074 66.884 62.901 1.00 7.51 143 PRO B N 1
ATOM 2804 C CA . PRO B 1 145 ? 40.222 68.031 62.028 1.00 7.45 143 PRO B CA 1
ATOM 2805 C C . PRO B 1 145 ? 40.294 69.384 62.725 1.00 6.48 143 PRO B C 1
ATOM 2806 O O . PRO B 1 145 ? 39.589 69.675 63.687 1.00 10.54 143 PRO B O 1
ATOM 2810 N N . ARG B 1 146 ? 41.105 70.284 62.177 1.00 7.48 144 ARG B N 1
ATOM 2811 C CA A ARG B 1 146 ? 41.320 71.656 62.618 0.52 6.52 144 ARG B CA 1
ATOM 2812 C CA B ARG B 1 146 ? 41.250 71.658 62.613 0.48 6.35 144 ARG B CA 1
ATOM 2813 C C . ARG B 1 146 ? 41.416 72.518 61.380 1.00 6.34 144 ARG B C 1
ATOM 2814 O O . ARG B 1 146 ? 42.062 72.165 60.405 1.00 6.94 144 ARG B O 1
ATOM 2829 N N . GLY B 1 147 ? 40.783 73.683 61.438 1.00 6.68 145 GLY B N 1
ATOM 2830 C CA . GLY B 1 147 ? 40.752 74.658 60.380 1.00 6.03 145 GLY B CA 1
ATOM 2831 C C . GLY B 1 147 ? 39.530 74.565 59.543 1.00 6.07 145 GLY B C 1
ATOM 2832 O O . GLY B 1 147 ? 38.600 73.784 59.808 1.00 6.72 145 GLY B O 1
ATOM 2833 N N . CYS B 1 148 ? 39.425 75.420 58.519 1.00 6.25 146 CYS B N 1
ATOM 2834 C CA . CYS B 1 148 ? 38.259 75.553 57.668 1.00 8.14 146 CYS B CA 1
ATOM 2835 C C . CYS B 1 148 ? 37.896 74.233 56.955 1.00 6.69 146 CYS B C 1
ATOM 2836 O O . CYS B 1 148 ? 38.681 73.709 56.187 1.00 7.66 146 CYS B O 1
ATOM 2839 N N . GLN B 1 149 ? 36.693 73.717 57.181 1.00 7.78 147 GLN B N 1
ATOM 2840 C CA A GLN B 1 149 ? 36.115 72.476 56.702 0.54 8.82 147 GLN B CA 1
ATOM 2841 C CA B GLN B 1 149 ? 36.428 72.388 56.605 0.46 9.67 147 GLN B CA 1
ATOM 2842 C C . GLN B 1 149 ? 35.891 72.483 55.196 1.00 10.57 147 GLN B C 1
ATOM 2843 O O . GLN B 1 149 ? 35.589 71.422 54.588 1.00 16.33 147 GLN B O 1
ATOM 2854 N N . ASP B 1 150 ? 35.879 73.611 54.570 1.00 7.55 148 ASP B N 1
ATOM 2855 C CA . ASP B 1 150 ? 35.742 73.636 53.130 1.00 9.03 148 ASP B CA 1
ATOM 2856 C C . ASP B 1 150 ? 36.938 73.063 52.365 1.00 8.47 148 ASP B C 1
ATOM 2857 O O . ASP B 1 150 ? 36.859 72.744 51.174 1.00 9.09 148 ASP B O 1
ATOM 2862 N N . PHE B 1 151 ? 38.103 72.898 52.953 1.00 6.67 149 PHE B N 1
ATOM 2863 C CA . PHE B 1 151 ? 39.322 72.588 52.236 1.00 7.92 149 PHE B CA 1
ATOM 2864 C C . PHE B 1 151 ? 39.605 71.114 52.050 1.00 8.99 149 PHE B C 1
ATOM 2865 O O . PHE B 1 151 ? 40.672 70.574 52.395 1.00 8.40 149 PHE B O 1
ATOM 2873 N N . GLY B 1 152 ? 38.703 70.325 51.460 1.00 12.67 150 GLY B N 1
ATOM 2874 C CA . GLY B 1 152 ? 38.902 68.905 51.133 1.00 7.80 150 GLY B CA 1
ATOM 2875 C C . GLY B 1 152 ? 39.289 68.111 52.368 1.00 7.01 150 GLY B C 1
ATOM 2876 O O . GLY B 1 152 ? 38.638 68.244 53.370 1.00 8.66 150 GLY B O 1
ATOM 2877 N N . TRP B 1 153 ? 40.339 67.315 52.264 1.00 7.12 151 TRP B N 1
ATOM 2878 C CA . TRP B 1 153 ? 40.817 66.548 53.408 1.00 7.17 151 TRP B CA 1
ATOM 2879 C C . TRP B 1 153 ? 41.887 67.305 54.172 1.00 5.18 151 TRP B C 1
ATOM 2880 O O . TRP B 1 153 ? 42.377 66.794 55.148 1.00 6.04 151 TRP B O 1
ATOM 2891 N N . ASP B 1 154 ? 42.216 68.508 53.778 1.00 6.85 152 ASP B N 1
ATOM 2892 C CA . ASP B 1 154 ? 43.248 69.307 54.451 1.00 5.75 152 ASP B CA 1
ATOM 2893 C C . ASP B 1 154 ? 43.011 69.457 55.953 1.00 4.97 152 ASP B C 1
ATOM 2894 O O . ASP B 1 154 ? 44.019 69.562 56.652 1.00 5.95 152 ASP B O 1
ATOM 2899 N N . PRO B 1 155 ? 41.808 69.552 56.477 1.00 4.64 153 PRO B N 1
ATOM 2900 C CA . PRO B 1 155 ? 41.673 69.714 57.945 1.00 6.18 153 PRO B CA 1
ATOM 2901 C C . PRO B 1 155 ? 42.173 68.538 58.730 1.00 5.84 153 PRO B C 1
ATOM 2902 O O . PRO B 1 155 ? 42.458 68.768 59.900 1.00 6.14 153 PRO B O 1
ATOM 2906 N N . CYS B 1 156 ? 42.349 67.350 58.146 1.00 5.17 154 CYS B N 1
ATOM 2907 C CA . CYS B 1 156 ? 42.821 66.236 58.970 1.00 5.02 154 CYS B CA 1
ATOM 2908 C C . CYS B 1 156 ? 44.259 65.841 58.755 1.00 5.41 154 CYS B C 1
ATOM 2909 O O . CYS B 1 156 ? 44.665 64.842 59.326 1.00 6.22 154 CYS B O 1
ATOM 2912 N N . PHE B 1 157 ? 45.048 66.600 57.998 1.00 5.69 155 PHE B N 1
ATOM 2913 C CA . PHE B 1 157 ? 46.413 66.274 57.691 1.00 5.14 155 PHE B CA 1
ATOM 2914 C C . PHE B 1 157 ? 47.384 67.313 58.230 1.00 6.09 155 PHE B C 1
ATOM 2915 O O . PHE B 1 157 ? 47.321 68.486 57.830 1.00 6.50 155 PHE B O 1
ATOM 2923 N N . GLN B 1 158 ? 48.248 66.930 59.148 1.00 3.86 156 GLN B N 1
ATOM 2924 C CA A GLN B 1 158 ? 49.236 67.800 59.751 0.52 6.16 156 GLN B CA 1
ATOM 2925 C CA B GLN B 1 158 ? 49.267 67.783 59.763 0.48 6.10 156 GLN B CA 1
ATOM 2926 C C . GLN B 1 158 ? 50.598 67.413 59.211 1.00 5.89 156 GLN B C 1
ATOM 2927 O O . GLN B 1 158 ? 51.145 66.328 59.570 1.00 7.48 156 GLN B O 1
ATOM 2938 N N . PRO B 1 159 ? 51.233 68.213 58.383 1.00 5.83 157 PRO B N 1
ATOM 2939 C CA . PRO B 1 159 ? 52.526 67.840 57.841 1.00 7.32 157 PRO B CA 1
ATOM 2940 C C . PRO B 1 159 ? 53.595 67.904 58.954 1.00 8.40 157 PRO B C 1
ATOM 2941 O O . PRO B 1 159 ? 53.550 68.647 59.947 1.00 14.14 157 PRO B O 1
ATOM 2945 N N A ASP B 1 160 ? 54.590 67.076 58.712 0.50 9.65 158 ASP B N 1
ATOM 2946 N N B ASP B 1 160 ? 54.663 67.102 58.708 0.50 10.59 158 ASP B N 1
ATOM 2947 C CA A ASP B 1 160 ? 55.781 67.043 59.545 0.50 13.24 158 ASP B CA 1
ATOM 2948 C CA B ASP B 1 160 ? 55.846 67.058 59.534 0.50 13.30 158 ASP B CA 1
ATOM 2949 C C A ASP B 1 160 ? 56.427 68.423 59.284 0.50 11.75 158 ASP B C 1
ATOM 2950 C C B ASP B 1 160 ? 56.643 68.347 59.253 0.50 12.02 158 ASP B C 1
ATOM 2951 O O A ASP B 1 160 ? 56.389 69.023 58.183 0.50 12.06 158 ASP B O 1
ATOM 2952 O O B ASP B 1 160 ? 56.837 68.818 58.120 0.50 13.29 158 ASP B O 1
ATOM 2961 N N . GLY B 1 161 ? 56.931 68.967 60.350 1.00 11.09 159 GLY B N 1
ATOM 2962 C CA . GLY B 1 161 ? 57.595 70.297 60.444 1.00 14.12 159 GLY B CA 1
ATOM 2963 C C . GLY B 1 161 ? 56.703 71.391 60.944 1.00 12.53 159 GLY B C 1
ATOM 2964 O O . GLY B 1 161 ? 57.201 72.505 61.113 1.00 10.52 159 GLY B O 1
ATOM 2965 N N . TYR B 1 162 ? 55.427 71.163 61.128 1.00 9.62 160 TYR B N 1
ATOM 2966 C CA . TYR B 1 162 ? 54.440 72.118 61.508 1.00 8.65 160 TYR B CA 1
ATOM 2967 C C . TYR B 1 162 ? 53.482 71.531 62.533 1.00 7.76 160 TYR B C 1
ATOM 2968 O O . TYR B 1 162 ? 53.126 70.375 62.490 1.00 10.06 160 TYR B O 1
ATOM 2977 N N . GLU B 1 163 ? 52.968 72.431 63.372 1.00 10.94 161 GLU B N 1
ATOM 2978 C CA A GLU B 1 163 ? 51.996 72.087 64.434 0.62 9.66 161 GLU B CA 1
ATOM 2979 C CA B GLU B 1 163 ? 51.983 72.009 64.370 0.38 9.76 161 GLU B CA 1
ATOM 2980 C C . GLU B 1 163 ? 50.560 72.415 63.984 1.00 12.47 161 GLU B C 1
ATOM 2981 O O . GLU B 1 163 ? 49.630 72.427 64.802 1.00 24.10 161 GLU B O 1
ATOM 2992 N N . GLN B 1 164 ? 50.325 72.711 62.730 1.00 9.37 162 GLN B N 1
ATOM 2993 C CA . GLN B 1 164 ? 49.075 73.134 62.105 1.00 9.76 162 GLN B CA 1
ATOM 2994 C C . GLN B 1 164 ? 48.685 72.097 61.057 1.00 7.72 162 GLN B C 1
ATOM 2995 O O . GLN B 1 164 ? 49.592 71.504 60.450 1.00 8.75 162 GLN B O 1
ATOM 3001 N N . THR B 1 165 ? 47.395 71.926 60.770 1.00 6.19 163 THR B N 1
ATOM 3002 C CA . THR B 1 165 ? 46.993 71.151 59.626 1.00 5.85 163 THR B CA 1
ATOM 3003 C C . THR B 1 165 ? 47.169 71.997 58.349 1.00 4.25 163 THR B C 1
ATOM 3004 O O . THR B 1 165 ? 47.289 73.216 58.346 1.00 4.91 163 THR B O 1
ATOM 3008 N N . TYR B 1 166 ? 47.108 71.301 57.197 1.00 4.61 164 TYR B N 1
ATOM 3009 C CA . TYR B 1 166 ? 47.079 71.971 55.940 1.00 4.62 164 TYR B CA 1
ATOM 3010 C C . TYR B 1 166 ? 46.014 73.069 55.885 1.00 4.82 164 TYR B C 1
ATOM 3011 O O . TYR B 1 166 ? 46.242 74.129 55.346 1.00 7.30 164 TYR B O 1
ATOM 3020 N N . ALA B 1 167 ? 44.853 72.765 56.484 1.00 5.69 165 ALA B N 1
ATOM 3021 C CA . ALA B 1 167 ? 43.756 73.730 56.414 1.00 6.21 165 ALA B CA 1
ATOM 3022 C C . ALA B 1 167 ? 44.104 74.964 57.217 1.00 5.25 165 ALA B C 1
ATOM 3023 O O . ALA B 1 167 ? 43.750 76.083 56.831 1.00 6.00 165 ALA B O 1
ATOM 3025 N N . GLU B 1 168 ? 44.777 74.805 58.347 1.00 7.04 166 GLU B N 1
ATOM 3026 C CA . GLU B 1 168 ? 45.142 75.894 59.255 1.00 6.33 166 GLU B CA 1
ATOM 3027 C C . GLU B 1 168 ? 46.239 76.735 58.647 1.00 9.12 166 GLU B C 1
ATOM 3028 O O . GLU B 1 168 ? 46.352 77.946 58.864 1.00 8.46 166 GLU B O 1
ATOM 3034 N N . MET B 1 169 ? 47.174 76.143 57.902 1.00 9.08 167 MET B N 1
ATOM 3035 C CA . MET B 1 169 ? 48.349 76.782 57.422 1.00 7.40 167 MET B CA 1
ATOM 3036 C C . MET B 1 169 ? 48.038 77.877 56.398 1.00 10.02 167 MET B C 1
ATOM 3037 O O . MET B 1 169 ? 47.216 77.628 55.505 1.00 9.86 167 MET B O 1
ATOM 3042 N N . PRO B 1 170 ? 48.724 78.985 56.510 1.00 8.68 168 PRO B N 1
ATOM 3043 C CA . PRO B 1 170 ? 48.636 79.967 55.430 1.00 13.08 168 PRO B CA 1
ATOM 3044 C C . PRO B 1 170 ? 49.158 79.335 54.146 1.00 10.89 168 PRO B C 1
ATOM 3045 O O . PRO B 1 170 ? 50.060 78.489 54.159 1.00 9.42 168 PRO B O 1
ATOM 3049 N N . LYS B 1 171 ? 48.612 79.749 53.023 1.00 12.19 169 LYS B N 1
ATOM 3050 C CA . LYS B 1 171 ? 48.976 79.284 51.701 1.00 14.87 169 LYS B CA 1
ATOM 3051 C C . LYS B 1 171 ? 50.484 79.245 51.479 1.00 10.26 169 LYS B C 1
ATOM 3052 O O . LYS B 1 171 ? 51.035 78.222 51.068 1.00 14.54 169 LYS B O 1
ATOM 3058 N N . ALA B 1 172 ? 51.172 80.350 51.803 1.00 12.17 170 ALA B N 1
ATOM 3059 C CA . ALA B 1 172 ? 52.600 80.402 51.500 1.00 11.01 170 ALA B CA 1
ATOM 3060 C C . ALA B 1 172 ? 53.345 79.297 52.230 1.00 9.86 170 ALA B C 1
ATOM 3061 O O . ALA B 1 172 ? 54.343 78.754 51.728 1.00 12.09 170 ALA B O 1
ATOM 3063 N N . GLU B 1 173 ? 52.928 78.993 53.446 1.00 9.47 171 GLU B N 1
ATOM 3064 C CA . GLU B 1 173 ? 53.538 77.996 54.300 1.00 9.56 171 GLU B CA 1
ATOM 3065 C C . GLU B 1 173 ? 53.255 76.574 53.805 1.00 7.42 171 GLU B C 1
ATOM 3066 O O . GLU B 1 173 ? 54.158 75.764 53.708 1.00 9.99 171 GLU B O 1
ATOM 3072 N N . LYS B 1 174 ? 52.002 76.287 53.463 1.00 9.05 172 LYS B N 1
ATOM 3073 C CA . LYS B 1 174 ? 51.585 75.028 52.848 1.00 7.27 172 LYS B CA 1
ATOM 3074 C C . LYS B 1 174 ? 52.439 74.815 51.604 1.00 5.84 172 LYS B C 1
ATOM 3075 O O . LYS B 1 174 ? 52.940 73.715 51.352 1.00 6.76 172 LYS B O 1
ATOM 3081 N N . ASN B 1 175 ? 52.599 75.885 50.838 1.00 7.30 173 ASN B N 1
ATOM 3082 C CA . ASN B 1 175 ? 53.376 75.745 49.606 1.00 7.38 173 ASN B CA 1
ATOM 3083 C C . ASN B 1 175 ? 54.791 75.240 49.841 1.00 6.39 173 ASN B C 1
ATOM 3084 O O . ASN B 1 175 ? 55.352 74.498 49.004 1.00 9.31 173 ASN B O 1
ATOM 3089 N N . ALA B 1 176 ? 55.419 75.608 50.949 1.00 9.06 174 ALA B N 1
ATOM 3090 C CA . ALA B 1 176 ? 56.796 75.278 51.284 1.00 9.27 174 ALA B CA 1
ATOM 3091 C C . ALA B 1 176 ? 56.980 73.778 51.434 1.00 10.63 174 ALA B C 1
ATOM 3092 O O . ALA B 1 176 ? 58.064 73.304 51.102 1.00 15.84 174 ALA B O 1
ATOM 3094 N N . VAL B 1 177 ? 55.927 73.034 51.853 1.00 8.83 175 VAL B N 1
ATOM 3095 C CA . VAL B 1 177 ? 56.000 71.579 52.042 1.00 9.47 175 VAL B CA 1
ATOM 3096 C C . VAL B 1 177 ? 55.060 70.806 51.133 1.00 6.92 175 VAL B C 1
ATOM 3097 O O . VAL B 1 177 ? 55.082 69.597 51.154 1.00 9.02 175 VAL B O 1
ATOM 3101 N N . SER B 1 178 ? 54.283 71.470 50.276 1.00 8.19 176 SER B N 1
ATOM 3102 C CA . SER B 1 178 ? 53.254 70.865 49.465 1.00 8.53 176 SER B CA 1
ATOM 3103 C C . SER B 1 178 ? 53.762 69.743 48.559 1.00 6.35 176 SER B C 1
ATOM 3104 O O . SER B 1 178 ? 54.661 69.930 47.740 1.00 6.70 176 SER B O 1
ATOM 3107 N N . HIS B 1 179 ? 53.129 68.597 48.725 1.00 7.39 177 HIS B N 1
ATOM 3108 C CA . HIS B 1 179 ? 53.237 67.471 47.785 1.00 6.80 177 HIS B CA 1
ATOM 3109 C C . HIS B 1 179 ? 53.069 67.903 46.330 1.00 6.71 177 HIS B C 1
ATOM 3110 O O . HIS B 1 179 ? 53.738 67.339 45.433 1.00 6.99 177 HIS B O 1
ATOM 3117 N N . ARG B 1 180 ? 52.160 68.807 46.047 1.00 7.11 178 ARG B N 1
ATOM 3118 C CA . ARG B 1 180 ? 51.913 69.257 44.657 1.00 6.77 178 ARG B CA 1
ATOM 3119 C C . ARG B 1 180 ? 53.051 70.089 44.092 1.00 5.48 178 ARG B C 1
ATOM 3120 O O . ARG B 1 180 ? 53.560 69.927 42.983 1.00 7.38 178 ARG B O 1
ATOM 3128 N N . PHE B 1 181 ? 53.585 70.991 44.938 1.00 7.47 179 PHE B N 1
ATOM 3129 C CA . PHE B 1 181 ? 54.778 71.726 44.535 1.00 7.94 179 PHE B CA 1
ATOM 3130 C C . PHE B 1 181 ? 55.973 70.825 44.307 1.00 5.59 179 PHE B C 1
ATOM 3131 O O . PHE B 1 181 ? 56.734 71.013 43.371 1.00 5.66 179 PHE B O 1
ATOM 3139 N N . ARG B 1 182 ? 56.112 69.826 45.171 1.00 5.68 180 ARG B N 1
ATOM 3140 C CA . ARG B 1 182 ? 57.211 68.884 45.021 1.00 6.79 180 ARG B CA 1
ATOM 3141 C C . ARG B 1 182 ? 57.104 68.129 43.699 1.00 5.59 180 ARG B C 1
ATOM 3142 O O . ARG B 1 182 ? 58.132 67.946 43.035 1.00 6.58 180 ARG B O 1
ATOM 3150 N N . ALA B 1 183 ? 55.914 67.694 43.349 1.00 5.38 181 ALA B N 1
ATOM 3151 C CA . ALA B 1 183 ? 55.716 66.949 42.075 1.00 5.25 181 ALA B CA 1
ATOM 3152 C C . ALA B 1 183 ? 56.086 67.851 40.882 1.00 7.18 181 ALA B C 1
ATOM 3153 O O . ALA B 1 183 ? 56.780 67.490 39.914 1.00 5.94 181 ALA B O 1
ATOM 3155 N N . LEU B 1 184 ? 55.627 69.100 40.963 1.00 5.54 182 LEU B N 1
ATOM 3156 C CA . LEU B 1 184 ? 55.880 70.046 39.860 1.00 6.55 182 LEU B CA 1
ATOM 3157 C C . LEU B 1 184 ? 57.308 70.456 39.735 1.00 6.20 182 LEU B C 1
ATOM 3158 O O . LEU B 1 184 ? 57.787 70.647 38.618 1.00 6.57 182 LEU B O 1
ATOM 3163 N N . LEU B 1 185 ? 58.066 70.461 40.836 1.00 7.85 183 LEU B N 1
ATOM 3164 C CA . LEU B 1 185 ? 59.507 70.643 40.782 1.00 6.35 183 LEU B CA 1
ATOM 3165 C C . LEU B 1 185 ? 60.152 69.546 39.977 1.00 5.57 183 LEU B C 1
ATOM 3166 O O . LEU B 1 185 ? 61.147 69.745 39.258 1.00 7.33 183 LEU B O 1
ATOM 3171 N N . GLU B 1 186 ? 59.730 68.321 40.133 1.00 6.25 18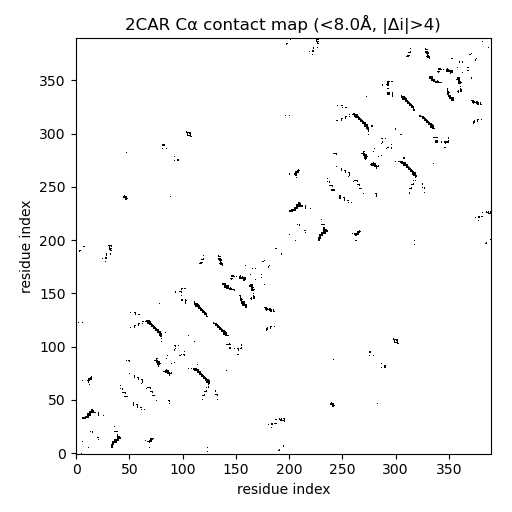4 GLU B N 1
ATOM 3172 C CA . GLU B 1 186 ? 60.358 67.241 39.378 1.00 6.80 184 GLU B CA 1
ATOM 3173 C C . GLU B 1 186 ? 60.030 67.426 37.902 1.00 7.09 184 GLU B C 1
ATOM 3174 O O . GLU B 1 186 ? 60.863 67.158 37.046 1.00 7.54 184 GLU B O 1
ATOM 3180 N N . LEU B 1 187 ? 58.834 67.897 37.593 1.00 6.86 185 LEU B N 1
ATOM 3181 C CA . LEU B 1 187 ? 58.498 68.107 36.179 1.00 7.02 185 LEU B CA 1
ATOM 3182 C C . LEU B 1 187 ? 59.340 69.234 35.606 1.00 6.31 185 LEU B C 1
ATOM 3183 O O . LEU B 1 187 ? 59.872 69.191 34.506 1.00 6.40 185 LEU B O 1
ATOM 3188 N N . GLN B 1 188 ? 59.492 70.295 36.388 1.00 5.61 186 GLN B N 1
ATOM 3189 C CA . GLN B 1 188 ? 60.299 71.417 36.001 1.00 6.29 186 GLN B CA 1
ATOM 3190 C C . GLN B 1 188 ? 61.698 70.927 35.721 1.00 6.25 186 GLN B C 1
ATOM 3191 O O . GLN B 1 188 ? 62.396 71.295 34.746 1.00 6.41 186 GLN B O 1
ATOM 3197 N N . GLU B 1 189 ? 62.252 70.129 36.600 1.00 6.75 187 GLU B N 1
ATOM 3198 C CA . GLU B 1 189 ? 63.620 69.630 36.539 1.00 7.73 187 GLU B CA 1
ATOM 3199 C C . GLU B 1 189 ? 63.852 68.786 35.318 1.00 7.43 187 GLU B C 1
ATOM 3200 O O . GLU B 1 189 ? 64.901 68.812 34.705 1.00 8.75 187 GLU B O 1
ATOM 3206 N N . TYR B 1 190 ? 62.841 68.006 34.922 1.00 6.26 188 TYR B N 1
ATOM 3207 C CA . TYR B 1 190 ? 62.909 67.164 33.728 1.00 6.37 188 TYR B CA 1
ATOM 3208 C C . TYR B 1 190 ? 63.209 67.996 32.498 1.00 6.65 188 TYR B C 1
ATOM 3209 O O . TYR B 1 190 ? 64.008 67.557 31.671 1.00 5.98 188 TYR B O 1
ATOM 3218 N N . PHE B 1 191 ? 62.519 69.111 32.308 1.00 5.80 189 PHE B N 1
ATOM 3219 C CA . PHE B 1 191 ? 62.802 69.948 31.143 1.00 6.84 189 PHE B CA 1
ATOM 3220 C C . PHE B 1 191 ? 64.082 70.765 31.277 1.00 6.59 189 PHE B C 1
ATOM 3221 O O . PHE B 1 191 ? 64.739 71.071 30.254 1.00 9.38 189 PHE B O 1
ATOM 3229 N N . GLY B 1 192 ? 64.386 71.135 32.495 1.00 6.86 190 GLY B N 1
ATOM 3230 C CA . GLY B 1 192 ? 65.493 72.056 32.778 1.00 7.39 190 GLY B CA 1
ATOM 3231 C C . GLY B 1 192 ? 65.178 73.484 32.419 1.00 6.92 190 GLY B C 1
ATOM 3232 O O . GLY B 1 192 ? 64.117 73.784 31.842 1.00 6.93 190 GLY B O 1
ATOM 3233 N N . SER B 1 193 ? 66.092 74.388 32.747 1.00 7.88 191 SER B N 1
ATOM 3234 C CA . SER B 1 193 ? 65.890 75.811 32.710 1.00 6.64 191 SER B CA 1
ATOM 3235 C C . SER B 1 193 ? 66.858 76.463 31.732 1.00 6.71 191 SER B C 1
ATOM 3236 O O . SER B 1 193 ? 67.260 77.633 31.969 1.00 12.91 191 SER B O 1
ATOM 3239 N N . LEU B 1 194 ? 67.213 75.793 30.662 1.00 6.28 192 LEU B N 1
ATOM 3240 C CA . LEU B 1 194 ? 68.170 76.203 29.652 1.00 8.08 192 LEU B CA 1
ATOM 3241 C C . LEU B 1 194 ? 67.565 76.451 28.300 1.00 10.19 192 LEU B C 1
ATOM 3242 O O . LEU B 1 194 ? 68.265 76.977 27.461 1.00 21.23 192 LEU B O 1
ATOM 3247 N N . ALA B 1 195 ? 66.327 76.122 28.044 1.00 8.12 193 ALA B N 1
ATOM 3248 C CA . ALA B 1 195 ? 65.751 76.193 26.725 1.00 11.78 193 ALA B CA 1
ATOM 3249 C C . ALA B 1 195 ? 64.772 77.320 26.564 1.00 11.96 193 ALA B C 1
ATOM 3250 O O . ALA B 1 195 ? 64.144 77.538 25.515 1.00 19.20 193 ALA B O 1
ATOM 3252 N N . ALA B 1 196 ? 64.592 78.214 27.547 1.00 10.88 194 ALA B N 1
ATOM 3253 C CA . ALA B 1 196 ? 63.684 79.348 27.519 1.00 8.75 194 ALA B CA 1
ATOM 3254 C C . ALA B 1 196 ? 64.205 80.410 28.483 1.00 8.14 194 ALA B C 1
ATOM 3255 O O . ALA B 1 196 ? 63.423 81.365 28.712 1.00 11.71 194 ALA B O 1
#

GO terms:
  GO:0005737 cytoplasm (C, EXP)
  GO:0035870 dITP diphosphatase activity (F, EXP)
  GO:0036220 ITP diphosphatase activity (F, EXP)
  GO:0036222 XTP diphosphatase activity (F, EXP)
  GO:0005829 cytosol (C, TAS)
  GO:0042802 identical protein binding (F, IPI)
  GO:0005654 nucleoplasm (C, IDA)
  GO:0005829 cytosol (C, IDA)

CATH classification: 3.90.950.10

InterPro domains:
  IPR002637 RdgB/HAM1 [PF01725] (10-188)
  IPR002637 RdgB/HAM1 [PTHR11067] (6-192)
  IPR002637 RdgB/HAM1 [TIGR00042] (9-189)
  IPR002637 RdgB/HAM1 [cd00515] (10-188)
  IPR027502 Inosine triphosphate pyrophosphatase [MF_03148] (8-191)
  IPR029001 Inosine triphosphate pyrophosphatase-like [G3DSA:3.90.950.10] (1-193)
  IPR029001 Inosine triphosphate pyrophosphatase-like [SSF52972] (6-190)

Solvent-accessible surface area: 18084 Å² total; per-residue (Å²): 123,65,23,11,58,50,4,54,67,108,114,1,4,4,24,19,55,66,79,126,95,38,71,43,0,70,127,38,3,31,143,104,23,8,16,76,18,54,36,85,157,18,128,27,39,60,8,13,5,107,43,53,88,5,1,58,54,24,0,74,35,0,24,141,103,44,143,14,29,0,1,1,40,22,49,6,0,2,0,67,26,0,36,16,9,0,0,23,2,9,124,50,0,38,94,89,15,110,13,105,4,0,50,58,0,0,56,15,22,157,66,40,36,1,54,0,6,0,3,0,0,0,1,17,16,54,113,102,44,96,27,108,12,3,86,5,132,4,64,3,119,1,16,51,29,83,38,59,111,126,111,33,30,19,0,0,0,40,0,90,77,50,153,71,0,4,11,75,10,88,141,81,72,49,41,67,20,5,13,42,63,97,0,0,104,84,1,47,126,54,20,26,61,180,55,67,52,15,89,56,4,55,62,113,118,2,3,1,26,14,65,74,73,110,82,36,89,50,0,74,127,41,2,30,136,95,25,12,15,78,18,55,40,83,149,16,118,27,30,56,18,10,6,103,38,52,89,8,1,57,52,19,0,96,31,0,25,157,78,36,146,13,29,0,2,2,30,27,56,4,0,2,0,70,22,0,39,16,10,0,0,24,2,10,105,36,0,40,133,105,17,110,10,88,6,0,53,67,0,0,56,28,25,170,66,60,35,1,58,0,4,0,3,0,0,0,3,16,12,62,133,106,62,112,22,108,23,10,86,4,124,2,60,1,125,3,18,57,40,89,43,57,135,117,109,37,24,18,2,0,0,16,1,81,79,68,169,61,0,4,12,67,11,66,132,77,67,43,38,76,20,5,12,39,56,95,0,0,109,87,2,48,137,54,22,25,62,177,57,63

Sequence (390 aa):
GSMMAASLVGKKIVFVTGNNAKKKLEEVVQILGDDKFPCTLVAQKIDDLPEYQGEPDEISIQQKCQEAVRQVQGPVVLVEEDTTCLCFNALGGLPGPYIKWFLEKLKPEEGLHQLLAGFEDKSAYALCTFALSTGDPSQPVRRLFRRGRTSSGRIVAPRGCQDFGWDPPCCFQPDGYEEQQTYAEMMPKAEKNAVSHRRFRALLELQEYFGSSLAAMAASLLVGKKIVFVTGNAKKLEEEVVQILGDDKFPCTTLVAQKKIDLPEYQGEEPDEISIQKCQEAVRQVQGPVLVEEDDTCLCFNALGGLPGPYIKWFLEKLKPEGLHQLLAGFEDKSAYALCTFALSTGDPSQPVRRLFRRGRTSGRIVAPRRGCQQDFGWDPCFQQPDDGYEEQTYAEMPKAEKNAVSHRFRALLELQEYFGSLAA

B-factor: mean 14.17, std 9.81, range [2.62, 69.33]